Protein AF-A0A7H8II44-F1 (afdb_monomer_lite)

pLDDT: mean 82.5, std 12.06, range [37.75, 96.06]

Sequence (677 aa):
MPLLGGVRPPIAALGVFLLAVAGFTALTVGHSDDRGVSRAVAEAQQDVAADAAGSLRASLEQSSGDLRDATELLRLGDPGTPEEALRKLAGAYHKWRGLSVVDAATGRPLASHGEAVPPERPLVRHAGDRPRSRLVRLPSGESRVLSFAPLDAPDGGGRLLVASRALPVPDERAGRATFVVNTDGRILAASGDRNGDEPLRELARESGRARGATGSHTARGDRGHFAVVGHAAVPAGDGGQDFGLVVASGAQVPEGTAVGSDRWRGAGAAAALLAICLAVTWMLIRWIQRPVLRLHLDARRLAQGDLARPVARYGHGETARLGGSLESLRRQLLGEREETARSRARGSVRLTVLGCVVLVTSWSCALPLMNLAEGGEPVPAHVVRAQRDRTDAASGRVRRVLGEGAADLSSVALLAGHTPDGLGRALKAALPEHSAWRSLYLLGRDGEVLERAGGTPYDADRKAVLSRVKRGTPAVLQLNHRGRVPVSAAVVPVGGRALVAEFRPEVLSGALDRAHIGRAWLVDADDKVIGSNDGFIAFASLPGRPGDGATLTTAAPVRGTGAVNALRWRVVTHKPVSWLPLASYETQRRAEVAGLLAFGAAVLCLGWLELAVLRPLRALDRSAAALAAGDLQTVRYPRHHDEVGSVVRSLELIRQRLAAAEPSATGTPRPVVGQPR

Radius of gyration: 41.63 Å; chains: 1; bounding box: 80×97×141 Å

Secondary structure (DSSP, 8-state):
--TTSSSHHHHHHHHHHHHHHHHHHHHHTT----SSS-HHHHHHHHHHHHHHHHHHHHHHHHHHHHHHHHHHHHHHS---SHHHHHHHHHHH-TT-SEEEEEETTT--EEEEEESPPP--S-S-SSTTPPPPPEEEE-TTS-EEEEEEEE-S-TTS--EEEEEEEE-PPPPP-TTEEEEEEETTS-EEEEESTTTT-HHHHHHHHHHHTTTT--EEEEEE-STTEEEEEEEEE-PPPTTS----EEEEEEEEEETT-SPP--HHHHHHHHHHHHHHHHHHHHHHIIIIIHHHHHHHHHHHHHHHT--SSPPP--SSTHHHHHHHHHHHHHHHHTT-------------HHHHHHHHHHHHHHHHHHHHHHT---TT----HHHHHHHHHHHHHHHHHHHHHHHHHHHHHHHHHHHS-S-HHHHHHHHHHHHHH-TTEEEEEEE-TTS-EEEEEESPPPS--HHHHHHHS-TT--EEEE--SSSSS--EEEEEEETTEEEEEEEPHHHHHHHH--TT--EEEEE-TTSBEEEESS---TTPBP---SSS--EEEEEEE---SGGGTT---EEEEEEEGGGS--HHHHHHHHHHHHHHHHHHHHHHHHHHHIIIIIHHHHHHHHHHHHHHTT--S-------SSHHHHHHHHHHHHHHHHHHHS------PPPP-----

Structure (mmCIF, N/CA/C/O backbone):
data_AF-A0A7H8II44-F1
#
_entry.id   AF-A0A7H8II44-F1
#
loop_
_atom_site.group_PDB
_atom_site.id
_atom_site.type_symbol
_atom_site.label_atom_id
_atom_site.label_alt_id
_atom_site.label_comp_id
_atom_site.label_asym_id
_atom_site.label_entity_id
_atom_site.label_seq_id
_atom_site.pdbx_PDB_ins_code
_atom_site.Cartn_x
_atom_site.Cartn_y
_atom_site.Cartn_z
_atom_site.occupancy
_atom_site.B_iso_or_equiv
_atom_site.auth_seq_id
_atom_site.auth_comp_id
_atom_site.auth_asym_id
_atom_site.auth_atom_id
_atom_site.pdbx_PDB_model_num
ATOM 1 N N . MET A 1 1 ? -0.503 -4.615 53.311 1.00 39.59 1 MET A N 1
ATOM 2 C CA . MET A 1 1 ? -1.897 -4.808 52.847 1.00 39.59 1 MET A CA 1
ATOM 3 C C . MET A 1 1 ? -1.842 -5.496 51.496 1.00 39.59 1 MET A C 1
ATOM 5 O O . MET A 1 1 ? -1.054 -5.031 50.680 1.00 39.59 1 MET A O 1
ATOM 9 N N . PRO A 1 2 ? -2.564 -6.599 51.240 1.00 47.03 2 PRO A N 1
ATOM 10 C CA . PRO A 1 2 ? -2.468 -7.255 49.946 1.00 47.03 2 PRO A CA 1
ATOM 11 C C . PRO A 1 2 ? -3.268 -6.415 48.946 1.00 47.03 2 PRO A C 1
ATOM 13 O O . PRO A 1 2 ? -4.491 -6.455 48.928 1.00 47.03 2 PRO A O 1
ATOM 16 N N . LEU A 1 3 ? -2.570 -5.607 48.148 1.00 50.91 3 LEU A N 1
ATOM 17 C CA . LEU A 1 3 ? -3.153 -4.687 47.160 1.00 50.91 3 LEU A CA 1
ATOM 18 C C . LEU A 1 3 ? -3.857 -5.407 45.989 1.00 50.91 3 LEU A C 1
ATOM 20 O O . LEU A 1 3 ? -4.527 -4.761 45.192 1.00 50.91 3 LEU A O 1
ATOM 24 N N . LEU A 1 4 ? -3.737 -6.736 45.898 1.00 53.69 4 LEU A N 1
ATOM 25 C CA . LEU A 1 4 ? -4.236 -7.554 44.784 1.00 53.69 4 LEU A CA 1
ATOM 26 C C . LEU A 1 4 ? -5.260 -8.630 45.193 1.00 53.69 4 LEU A C 1
ATOM 28 O O . LEU A 1 4 ? -5.784 -9.325 44.326 1.00 53.69 4 LEU A O 1
ATOM 32 N N . GLY A 1 5 ? -5.562 -8.781 46.488 1.00 58.12 5 GLY A N 1
ATOM 33 C CA . GLY A 1 5 ? -6.550 -9.749 46.976 1.00 58.12 5 GLY A CA 1
ATOM 34 C C . GLY A 1 5 ? -7.867 -9.067 47.338 1.00 58.12 5 GLY A C 1
ATOM 35 O O . GLY A 1 5 ? -7.849 -8.102 48.098 1.00 58.12 5 GLY A O 1
ATOM 36 N N . GLY A 1 6 ? -8.996 -9.564 46.822 1.00 74.62 6 GLY A N 1
ATOM 37 C CA . GLY A 1 6 ? -10.325 -9.171 47.300 1.00 74.62 6 GLY A CA 1
ATOM 38 C C . GLY A 1 6 ? -11.307 -8.636 46.264 1.00 74.62 6 GLY A C 1
ATOM 39 O O . GLY A 1 6 ? -11.068 -8.650 45.058 1.00 74.62 6 GLY A O 1
ATOM 40 N N . VAL A 1 7 ? -12.452 -8.151 46.753 1.00 84.56 7 VAL A N 1
ATOM 41 C CA . VAL A 1 7 ? -13.583 -7.714 45.903 1.00 84.56 7 VAL A CA 1
ATOM 42 C C . VAL A 1 7 ? -13.372 -6.324 45.296 1.00 84.56 7 VAL A C 1
ATOM 44 O O . VAL A 1 7 ? -13.931 -6.008 44.249 1.00 84.56 7 VAL A O 1
ATOM 47 N N . ARG A 1 8 ? -12.571 -5.473 45.946 1.00 88.06 8 ARG A N 1
ATOM 48 C CA . ARG A 1 8 ? -12.392 -4.062 45.555 1.00 88.06 8 ARG A CA 1
ATOM 49 C C . ARG A 1 8 ? -11.518 -3.870 44.306 1.00 88.06 8 ARG A C 1
ATOM 51 O O . ARG A 1 8 ? -11.947 -3.106 43.441 1.00 88.06 8 ARG A O 1
ATOM 58 N N . PRO A 1 9 ? -10.351 -4.537 44.167 1.00 89.62 9 PRO A N 1
ATOM 59 C CA . PRO A 1 9 ? -9.480 -4.359 43.004 1.00 89.62 9 PRO A CA 1
ATOM 60 C C . PRO A 1 9 ? -10.154 -4.622 41.645 1.00 89.62 9 PRO A C 1
ATOM 62 O O . PRO A 1 9 ? -10.061 -3.743 40.791 1.00 89.62 9 PRO A O 1
ATOM 65 N N . PRO A 1 10 ? -10.888 -5.736 41.417 1.00 89.50 10 PRO A N 1
ATOM 66 C CA . PRO A 1 10 ? -11.488 -5.993 40.106 1.00 89.50 10 PRO A CA 1
ATOM 67 C C . PRO A 1 10 ? -12.607 -5.000 39.757 1.00 89.50 10 PRO A C 1
ATOM 69 O O . PRO A 1 10 ? -12.754 -4.641 38.591 1.00 89.50 10 PRO A O 1
ATOM 72 N N . ILE A 1 11 ? -13.371 -4.513 40.746 1.00 91.00 11 ILE A N 1
ATOM 73 C CA . ILE A 1 11 ? -14.424 -3.503 40.528 1.00 91.00 11 ILE A CA 1
ATOM 74 C C . ILE A 1 11 ? -13.801 -2.147 40.177 1.00 91.00 11 ILE A C 1
ATOM 76 O O . ILE A 1 11 ? -14.238 -1.500 39.227 1.00 91.00 11 ILE A O 1
ATOM 80 N N . ALA A 1 12 ? -12.772 -1.727 40.919 1.00 92.69 12 ALA A N 1
ATOM 81 C CA . ALA A 1 12 ? -12.069 -0.477 40.647 1.00 92.69 12 ALA A CA 1
ATOM 82 C C . ALA A 1 12 ? -11.374 -0.512 39.277 1.00 92.69 12 ALA A C 1
ATOM 84 O O . ALA A 1 12 ? -11.511 0.433 38.504 1.00 92.69 12 ALA A O 1
ATOM 85 N N . ALA A 1 13 ? -10.699 -1.619 38.950 1.00 93.25 13 ALA A N 1
ATOM 86 C CA . ALA A 1 13 ? -10.059 -1.815 37.652 1.00 93.25 13 ALA A CA 1
ATOM 87 C C . ALA A 1 13 ? -11.072 -1.748 36.501 1.00 93.25 13 ALA A C 1
ATOM 89 O O . ALA A 1 13 ? -10.830 -1.038 35.529 1.00 93.25 13 ALA A O 1
ATOM 90 N N . LEU A 1 14 ? -12.229 -2.412 36.632 1.00 93.81 14 LEU A N 1
ATOM 91 C CA . LEU A 1 14 ? -13.288 -2.346 35.622 1.00 93.81 14 LEU A CA 1
ATOM 92 C C . LEU A 1 14 ? -13.769 -0.908 35.401 1.00 93.81 14 LEU A C 1
ATOM 94 O O . LEU A 1 14 ? -13.861 -0.469 34.259 1.00 93.81 14 LEU A O 1
ATOM 98 N N . GLY A 1 15 ? -14.044 -0.167 36.479 1.00 93.25 15 GLY A N 1
ATOM 99 C CA . GLY A 1 15 ? -14.474 1.229 36.385 1.00 93.25 15 GLY A CA 1
ATOM 100 C C . GLY A 1 15 ? -13.431 2.117 35.701 1.00 93.25 15 GLY A C 1
ATOM 101 O O . GLY A 1 15 ? -13.770 2.885 34.806 1.00 93.25 15 GLY A O 1
ATOM 102 N N . VAL A 1 16 ? -12.152 1.968 36.063 1.00 96.06 16 VAL A N 1
ATOM 103 C CA . VAL A 1 16 ? -11.046 2.714 35.441 1.00 96.06 16 VAL A CA 1
ATOM 104 C C . VAL A 1 16 ? -10.906 2.373 33.957 1.00 96.06 16 VAL A C 1
ATOM 106 O O . VAL A 1 16 ? -10.787 3.286 33.141 1.00 96.06 16 VAL A O 1
ATOM 109 N N . PHE A 1 17 ? -10.965 1.093 33.579 1.00 95.38 17 PHE A N 1
ATOM 110 C CA . PHE A 1 17 ? -10.878 0.699 32.172 1.00 95.38 17 PHE A CA 1
ATOM 111 C C . PHE A 1 17 ? -12.063 1.212 31.357 1.00 95.38 17 PHE A C 1
ATOM 113 O O . PHE A 1 17 ? -11.854 1.766 30.282 1.00 95.38 17 PHE A O 1
ATOM 120 N N . LEU A 1 18 ? -13.294 1.096 31.861 1.00 94.50 18 LEU A N 1
ATOM 121 C CA . LEU A 1 18 ? -14.468 1.611 31.151 1.00 94.50 18 LEU A CA 1
ATOM 122 C C . LEU A 1 18 ? -14.444 3.142 31.032 1.00 94.50 18 LEU A C 1
ATOM 124 O O . LEU A 1 18 ? -14.810 3.667 29.982 1.00 94.50 18 LEU A O 1
ATOM 128 N N . LEU A 1 19 ? -13.957 3.861 32.050 1.00 95.88 19 LEU A N 1
ATOM 129 C CA . LEU A 1 19 ? -13.722 5.309 31.972 1.00 95.88 19 LEU A CA 1
ATOM 130 C C . LEU A 1 19 ? -12.670 5.663 30.915 1.00 95.88 19 LEU A C 1
ATOM 132 O O . LEU A 1 19 ? -12.881 6.586 30.130 1.00 95.88 19 LEU A O 1
ATOM 136 N N . ALA A 1 20 ? -11.563 4.918 30.858 1.00 95.88 20 ALA A N 1
ATOM 137 C CA . ALA A 1 20 ? -10.530 5.114 29.846 1.00 95.88 20 ALA A CA 1
ATOM 138 C C . ALA A 1 20 ? -11.068 4.854 28.429 1.00 95.88 20 ALA A C 1
ATOM 140 O O . ALA A 1 20 ? -10.816 5.650 27.526 1.00 95.88 20 ALA A O 1
ATOM 141 N N . VAL A 1 21 ? -11.867 3.797 28.238 1.00 94.81 21 VAL A N 1
ATOM 142 C CA . VAL A 1 21 ? -12.515 3.502 26.949 1.00 94.81 21 VAL A CA 1
ATOM 143 C C . VAL A 1 21 ? -13.545 4.573 26.587 1.00 94.81 21 VAL A C 1
ATOM 145 O O . VAL A 1 21 ? -13.621 4.964 25.425 1.00 94.81 21 VAL A O 1
ATOM 148 N N . ALA A 1 22 ? -14.295 5.111 27.551 1.00 93.62 22 ALA A N 1
ATOM 149 C CA . ALA A 1 22 ? -15.212 6.223 27.304 1.00 93.62 22 ALA A CA 1
ATOM 150 C C . ALA A 1 22 ? -14.464 7.497 26.881 1.00 93.62 22 ALA A C 1
ATOM 152 O O . ALA A 1 22 ? -14.863 8.141 25.913 1.00 93.62 22 ALA A O 1
ATOM 153 N N . GLY A 1 23 ? -13.347 7.819 27.544 1.00 92.81 23 GLY A N 1
ATOM 154 C CA . GLY A 1 23 ? -12.467 8.922 27.152 1.00 92.81 23 GLY A CA 1
ATOM 155 C C . GLY A 1 23 ? -11.884 8.729 25.751 1.00 92.81 23 GLY A C 1
ATOM 156 O O . GLY A 1 23 ? -11.971 9.627 24.918 1.00 92.81 23 GLY A O 1
ATOM 157 N N . PHE A 1 24 ? -11.376 7.530 25.450 1.00 92.19 24 PHE A N 1
ATOM 158 C CA . PHE A 1 24 ? -10.915 7.168 24.108 1.00 92.19 24 PHE A CA 1
ATOM 159 C C . PHE A 1 24 ? -12.032 7.325 23.067 1.00 92.19 24 PHE A C 1
ATOM 161 O O . PHE A 1 24 ? -11.813 7.929 22.021 1.00 92.19 24 PHE A O 1
ATOM 168 N N . THR A 1 25 ? -13.241 6.847 23.366 1.00 89.94 25 THR A N 1
ATOM 169 C CA . THR A 1 25 ? -14.405 6.949 22.472 1.00 89.94 25 THR A CA 1
ATOM 170 C C . THR A 1 25 ? -14.762 8.412 22.202 1.00 89.94 25 THR A C 1
ATOM 172 O O . THR A 1 25 ? -14.927 8.786 21.046 1.00 89.94 25 THR A O 1
ATOM 175 N N . ALA A 1 26 ? -14.799 9.259 23.236 1.00 89.44 26 ALA A N 1
ATOM 176 C CA . ALA A 1 26 ? -15.109 10.684 23.102 1.00 89.44 26 ALA A CA 1
ATOM 177 C C . ALA A 1 26 ? -14.070 11.455 22.270 1.00 89.44 26 ALA A C 1
ATOM 179 O O . ALA A 1 26 ? -14.422 12.384 21.543 1.00 89.44 26 ALA A O 1
ATOM 180 N N . LEU A 1 27 ? -12.792 11.081 22.386 1.00 87.12 27 LEU A N 1
ATOM 181 C CA . LEU A 1 27 ? -11.691 11.757 21.697 1.00 87.12 27 LEU A CA 1
ATOM 182 C C . LEU A 1 27 ? -11.490 11.269 20.259 1.00 87.12 27 LEU A C 1
ATOM 184 O O . LEU A 1 27 ? -11.026 12.036 19.422 1.00 87.12 27 LEU A O 1
ATOM 188 N N . THR A 1 28 ? -11.808 10.006 19.968 1.00 83.94 28 THR A N 1
ATOM 189 C CA . THR A 1 28 ? -11.420 9.372 18.698 1.00 83.94 28 THR A CA 1
ATOM 190 C C . THR A 1 28 ? -12.597 9.077 17.773 1.00 83.94 28 THR A C 1
ATOM 192 O O . THR A 1 28 ? -12.461 9.244 16.559 1.00 83.94 28 THR A O 1
ATOM 195 N N . VAL A 1 29 ? -13.752 8.661 18.296 1.00 81.38 29 VAL A N 1
ATOM 196 C CA . VAL A 1 29 ? -14.919 8.302 17.476 1.00 81.38 29 VAL A CA 1
ATOM 197 C C . VAL A 1 29 ? -15.640 9.583 17.055 1.00 81.38 29 VAL A C 1
ATOM 199 O O . VAL A 1 29 ? -15.937 10.438 17.884 1.00 81.38 29 VAL A O 1
ATOM 202 N N . GLY A 1 30 ? -15.892 9.755 15.755 1.00 68.94 30 GLY A N 1
ATOM 203 C CA . GLY A 1 30 ? -16.530 10.963 15.210 1.00 68.94 30 GLY A CA 1
ATOM 204 C C . GLY A 1 30 ? -15.615 12.192 15.096 1.00 68.94 30 GLY A C 1
ATOM 205 O O . GLY A 1 30 ? -16.062 13.232 14.614 1.00 68.94 30 GLY A O 1
ATOM 206 N N . HIS A 1 31 ? -14.340 12.089 15.492 1.00 70.81 31 HIS A N 1
ATOM 207 C CA . HIS A 1 31 ? -13.308 13.085 15.186 1.00 70.81 31 HIS A CA 1
ATOM 208 C C . HIS A 1 31 ? -12.601 12.715 13.876 1.00 70.81 31 HIS A C 1
ATOM 210 O O . HIS A 1 31 ? -11.807 11.776 13.850 1.00 70.81 31 HIS A O 1
ATOM 216 N N . SER A 1 32 ? -12.865 13.449 12.795 1.00 63.75 32 SER A N 1
ATOM 217 C CA . SER A 1 32 ? -12.050 13.385 11.580 1.00 63.75 32 SER A CA 1
ATOM 218 C C . SER A 1 32 ? -10.954 14.454 11.637 1.00 63.75 32 SER A C 1
ATOM 220 O O . SER A 1 32 ? -11.215 15.605 11.986 1.00 63.75 32 SER A O 1
ATOM 222 N N . ASP A 1 33 ? -9.722 14.072 11.288 1.00 59.19 33 ASP A N 1
ATOM 223 C CA . ASP A 1 33 ? -8.601 15.008 11.087 1.00 59.19 33 ASP A CA 1
ATOM 224 C C . ASP A 1 33 ? -8.689 15.733 9.730 1.00 59.19 33 ASP A C 1
ATOM 226 O O . ASP A 1 33 ? -7.773 16.463 9.348 1.00 59.19 33 ASP A O 1
ATOM 230 N N . ASP A 1 34 ? -9.793 15.550 8.998 1.00 64.88 34 ASP A N 1
ATOM 231 C CA . ASP A 1 34 ? -10.041 16.134 7.685 1.00 64.88 34 ASP A CA 1
ATOM 232 C C . ASP A 1 34 ? -10.190 17.668 7.792 1.00 64.88 34 ASP A C 1
ATOM 234 O O . ASP A 1 34 ? -11.283 18.232 7.888 1.00 64.88 34 ASP A O 1
ATOM 238 N N . ARG A 1 35 ? -9.056 18.377 7.787 1.00 58.06 35 ARG A N 1
ATOM 239 C CA . ARG A 1 35 ? -8.975 19.845 7.781 1.00 58.06 35 ARG A CA 1
ATOM 240 C C . ARG A 1 35 ? -9.177 20.380 6.362 1.00 58.06 35 ARG A C 1
ATOM 242 O O . ARG A 1 35 ? -8.229 20.766 5.687 1.00 58.06 35 ARG A O 1
ATOM 249 N N . GLY A 1 36 ? -10.424 20.381 5.895 1.00 68.38 36 GLY A N 1
ATOM 250 C CA . GLY A 1 36 ? -10.834 20.959 4.604 1.00 68.38 36 GLY A CA 1
ATOM 251 C C . GLY A 1 36 ? -10.617 20.062 3.378 1.00 68.38 36 GLY A C 1
ATOM 252 O O . GLY A 1 36 ? -11.376 20.170 2.413 1.00 68.38 36 GLY A O 1
ATOM 253 N N . VAL A 1 37 ? -9.660 19.130 3.442 1.00 79.50 37 VAL A N 1
ATOM 254 C CA . VAL A 1 37 ? -9.417 18.076 2.444 1.00 79.50 37 VAL A CA 1
ATOM 255 C C . VAL A 1 37 ? -9.444 16.714 3.132 1.00 79.50 37 VAL A C 1
ATOM 257 O O . VAL A 1 37 ? -8.912 16.573 4.231 1.00 79.50 37 VAL A O 1
ATOM 260 N N . SER A 1 38 ? -10.035 15.709 2.480 1.00 83.62 38 SER A N 1
ATOM 261 C CA . SER A 1 38 ? -10.012 14.332 2.987 1.00 83.62 38 SER A CA 1
ATOM 262 C C . SER A 1 38 ? -8.590 13.771 3.058 1.00 83.62 38 SER A C 1
ATOM 264 O O . SER A 1 38 ? -7.833 13.852 2.082 1.00 83.62 38 SER A O 1
ATOM 266 N N . ARG A 1 39 ? -8.254 13.105 4.166 1.00 84.94 39 ARG A N 1
ATOM 267 C CA . ARG A 1 39 ? -6.994 12.367 4.334 1.00 84.94 39 ARG A CA 1
ATOM 268 C C . ARG A 1 39 ? -6.740 11.363 3.208 1.00 84.94 39 ARG A C 1
ATOM 270 O O . ARG A 1 39 ? -5.603 11.218 2.769 1.00 84.94 39 ARG A O 1
ATOM 277 N N . ALA A 1 40 ? -7.791 10.746 2.662 1.00 86.75 40 ALA A N 1
ATOM 278 C CA . ALA A 1 40 ? -7.677 9.845 1.514 1.00 86.75 40 ALA A CA 1
ATOM 279 C C . ALA A 1 40 ? -7.120 10.536 0.270 1.00 86.75 40 ALA A C 1
ATOM 281 O O . ALA A 1 40 ? -6.386 9.916 -0.496 1.00 86.75 40 ALA A O 1
ATOM 282 N N . VAL A 1 41 ? -7.435 11.816 0.072 1.00 88.50 41 VAL A N 1
ATOM 283 C CA . VAL A 1 41 ? -6.881 12.599 -1.034 1.00 88.50 41 VAL A CA 1
ATOM 284 C C . VAL A 1 41 ? -5.412 12.919 -0.769 1.00 88.50 41 VAL A C 1
ATOM 286 O O . VAL A 1 41 ? -4.600 12.749 -1.674 1.00 88.50 41 VAL A O 1
ATOM 289 N N . ALA A 1 42 ? -5.061 13.326 0.452 1.00 88.94 42 ALA A N 1
ATOM 290 C CA . ALA A 1 42 ? -3.682 13.632 0.835 1.00 88.94 42 ALA A CA 1
ATOM 291 C C . ALA A 1 42 ? -2.756 12.403 0.714 1.00 88.94 42 ALA A C 1
ATOM 293 O O . ALA A 1 42 ? -1.735 12.471 0.026 1.00 88.94 42 ALA A O 1
ATOM 294 N N . GLU A 1 43 ? -3.161 11.254 1.267 1.00 90.44 43 GLU A N 1
ATOM 295 C CA . GLU A 1 43 ? -2.422 9.988 1.145 1.00 90.44 43 GLU A CA 1
ATOM 296 C C . GLU A 1 43 ? -2.353 9.508 -0.311 1.00 90.44 43 GLU A C 1
ATOM 298 O O . GLU A 1 43 ? -1.308 9.049 -0.766 1.00 90.44 43 GLU A O 1
ATOM 303 N N . ALA A 1 44 ? -3.418 9.692 -1.102 1.00 90.19 44 ALA A N 1
ATOM 304 C CA . ALA A 1 44 ? -3.369 9.375 -2.527 1.00 90.19 44 ALA A CA 1
ATOM 305 C C . ALA A 1 44 ? -2.359 10.251 -3.296 1.00 90.19 44 ALA A C 1
ATOM 307 O O . ALA A 1 44 ? -1.729 9.767 -4.237 1.00 90.19 44 ALA A O 1
ATOM 308 N N . GLN A 1 45 ? -2.180 11.526 -2.923 1.00 90.06 45 GLN A N 1
ATOM 309 C CA . GLN A 1 45 ? -1.138 12.375 -3.518 1.00 90.06 45 GLN A CA 1
ATOM 310 C C . GLN A 1 45 ? 0.264 11.933 -3.092 1.00 90.06 45 GLN A C 1
ATOM 312 O O . GLN A 1 45 ? 1.167 11.896 -3.931 1.00 90.06 45 GLN A O 1
ATOM 317 N N . GLN A 1 46 ? 0.438 11.569 -1.820 1.00 92.44 46 GLN A N 1
ATOM 318 C CA . GLN A 1 46 ? 1.688 11.022 -1.290 1.00 92.44 46 GLN A CA 1
ATOM 319 C C . GLN A 1 46 ? 2.095 9.741 -2.032 1.00 92.44 46 GLN A C 1
ATOM 321 O O . GLN A 1 46 ? 3.231 9.624 -2.489 1.00 92.44 46 GLN A O 1
ATOM 326 N N . ASP A 1 47 ? 1.154 8.820 -2.230 1.00 92.00 47 ASP A N 1
ATOM 327 C CA . ASP A 1 47 ? 1.354 7.579 -2.977 1.00 92.00 47 ASP A CA 1
ATOM 328 C C . ASP A 1 47 ? 1.797 7.830 -4.428 1.00 92.00 47 ASP A C 1
ATOM 330 O O . ASP A 1 47 ? 2.709 7.175 -4.937 1.00 92.00 47 ASP A O 1
ATOM 334 N N . VAL A 1 48 ? 1.176 8.802 -5.107 1.00 90.62 48 VAL A N 1
ATOM 335 C CA . VAL A 1 48 ? 1.572 9.171 -6.476 1.00 90.62 48 VAL A CA 1
ATOM 336 C C . VAL A 1 48 ? 2.976 9.780 -6.497 1.00 90.62 48 VAL A C 1
ATOM 338 O O . VAL A 1 48 ? 3.758 9.467 -7.398 1.00 90.62 48 VAL A O 1
ATOM 341 N N . ALA A 1 49 ? 3.324 10.611 -5.511 1.00 91.94 49 ALA A N 1
ATOM 342 C CA . ALA A 1 49 ? 4.669 11.164 -5.384 1.00 91.94 49 ALA A CA 1
ATOM 343 C C . ALA A 1 49 ? 5.718 10.071 -5.115 1.00 91.94 49 ALA A C 1
ATOM 345 O O . ALA A 1 49 ? 6.783 10.095 -5.730 1.00 91.94 49 ALA A O 1
ATOM 346 N N . ALA A 1 50 ? 5.401 9.073 -4.284 1.00 91.75 50 ALA A N 1
ATOM 347 C CA . ALA A 1 50 ? 6.265 7.920 -4.020 1.00 91.75 50 ALA A CA 1
ATOM 348 C C . ALA A 1 50 ? 6.489 7.057 -5.272 1.00 91.75 50 ALA A C 1
ATOM 350 O O . ALA A 1 50 ? 7.626 6.693 -5.591 1.00 91.75 50 ALA A O 1
ATOM 351 N N . ASP A 1 51 ? 5.432 6.790 -6.043 1.00 90.00 51 ASP A N 1
ATOM 352 C CA . ASP A 1 51 ? 5.542 6.081 -7.322 1.00 90.00 51 ASP A CA 1
ATOM 353 C C . ASP A 1 51 ? 6.407 6.867 -8.327 1.00 90.00 51 ASP A C 1
ATOM 355 O O . ASP A 1 51 ? 7.241 6.284 -9.033 1.00 90.00 51 ASP A O 1
ATOM 359 N N . ALA A 1 52 ? 6.245 8.193 -8.368 1.00 89.56 52 ALA A N 1
ATOM 360 C CA . ALA A 1 52 ? 7.015 9.088 -9.225 1.00 89.56 52 ALA A CA 1
ATOM 361 C C . ALA A 1 52 ? 8.496 9.167 -8.804 1.00 89.56 52 ALA A C 1
ATOM 363 O O . ALA A 1 52 ? 9.371 9.080 -9.668 1.00 89.56 52 ALA A O 1
ATOM 364 N N . ALA A 1 53 ? 8.789 9.231 -7.501 1.00 91.00 53 ALA A N 1
ATOM 365 C CA . ALA A 1 53 ? 10.143 9.170 -6.947 1.00 91.00 53 ALA A CA 1
ATOM 366 C C . ALA A 1 53 ? 10.836 7.844 -7.289 1.00 91.00 53 ALA A C 1
ATOM 368 O O . ALA A 1 53 ? 11.975 7.838 -7.759 1.00 91.00 53 ALA A O 1
ATOM 369 N N . GLY A 1 54 ? 10.124 6.720 -7.157 1.00 88.94 54 GLY A N 1
ATOM 370 C CA . GLY A 1 54 ? 10.630 5.413 -7.570 1.00 88.94 54 GLY A CA 1
ATOM 371 C C . GLY A 1 54 ? 10.896 5.319 -9.078 1.00 88.94 54 GLY A C 1
ATOM 372 O O . GLY A 1 54 ? 11.887 4.716 -9.484 1.00 88.94 54 GLY A O 1
ATOM 373 N N . SER A 1 55 ? 10.052 5.931 -9.919 1.00 87.81 55 SER A N 1
ATOM 374 C CA . SER A 1 55 ? 10.304 5.996 -11.368 1.00 87.81 55 SER A CA 1
ATOM 375 C C . SER A 1 55 ? 11.486 6.901 -11.717 1.00 87.81 55 SER A C 1
ATOM 377 O O . SER A 1 55 ? 12.195 6.605 -12.679 1.00 87.81 55 SER A O 1
ATOM 379 N N . LEU A 1 56 ? 11.688 7.997 -10.981 1.00 90.31 56 LEU A N 1
ATOM 380 C CA . LEU A 1 56 ? 12.839 8.878 -11.162 1.00 90.31 56 LEU A CA 1
ATOM 381 C C . LEU A 1 56 ? 14.134 8.145 -10.797 1.00 90.31 56 LEU A C 1
ATOM 383 O O . LEU A 1 56 ? 15.050 8.1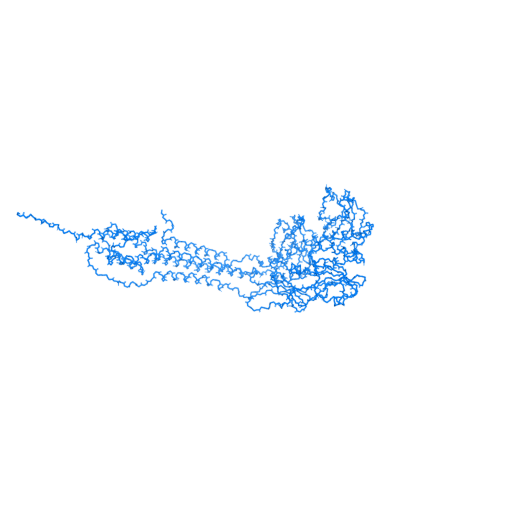31 -11.614 1.00 90.31 56 LEU A O 1
ATOM 387 N N . ARG A 1 57 ? 14.171 7.450 -9.649 1.00 89.12 57 ARG A N 1
ATOM 388 C CA . ARG A 1 57 ? 15.306 6.597 -9.251 1.00 89.12 57 ARG A CA 1
ATOM 389 C C . ARG A 1 57 ? 15.661 5.594 -10.346 1.00 89.12 57 ARG A C 1
ATOM 391 O O . ARG A 1 57 ? 16.787 5.606 -10.833 1.00 89.12 57 ARG A O 1
ATOM 398 N N . ALA A 1 58 ? 14.678 4.806 -10.786 1.00 85.50 58 ALA A N 1
ATOM 399 C CA . ALA A 1 58 ? 14.884 3.806 -11.830 1.00 85.50 58 ALA A CA 1
ATOM 400 C C . ALA A 1 58 ? 15.418 4.439 -13.126 1.00 85.50 58 ALA A C 1
ATOM 402 O O . ALA A 1 58 ? 16.343 3.916 -13.729 1.00 85.50 58 ALA A O 1
ATOM 403 N N . SER A 1 59 ? 14.901 5.606 -13.537 1.00 86.56 59 SER A N 1
ATOM 404 C CA . SER A 1 59 ? 15.395 6.284 -14.743 1.00 86.56 59 SER A CA 1
ATOM 405 C C . SER A 1 59 ? 16.832 6.808 -14.612 1.00 86.56 59 SER A C 1
ATOM 407 O O . SER A 1 59 ? 17.519 6.904 -15.632 1.00 86.56 59 SER A O 1
ATOM 409 N N . LEU A 1 60 ? 17.266 7.203 -13.410 1.00 86.06 60 LEU A N 1
ATOM 410 C CA . LEU A 1 60 ? 18.630 7.676 -13.149 1.00 86.06 60 LEU A CA 1
ATOM 411 C C . LEU A 1 60 ? 19.627 6.512 -13.144 1.00 86.06 60 LEU A C 1
ATOM 413 O O . LEU A 1 60 ? 20.692 6.618 -13.753 1.00 86.06 60 LEU A O 1
ATOM 417 N N . GLU A 1 61 ? 19.263 5.400 -12.506 1.00 84.69 61 GLU A N 1
ATOM 418 C CA . GLU A 1 61 ? 20.057 4.168 -12.501 1.00 84.69 61 GLU A CA 1
ATOM 419 C C . GLU A 1 61 ? 20.183 3.582 -13.903 1.00 84.69 61 GLU A C 1
ATOM 421 O O . GLU A 1 61 ? 21.300 3.327 -14.352 1.00 84.69 61 GLU A O 1
ATOM 426 N N . GLN A 1 62 ? 19.059 3.471 -14.618 1.00 81.69 62 GLN A N 1
ATOM 427 C CA . GLN A 1 62 ? 19.008 2.925 -15.971 1.00 81.69 62 GLN A CA 1
ATOM 428 C C . GLN A 1 62 ? 19.971 3.666 -16.899 1.00 81.69 62 GLN A C 1
ATOM 430 O O . GLN A 1 62 ? 20.809 3.048 -17.541 1.00 81.69 62 GLN A O 1
ATOM 435 N N . SER A 1 63 ? 19.958 5.006 -16.889 1.00 83.12 63 SER A N 1
ATOM 436 C CA . SER A 1 63 ? 20.868 5.802 -17.725 1.00 83.12 63 SER A CA 1
ATOM 437 C C . SER A 1 63 ? 22.349 5.498 -17.466 1.00 83.12 63 SER A C 1
ATOM 439 O O . SER A 1 63 ? 23.152 5.574 -18.397 1.00 83.12 63 SER A O 1
ATOM 441 N N . SER A 1 64 ? 22.720 5.183 -16.220 1.00 82.62 64 SER A N 1
ATOM 442 C CA . SER A 1 64 ? 24.095 4.820 -15.873 1.00 82.62 64 SER A CA 1
ATOM 443 C C . SER A 1 64 ? 24.418 3.360 -16.186 1.00 82.62 64 SER A C 1
ATOM 445 O O . SER A 1 64 ? 25.569 3.092 -16.525 1.00 82.62 64 SER A O 1
ATOM 447 N N . GLY A 1 65 ? 23.458 2.443 -16.031 1.00 82.38 65 GLY A N 1
ATOM 448 C CA . GLY A 1 65 ? 23.599 1.032 -16.403 1.00 82.38 65 GLY A CA 1
ATOM 449 C C . GLY A 1 65 ? 23.784 0.889 -17.908 1.00 82.38 65 GLY A C 1
ATOM 450 O O . GLY A 1 65 ? 24.831 0.439 -18.356 1.00 82.38 65 GLY A O 1
ATOM 451 N N . ASP A 1 66 ? 22.863 1.466 -18.679 1.00 82.25 66 ASP A N 1
ATOM 452 C CA . ASP A 1 66 ? 22.888 1.418 -20.140 1.00 82.25 66 ASP A CA 1
ATOM 453 C C . ASP A 1 66 ? 24.195 1.951 -20.742 1.00 82.25 66 ASP A C 1
ATOM 455 O O . ASP A 1 66 ? 24.649 1.480 -21.780 1.00 82.25 66 ASP A O 1
ATOM 459 N N . LEU A 1 67 ? 24.791 2.979 -20.125 1.00 85.44 67 LEU A N 1
ATOM 460 C CA . LEU A 1 67 ? 26.060 3.534 -20.592 1.00 85.44 67 LEU A CA 1
ATOM 461 C C . LEU A 1 67 ? 27.212 2.536 -20.404 1.00 85.44 67 LEU A C 1
ATOM 463 O O . LEU A 1 67 ? 28.093 2.449 -21.259 1.00 85.44 67 LEU A O 1
ATOM 467 N N . ARG A 1 68 ? 27.214 1.790 -19.294 1.00 84.69 68 ARG A N 1
ATOM 468 C CA . ARG A 1 68 ? 28.221 0.757 -19.016 1.00 84.69 68 ARG A CA 1
ATOM 469 C C . ARG A 1 68 ? 28.046 -0.423 -19.960 1.00 84.69 68 ARG A C 1
ATOM 471 O O . ARG A 1 68 ? 29.018 -0.801 -20.607 1.00 84.69 68 ARG A O 1
ATOM 478 N N . ASP A 1 69 ? 26.817 -0.901 -20.121 1.00 81.00 69 ASP A N 1
ATOM 479 C CA . ASP A 1 69 ? 26.495 -2.033 -20.996 1.00 81.00 69 ASP A CA 1
ATOM 480 C C . ASP A 1 69 ? 26.878 -1.728 -22.445 1.00 81.00 69 ASP A C 1
ATOM 482 O O . ASP A 1 69 ? 27.544 -2.519 -23.114 1.00 81.00 69 ASP A O 1
ATOM 486 N N . ALA A 1 70 ? 26.541 -0.526 -22.919 1.00 82.75 70 ALA A N 1
ATOM 487 C CA . ALA A 1 70 ? 26.907 -0.091 -24.259 1.00 82.75 70 ALA A CA 1
ATOM 488 C C . ALA A 1 70 ? 28.431 -0.014 -24.456 1.00 82.75 70 ALA A C 1
ATOM 490 O O . ALA A 1 70 ? 28.929 -0.303 -25.545 1.00 82.75 70 ALA A O 1
ATOM 491 N N . THR A 1 71 ? 29.177 0.346 -23.408 1.00 83.88 71 THR A N 1
ATOM 492 C CA . THR A 1 71 ? 30.642 0.408 -23.453 1.00 83.88 71 THR A CA 1
ATOM 493 C C . THR A 1 71 ? 31.266 -0.990 -23.480 1.00 83.88 71 THR A C 1
ATOM 495 O O . THR A 1 71 ? 32.178 -1.231 -24.269 1.00 83.88 71 THR A O 1
ATOM 498 N N . GLU A 1 72 ? 30.745 -1.940 -22.701 1.00 83.62 72 GLU A N 1
ATOM 499 C CA . GLU A 1 72 ? 31.185 -3.343 -22.744 1.00 83.62 72 GLU A CA 1
ATOM 500 C C . GLU A 1 72 ? 30.871 -4.002 -24.097 1.00 83.62 72 GLU A C 1
ATOM 502 O O . GLU A 1 72 ? 31.733 -4.654 -24.692 1.00 83.62 72 GLU A O 1
ATOM 507 N N . LEU A 1 73 ? 29.677 -3.770 -24.654 1.00 80.00 73 LEU A N 1
ATOM 508 C CA . LEU A 1 73 ? 29.312 -4.277 -25.982 1.00 80.00 73 LEU A CA 1
ATOM 509 C C . LEU A 1 73 ? 30.205 -3.705 -27.092 1.00 80.00 73 LEU A C 1
ATOM 511 O O . LEU A 1 73 ? 30.603 -4.443 -27.994 1.00 80.00 73 LEU A O 1
ATOM 515 N N . LEU A 1 74 ? 30.563 -2.419 -27.017 1.00 81.12 74 LEU A N 1
ATOM 516 C CA . LEU A 1 74 ? 31.531 -1.815 -27.937 1.00 81.12 74 LEU A CA 1
ATOM 517 C C . LEU A 1 74 ? 32.915 -2.469 -27.847 1.00 81.12 74 LEU A C 1
ATOM 519 O O . LEU A 1 74 ? 33.556 -2.646 -28.881 1.00 81.12 74 LEU A O 1
ATOM 523 N N . ARG A 1 75 ? 33.373 -2.828 -26.638 1.00 78.88 75 ARG A N 1
ATOM 524 C CA . ARG A 1 75 ? 34.669 -3.496 -26.417 1.00 78.88 75 ARG A CA 1
ATOM 525 C C . ARG A 1 75 ? 34.704 -4.924 -26.954 1.00 78.88 75 ARG A C 1
ATOM 527 O O . ARG A 1 75 ? 35.764 -5.383 -27.367 1.00 78.88 75 ARG A O 1
ATOM 534 N N . LEU A 1 76 ? 33.575 -5.632 -26.911 1.00 77.44 76 LEU A N 1
ATOM 535 C CA . LEU A 1 76 ? 33.439 -6.978 -27.482 1.00 77.44 76 LEU A CA 1
ATOM 536 C C . LEU A 1 76 ? 33.402 -6.965 -29.016 1.00 77.44 76 LEU A C 1
ATOM 538 O O . LEU A 1 76 ? 33.752 -7.967 -29.645 1.00 77.44 76 LEU A O 1
ATOM 542 N N . GLY A 1 77 ? 32.952 -5.855 -29.601 1.00 71.81 77 GLY A N 1
ATOM 543 C CA . GLY A 1 77 ? 33.060 -5.573 -31.027 1.00 71.81 77 GLY A CA 1
ATOM 544 C C . GLY A 1 77 ? 34.402 -4.934 -31.398 1.00 71.81 77 GLY A C 1
ATOM 545 O O . GLY A 1 77 ? 35.408 -5.096 -30.714 1.00 71.81 77 GLY A O 1
ATOM 546 N N . ASP A 1 78 ? 34.402 -4.189 -32.504 1.00 70.00 78 ASP A N 1
ATOM 547 C CA . ASP A 1 78 ? 35.501 -3.291 -32.865 1.00 70.00 78 ASP A CA 1
ATOM 548 C C . ASP A 1 78 ? 35.081 -1.838 -32.559 1.00 70.00 78 ASP A C 1
ATOM 550 O O . ASP A 1 78 ? 34.217 -1.287 -33.268 1.00 70.00 78 ASP A O 1
ATOM 554 N N . PRO A 1 79 ? 35.622 -1.214 -31.493 1.00 65.44 79 PRO A N 1
ATOM 555 C CA . PRO A 1 79 ? 35.240 0.137 -31.098 1.00 65.44 79 PRO A CA 1
ATOM 556 C C . PRO A 1 79 ? 35.660 1.191 -32.136 1.00 65.44 79 PRO A C 1
ATOM 558 O O . PRO A 1 79 ? 34.998 2.227 -32.224 1.00 65.44 79 PRO A O 1
ATOM 561 N N . GLY A 1 80 ? 36.676 0.919 -32.966 1.00 74.75 80 GLY A N 1
ATOM 562 C CA . GLY A 1 80 ? 37.215 1.883 -33.928 1.00 74.75 80 GLY A CA 1
ATOM 563 C C . GLY A 1 80 ? 37.780 3.146 -33.264 1.00 74.75 80 GLY A C 1
ATOM 564 O O . GLY A 1 80 ? 38.272 3.122 -32.132 1.00 74.75 80 GLY A O 1
ATOM 565 N N . THR A 1 81 ? 37.721 4.275 -33.971 1.00 80.94 81 THR A N 1
ATOM 566 C CA . THR A 1 81 ? 38.126 5.583 -33.420 1.00 80.94 81 THR A CA 1
ATOM 567 C C . THR A 1 81 ? 37.114 6.108 -32.383 1.00 80.94 81 THR A C 1
ATOM 569 O O . THR A 1 81 ? 35.931 5.765 -32.451 1.00 80.94 81 THR A O 1
ATOM 572 N N . PRO A 1 82 ? 37.509 6.994 -31.440 1.00 79.06 82 PRO A N 1
ATOM 573 C CA . PRO A 1 82 ? 36.579 7.572 -30.460 1.00 79.06 82 PRO A CA 1
ATOM 574 C C . PRO A 1 82 ? 35.335 8.222 -31.088 1.00 79.06 82 PRO A C 1
ATOM 576 O O . PRO A 1 82 ? 34.241 8.133 -30.538 1.00 79.06 82 PRO A O 1
ATOM 579 N N . GLU A 1 83 ? 35.469 8.833 -32.266 1.00 83.25 83 GLU A N 1
ATOM 580 C CA . GLU A 1 83 ? 34.348 9.433 -33.000 1.00 83.25 83 GLU A CA 1
ATOM 581 C C . GLU A 1 83 ? 33.401 8.393 -33.613 1.00 83.25 83 GLU A C 1
ATOM 583 O O . GLU A 1 83 ? 32.188 8.613 -33.672 1.00 83.25 83 GLU A O 1
ATOM 588 N N . GLU A 1 84 ? 33.927 7.257 -34.072 1.00 82.62 84 GLU A N 1
ATOM 589 C CA . GLU A 1 84 ? 33.121 6.141 -34.577 1.00 82.62 84 GLU A CA 1
ATOM 590 C C . GLU A 1 84 ? 32.378 5.437 -33.447 1.00 82.62 84 GLU A C 1
ATOM 592 O O . GLU A 1 84 ? 31.192 5.140 -33.601 1.00 82.62 84 GLU A O 1
ATOM 597 N N . ALA A 1 85 ? 33.029 5.244 -32.297 1.00 80.00 85 ALA A N 1
ATOM 598 C CA . ALA A 1 85 ? 32.393 4.719 -31.095 1.00 80.00 85 ALA A CA 1
ATOM 599 C C . ALA A 1 85 ? 31.218 5.610 -30.656 1.00 80.00 85 ALA A C 1
ATOM 601 O O . ALA A 1 85 ? 30.110 5.113 -30.445 1.00 80.00 85 ALA A O 1
ATOM 602 N N . LEU A 1 86 ? 31.416 6.935 -30.609 1.00 85.81 86 LEU A N 1
ATOM 603 C CA . LEU A 1 86 ? 30.349 7.890 -30.288 1.00 85.81 86 LEU A CA 1
ATOM 604 C C . LEU A 1 86 ? 29.203 7.865 -31.310 1.00 85.81 86 LEU A C 1
ATOM 606 O O . LEU A 1 86 ? 28.039 7.896 -30.910 1.00 85.81 86 LEU A O 1
ATOM 610 N N . ARG A 1 87 ? 29.502 7.759 -32.613 1.00 84.62 87 ARG A N 1
ATOM 611 C CA . ARG A 1 87 ? 28.473 7.622 -33.663 1.00 84.62 87 ARG A CA 1
ATOM 612 C C . ARG A 1 87 ? 27.667 6.331 -33.522 1.00 84.62 87 ARG A C 1
ATOM 614 O O . ARG A 1 87 ? 26.442 6.377 -33.626 1.00 84.62 87 ARG A O 1
ATOM 621 N N . LYS A 1 88 ? 28.326 5.197 -33.261 1.00 82.19 88 LYS A N 1
ATOM 622 C CA . LYS A 1 88 ? 27.657 3.905 -33.022 1.00 82.19 88 LYS A CA 1
ATOM 623 C C . LYS A 1 88 ? 26.745 3.977 -31.791 1.00 82.19 88 LYS A C 1
ATOM 625 O O . LYS A 1 88 ? 25.601 3.534 -31.860 1.00 82.19 88 LYS A O 1
ATOM 630 N N . LEU A 1 89 ? 27.206 4.600 -30.704 1.00 83.44 89 LEU A N 1
ATOM 631 C CA . LEU A 1 89 ? 26.423 4.787 -29.474 1.00 83.44 89 LEU A CA 1
ATOM 632 C C . LEU A 1 89 ? 25.215 5.697 -29.664 1.00 83.44 89 LEU A C 1
ATOM 634 O O . LEU A 1 89 ? 24.122 5.350 -29.222 1.00 83.44 89 LEU A O 1
ATOM 638 N N . ALA A 1 90 ? 25.395 6.836 -30.331 1.00 82.94 90 ALA A N 1
ATOM 639 C CA . ALA A 1 90 ? 24.304 7.761 -30.621 1.00 82.94 90 ALA A CA 1
ATOM 640 C C . ALA A 1 90 ? 23.243 7.127 -31.538 1.00 82.94 90 ALA A C 1
ATOM 642 O O . ALA A 1 90 ? 22.052 7.385 -31.375 1.00 82.94 90 ALA A O 1
ATOM 643 N N . GLY A 1 91 ? 23.667 6.261 -32.468 1.00 78.94 91 GLY A N 1
ATOM 644 C CA . GLY A 1 91 ? 22.765 5.481 -33.316 1.00 78.94 91 GLY A CA 1
ATOM 645 C C . GLY A 1 91 ? 22.007 4.380 -32.564 1.00 78.94 91 GLY A C 1
ATOM 646 O O . GLY A 1 91 ? 20.833 4.152 -32.848 1.00 78.94 91 GLY A O 1
ATOM 647 N N . ALA A 1 92 ? 22.648 3.718 -31.595 1.00 76.00 92 ALA A N 1
ATOM 648 C CA . ALA A 1 92 ? 22.025 2.665 -30.787 1.00 76.00 92 ALA A CA 1
ATOM 649 C C . ALA A 1 92 ? 21.084 3.225 -29.701 1.00 76.00 92 ALA A C 1
ATOM 651 O O . ALA A 1 92 ? 20.023 2.656 -29.439 1.00 76.00 92 ALA A O 1
ATOM 652 N N . TYR A 1 93 ? 21.431 4.366 -29.096 1.00 74.75 93 TYR A N 1
ATOM 653 C CA . TYR A 1 93 ? 20.697 4.959 -27.978 1.00 74.75 93 TYR A CA 1
ATOM 654 C C . TYR A 1 93 ? 20.381 6.444 -28.206 1.00 74.75 93 TYR A C 1
ATOM 656 O O . TYR A 1 93 ? 21.225 7.320 -28.061 1.00 74.75 93 TYR A O 1
ATOM 664 N N . HIS A 1 94 ? 19.101 6.749 -28.421 1.00 77.12 94 HIS A N 1
ATOM 665 C CA . HIS A 1 94 ? 18.588 8.106 -28.667 1.00 77.12 94 HIS A CA 1
ATOM 666 C C . HIS A 1 94 ? 18.250 8.903 -27.387 1.00 77.12 94 HIS A C 1
ATOM 668 O O . HIS A 1 94 ? 17.665 9.983 -27.451 1.00 77.12 94 HIS A O 1
ATOM 674 N N . LYS A 1 95 ? 18.565 8.369 -26.199 1.00 78.94 95 LYS A N 1
ATOM 675 C CA . LYS A 1 95 ? 18.182 8.959 -24.899 1.00 78.94 95 LYS A CA 1
ATOM 676 C C . LYS A 1 95 ? 19.178 9.983 -24.350 1.00 78.94 95 LYS A C 1
ATOM 678 O O . LYS A 1 95 ? 18.834 10.734 -23.435 1.00 78.94 95 LYS A O 1
ATOM 683 N N . TRP A 1 96 ? 20.407 9.989 -24.859 1.00 86.50 96 TRP A N 1
ATOM 684 C CA . TRP A 1 96 ? 21.455 10.916 -24.443 1.00 86.50 96 TRP A CA 1
ATOM 685 C C . TRP A 1 96 ? 21.463 12.127 -25.370 1.00 86.50 96 TRP A C 1
ATOM 687 O O . TRP A 1 96 ? 21.367 11.982 -26.585 1.00 86.50 96 TRP A O 1
ATOM 697 N N . ARG A 1 97 ? 21.555 13.329 -24.793 1.00 85.62 97 ARG A N 1
ATOM 698 C CA . ARG A 1 97 ? 21.602 14.577 -25.573 1.00 85.62 97 ARG A CA 1
ATOM 699 C C . ARG A 1 97 ? 23.017 14.925 -26.009 1.00 85.62 97 ARG A C 1
ATOM 701 O O . ARG A 1 97 ? 23.196 15.509 -27.071 1.00 85.62 97 ARG A O 1
ATOM 708 N N . GLY A 1 98 ? 23.999 14.563 -25.188 1.00 87.81 98 GLY A N 1
ATOM 709 C CA . GLY A 1 98 ? 25.416 14.764 -25.455 1.00 87.81 98 GLY A CA 1
ATOM 710 C C . GLY A 1 98 ? 26.232 13.574 -24.975 1.00 87.81 98 GLY A C 1
ATOM 711 O O . GLY A 1 98 ? 25.955 13.019 -23.910 1.00 87.81 98 GLY A O 1
ATOM 712 N N . LEU A 1 99 ? 27.231 13.192 -25.758 1.00 89.50 99 LEU A N 1
ATOM 713 C CA . LEU A 1 99 ? 28.212 12.166 -25.434 1.00 89.50 99 LEU A CA 1
ATOM 714 C C . LEU A 1 99 ? 29.611 12.749 -25.619 1.00 89.50 99 LEU A C 1
ATOM 716 O O . LEU A 1 99 ? 29.867 13.465 -26.586 1.00 89.50 99 LEU A O 1
ATOM 720 N N . SER A 1 100 ? 30.526 12.438 -24.711 1.00 88.62 100 SER A N 1
ATOM 721 C CA . SER A 1 100 ? 31.916 12.874 -24.808 1.00 88.62 100 SER A CA 1
ATOM 722 C C . SER A 1 100 ? 32.852 11.789 -24.301 1.00 88.62 100 SER A C 1
ATOM 724 O O . SER A 1 100 ? 32.600 11.191 -23.258 1.00 88.62 100 SER A O 1
ATOM 726 N N . VAL A 1 101 ? 33.930 11.534 -25.035 1.00 87.50 101 VAL A N 1
ATOM 727 C CA . VAL A 1 101 ? 35.052 10.732 -24.543 1.00 87.50 101 VAL A CA 1
ATOM 728 C C . VAL A 1 101 ? 36.045 11.705 -23.938 1.00 87.50 101 VAL A C 1
ATOM 730 O O . VAL A 1 101 ? 36.527 12.594 -24.637 1.00 87.50 101 VAL A O 1
ATOM 733 N N . VAL A 1 102 ? 36.348 11.553 -22.656 1.00 84.94 102 VAL A N 1
ATOM 734 C CA . VAL A 1 102 ? 37.261 12.427 -21.918 1.00 84.94 102 VAL A CA 1
ATOM 735 C C . VAL A 1 102 ? 38.437 11.630 -21.376 1.00 84.94 102 VAL A C 1
ATOM 737 O O . VAL A 1 102 ? 38.302 10.467 -21.004 1.00 84.94 102 VAL A O 1
ATOM 740 N N . ASP A 1 103 ? 39.596 12.265 -21.298 1.00 78.88 103 ASP A N 1
ATOM 741 C CA . ASP A 1 103 ? 40.725 11.732 -20.541 1.00 78.88 103 ASP A CA 1
ATOM 742 C C . ASP A 1 103 ? 40.426 11.832 -19.029 1.00 78.88 103 ASP A C 1
ATOM 744 O O . ASP A 1 103 ? 40.061 12.897 -18.531 1.00 78.88 103 ASP A O 1
ATOM 748 N N . ALA A 1 104 ? 40.535 10.729 -18.288 1.00 75.00 104 ALA A N 1
ATOM 749 C CA . ALA A 1 104 ? 40.131 10.633 -16.883 1.00 75.00 104 ALA A CA 1
ATOM 750 C C . ALA A 1 104 ? 41.007 11.472 -15.948 1.00 75.00 104 ALA A C 1
ATOM 752 O O . ALA A 1 104 ? 40.512 11.972 -14.936 1.00 75.00 104 ALA A O 1
ATOM 753 N N . ALA A 1 105 ? 42.292 11.629 -16.282 1.00 70.38 105 ALA A N 1
ATOM 754 C CA . ALA A 1 105 ? 43.254 12.362 -15.466 1.00 70.38 105 ALA A CA 1
ATOM 755 C C . ALA A 1 105 ? 43.104 13.880 -15.644 1.00 70.38 105 ALA A C 1
ATOM 757 O O . ALA A 1 105 ? 43.146 14.641 -14.678 1.00 70.38 105 ALA A O 1
ATOM 758 N N . THR A 1 106 ? 42.902 14.331 -16.882 1.00 70.19 106 THR A N 1
ATOM 759 C CA . THR A 1 106 ? 42.869 15.757 -17.242 1.00 70.19 106 THR A CA 1
ATOM 760 C C . THR A 1 106 ? 41.454 16.312 -17.419 1.00 70.19 106 THR A C 1
ATOM 762 O O . THR A 1 106 ? 41.267 17.533 -17.454 1.00 70.19 106 THR A O 1
ATOM 765 N N . GLY A 1 107 ? 40.445 15.449 -17.563 1.00 71.44 107 GLY A N 1
ATOM 766 C CA . GLY A 1 107 ? 39.069 15.823 -17.896 1.00 71.44 107 GLY A CA 1
ATOM 767 C C . GLY A 1 107 ? 38.947 16.547 -19.240 1.00 71.44 107 GLY A C 1
ATOM 768 O O . GLY A 1 107 ? 38.002 17.310 -19.436 1.00 71.44 107 GLY A O 1
ATOM 769 N N . ARG A 1 108 ? 39.936 16.416 -20.137 1.00 80.00 108 ARG A N 1
ATOM 770 C CA . ARG A 1 108 ? 39.895 17.039 -21.467 1.00 80.00 108 ARG A CA 1
ATOM 771 C C . ARG A 1 108 ? 39.068 16.169 -22.421 1.00 80.00 108 ARG A C 1
ATOM 773 O O . ARG A 1 108 ? 39.319 14.965 -22.474 1.00 80.00 108 ARG A O 1
ATOM 780 N N . PRO A 1 109 ? 38.118 16.748 -23.176 1.00 83.00 109 PRO A N 1
ATOM 781 C CA . PRO A 1 109 ? 37.378 16.003 -24.186 1.00 83.00 109 PRO A CA 1
ATOM 782 C C . PRO A 1 109 ? 38.307 15.634 -25.348 1.00 83.00 109 PRO A C 1
ATOM 784 O O . PRO A 1 109 ? 38.967 16.497 -25.922 1.00 83.00 109 PRO A O 1
ATOM 787 N N . LEU A 1 110 ? 38.359 14.344 -25.667 1.00 84.38 110 LEU A N 1
ATOM 788 C CA . LEU A 1 110 ? 39.065 13.760 -26.808 1.00 84.38 110 LEU A CA 1
ATOM 789 C C . LEU A 1 110 ? 38.163 13.705 -28.047 1.00 84.38 110 LEU A C 1
ATOM 791 O O . LEU A 1 110 ? 38.630 13.921 -29.157 1.00 84.38 110 LEU A O 1
ATOM 795 N N . ALA A 1 111 ? 36.871 13.433 -27.851 1.00 87.00 111 ALA A N 1
ATOM 796 C CA . ALA A 1 111 ? 35.842 13.457 -28.889 1.00 87.00 111 ALA A CA 1
ATOM 797 C C . ALA A 1 111 ? 34.489 13.810 -28.261 1.00 87.00 111 ALA A C 1
ATOM 799 O O . ALA A 1 111 ? 34.266 13.535 -27.082 1.00 87.00 111 ALA A O 1
ATOM 800 N N . SER A 1 112 ? 33.580 14.427 -29.017 1.00 89.06 112 SER A N 1
ATOM 801 C CA . SER A 1 112 ? 32.229 14.765 -28.542 1.00 89.06 112 SER A CA 1
ATOM 802 C C . SER A 1 112 ? 31.189 14.608 -29.648 1.00 89.06 112 SER A C 1
ATOM 804 O O . SER A 1 112 ? 31.492 14.790 -30.824 1.00 89.06 112 SER A O 1
ATOM 806 N N . HIS A 1 113 ? 29.958 14.276 -29.269 1.00 88.38 113 HIS A N 1
ATOM 807 C CA . HIS A 1 113 ? 28.821 14.114 -30.169 1.00 88.38 113 HIS A CA 1
ATOM 808 C C . HIS A 1 113 ? 27.540 14.632 -29.498 1.00 88.38 113 HIS A C 1
ATOM 810 O O . HIS A 1 113 ? 27.247 14.261 -28.363 1.00 88.38 113 HIS A O 1
ATOM 816 N N . GLY A 1 114 ? 26.761 15.464 -30.195 1.00 86.69 114 GLY A N 1
ATOM 817 C CA . GLY A 1 114 ? 25.538 16.077 -29.657 1.00 86.69 114 GLY A CA 1
ATOM 818 C C . GLY A 1 114 ? 25.785 17.362 -28.852 1.00 86.69 114 GLY A C 1
ATOM 819 O O . GLY A 1 114 ? 26.690 18.134 -29.164 1.00 86.69 114 GLY A O 1
ATOM 820 N N . GLU A 1 115 ? 24.947 17.614 -27.840 1.00 85.06 115 GLU A N 1
ATOM 821 C CA . GLU A 1 115 ? 25.049 18.768 -26.930 1.00 85.06 115 GLU A CA 1
ATOM 822 C C . GLU A 1 115 ? 26.391 18.751 -26.177 1.00 85.06 115 GLU A C 1
ATOM 824 O O . GLU A 1 115 ? 26.855 17.699 -25.732 1.00 85.06 115 GLU A O 1
ATOM 829 N N . ALA A 1 116 ? 27.013 19.923 -26.008 1.00 80.88 116 ALA A N 1
ATOM 830 C CA . ALA A 1 116 ? 28.278 20.038 -25.293 1.00 80.88 116 ALA A CA 1
ATOM 831 C C . ALA A 1 116 ? 28.126 19.558 -23.840 1.00 80.88 116 ALA A C 1
ATOM 833 O O . ALA A 1 116 ? 27.320 20.085 -23.070 1.00 80.88 116 ALA A O 1
ATOM 834 N N . VAL A 1 117 ? 28.916 18.553 -23.460 1.00 78.50 117 VAL A N 1
ATOM 835 C CA . VAL A 1 117 ? 28.947 18.048 -22.085 1.00 78.50 117 VAL A CA 1
ATOM 836 C C . VAL A 1 117 ? 29.689 19.069 -21.209 1.00 78.50 117 VAL A C 1
ATOM 838 O O . VAL A 1 117 ? 30.811 19.444 -21.557 1.00 78.50 117 VAL A O 1
ATOM 841 N N . PRO A 1 118 ? 29.102 19.539 -20.091 1.00 70.69 118 PRO A N 1
ATOM 842 C CA . PRO A 1 118 ? 29.750 20.509 -19.212 1.00 70.69 118 PRO A CA 1
ATOM 843 C C . PRO A 1 118 ? 31.126 20.014 -18.737 1.00 70.69 118 PRO A C 1
ATOM 845 O O . PRO A 1 118 ? 31.218 18.882 -18.254 1.00 70.69 118 PRO A O 1
ATOM 848 N N . PRO A 1 119 ? 32.194 20.827 -18.845 1.00 63.62 119 PRO A N 1
ATOM 849 C CA . PRO A 1 119 ? 33.512 20.434 -18.368 1.00 63.62 119 PRO A CA 1
ATOM 850 C C . PRO A 1 119 ? 33.539 20.464 -16.835 1.00 63.62 119 PRO A C 1
ATOM 852 O O . PRO A 1 119 ? 33.489 21.534 -16.233 1.00 63.62 119 PRO A O 1
ATOM 855 N N . GLU A 1 120 ? 33.658 19.302 -16.192 1.00 60.56 120 GLU A N 1
ATOM 856 C CA . GLU A 1 120 ? 33.880 19.210 -14.744 1.00 60.56 120 GLU A CA 1
ATOM 857 C C . GLU A 1 120 ? 35.273 18.659 -14.429 1.00 60.56 120 GLU A C 1
ATOM 859 O O . GLU A 1 120 ? 35.747 17.719 -15.067 1.00 60.56 120 GLU A O 1
ATOM 864 N N . ARG A 1 121 ? 35.945 19.237 -13.425 1.00 59.41 121 ARG A N 1
ATOM 865 C CA . ARG A 1 121 ? 37.253 18.777 -12.932 1.00 59.41 121 ARG A CA 1
ATOM 866 C C . ARG A 1 121 ? 37.312 18.816 -11.400 1.00 59.41 121 ARG A C 1
ATOM 868 O O . ARG A 1 121 ? 36.830 19.792 -10.827 1.00 59.41 121 ARG A O 1
ATOM 875 N N . PRO A 1 122 ? 37.970 17.844 -10.738 1.00 55.28 122 PRO A N 1
ATOM 876 C CA . PRO A 1 122 ? 38.443 16.551 -11.252 1.00 55.28 122 PRO A CA 1
ATOM 877 C C . PRO A 1 122 ? 37.313 15.500 -11.334 1.00 55.28 122 PRO A C 1
ATOM 879 O O . PRO A 1 122 ? 36.429 15.442 -10.472 1.00 55.28 122 PRO A O 1
ATOM 882 N N . LEU A 1 123 ? 37.349 14.657 -12.373 1.00 61.69 123 LEU A N 1
ATOM 883 C CA . LEU A 1 123 ? 36.347 13.603 -12.614 1.00 61.69 123 LEU A CA 1
ATOM 884 C C . LEU A 1 123 ? 36.609 12.341 -11.779 1.00 61.69 123 LEU A C 1
ATOM 886 O O . LEU A 1 123 ? 35.664 11.724 -11.291 1.00 61.69 123 LEU A O 1
ATOM 890 N N . VAL A 1 124 ? 37.883 12.015 -11.550 1.00 59.38 124 VAL A N 1
ATOM 891 C CA . VAL A 1 124 ? 38.354 10.885 -10.737 1.00 59.38 124 VAL A CA 1
ATOM 892 C C . VAL A 1 124 ? 39.335 11.427 -9.695 1.00 59.38 124 VAL A C 1
ATOM 894 O O . VAL A 1 124 ? 40.250 12.170 -10.046 1.00 59.38 124 VAL A O 1
ATOM 897 N N . ARG A 1 125 ? 39.125 11.117 -8.406 1.00 54.91 125 ARG A N 1
ATOM 898 C CA . ARG A 1 125 ? 40.005 11.591 -7.314 1.00 54.91 125 ARG A CA 1
ATOM 899 C C . ARG A 1 125 ? 41.194 10.658 -7.059 1.00 54.91 125 ARG A C 1
ATOM 901 O O . ARG A 1 125 ? 42.253 11.144 -6.675 1.00 54.91 125 ARG A O 1
ATOM 908 N N . HIS A 1 126 ? 41.036 9.354 -7.300 1.00 51.72 126 HIS A N 1
ATOM 909 C CA . HIS A 1 126 ? 42.073 8.333 -7.108 1.00 51.72 126 HIS A CA 1
ATOM 910 C C . HIS A 1 126 ? 42.083 7.319 -8.258 1.00 51.72 126 HIS A C 1
ATOM 912 O O . HIS A 1 126 ? 41.029 6.988 -8.797 1.00 51.72 126 HIS A O 1
ATOM 918 N N . ALA A 1 127 ? 43.263 6.802 -8.621 1.00 42.69 127 ALA A N 1
ATOM 919 C CA . ALA A 1 127 ? 43.382 5.717 -9.595 1.00 42.69 127 ALA A CA 1
ATOM 920 C C . ALA A 1 127 ? 42.569 4.497 -9.119 1.00 42.69 127 ALA A C 1
ATOM 922 O O . ALA A 1 127 ? 42.752 4.034 -7.996 1.00 42.69 127 ALA A O 1
ATOM 923 N N . GLY A 1 128 ? 41.637 4.023 -9.951 1.00 51.06 128 GLY A N 1
ATOM 924 C CA . GLY A 1 128 ? 40.711 2.931 -9.622 1.00 51.06 128 GLY A CA 1
ATOM 925 C C . GLY A 1 128 ? 39.348 3.358 -9.055 1.00 51.06 128 GLY A C 1
ATOM 926 O O . GLY A 1 128 ? 38.463 2.511 -8.930 1.00 51.06 128 GLY A O 1
ATOM 927 N N . ASP A 1 129 ? 39.132 4.646 -8.757 1.00 59.91 129 ASP A N 1
ATOM 928 C CA . ASP A 1 129 ? 37.829 5.140 -8.296 1.00 59.91 129 ASP A CA 1
ATOM 929 C C . ASP A 1 129 ? 36.838 5.235 -9.469 1.00 59.91 129 ASP A C 1
ATOM 931 O O . ASP A 1 129 ? 37.132 5.826 -10.513 1.00 59.91 129 ASP A O 1
ATOM 935 N N . ARG A 1 130 ? 35.651 4.636 -9.317 1.00 64.06 130 ARG A N 1
ATOM 936 C CA . ARG A 1 130 ? 34.621 4.647 -10.366 1.00 64.06 130 ARG A CA 1
ATOM 937 C C . ARG A 1 130 ? 33.830 5.956 -10.276 1.00 64.06 130 ARG A C 1
ATOM 939 O O . ARG A 1 130 ? 33.142 6.167 -9.273 1.00 64.06 130 ARG A O 1
ATOM 946 N N . PRO A 1 131 ? 33.866 6.827 -11.302 1.00 69.56 131 PRO A N 1
ATOM 947 C CA . PRO A 1 131 ? 33.130 8.084 -11.269 1.00 69.56 131 PRO A CA 1
ATOM 948 C C . PRO A 1 131 ? 31.625 7.820 -11.128 1.00 69.56 131 PRO A C 1
ATOM 950 O O . PRO A 1 131 ? 31.019 7.082 -11.905 1.00 69.56 131 PRO A O 1
ATOM 953 N N . ARG A 1 132 ? 31.021 8.411 -10.093 1.00 75.19 132 ARG A N 1
ATOM 954 C CA . ARG A 1 132 ? 29.578 8.324 -9.825 1.00 75.19 132 ARG A CA 1
ATOM 955 C C . ARG A 1 132 ? 28.823 9.341 -10.673 1.00 75.19 132 ARG A C 1
ATOM 957 O O . ARG A 1 132 ? 29.366 10.406 -10.964 1.00 75.19 132 ARG A O 1
ATOM 964 N N . SER A 1 133 ? 27.568 9.045 -11.017 1.00 81.88 133 SER A N 1
ATOM 965 C CA . SER A 1 133 ? 26.724 9.980 -11.771 1.00 81.88 133 SER A CA 1
ATOM 966 C C . SER A 1 133 ? 26.551 11.296 -11.002 1.00 81.88 133 SER A C 1
ATOM 968 O O . SER A 1 133 ? 26.630 11.310 -9.779 1.00 81.88 133 SER A O 1
ATOM 970 N N . ARG A 1 134 ? 26.349 12.437 -11.657 1.00 83.06 134 ARG A N 1
ATOM 971 C CA . ARG A 1 134 ? 26.228 13.731 -10.955 1.00 83.06 134 ARG A CA 1
ATOM 972 C C . ARG A 1 134 ? 25.113 14.578 -11.528 1.00 83.06 134 ARG A C 1
ATOM 974 O O . ARG A 1 134 ? 24.825 14.504 -12.718 1.00 83.06 134 ARG A O 1
ATOM 981 N N . LEU A 1 135 ? 24.506 15.392 -10.671 1.00 84.62 135 LEU A N 1
ATOM 982 C CA . LEU A 1 135 ? 23.583 16.431 -11.096 1.00 84.62 135 LEU A CA 1
ATOM 983 C C . LEU A 1 135 ? 24.371 17.725 -11.316 1.00 84.62 135 LEU A C 1
ATOM 985 O O . LEU A 1 135 ? 25.003 18.223 -10.387 1.00 84.62 135 LEU A O 1
ATOM 989 N N . VAL A 1 136 ? 24.302 18.274 -12.523 1.00 85.62 136 VAL A N 1
ATOM 990 C CA . VAL A 1 136 ? 24.962 19.531 -12.891 1.00 85.62 136 VAL A CA 1
ATOM 991 C C . VAL A 1 136 ? 23.909 20.527 -13.332 1.00 85.62 136 VAL A C 1
ATOM 993 O O . VAL A 1 136 ? 22.927 20.165 -13.982 1.00 85.62 136 VAL A O 1
ATOM 996 N N . ARG A 1 137 ? 24.094 21.796 -12.977 1.00 83.75 137 ARG A N 1
ATOM 997 C CA . ARG A 1 137 ? 23.219 22.872 -13.431 1.00 83.75 137 ARG A CA 1
ATOM 998 C C . ARG A 1 137 ? 23.910 23.672 -14.522 1.00 83.75 137 ARG A C 1
ATOM 1000 O O . ARG A 1 137 ? 25.023 24.150 -14.329 1.00 83.75 137 ARG A O 1
ATOM 1007 N N . LEU A 1 138 ? 23.238 23.811 -15.657 1.00 82.69 138 LEU A N 1
ATOM 1008 C CA . LEU A 1 138 ? 23.709 24.640 -16.758 1.00 82.69 138 LEU A CA 1
ATOM 1009 C C . LEU A 1 138 ? 23.509 26.131 -16.435 1.00 82.69 138 LEU A C 1
ATOM 1011 O O . LEU A 1 138 ? 22.605 26.470 -15.665 1.00 82.69 138 LEU A O 1
ATOM 1015 N N . PRO A 1 139 ? 24.270 27.041 -17.074 1.00 78.12 139 PRO A N 1
ATOM 1016 C CA . PRO A 1 139 ? 24.035 28.485 -16.982 1.00 78.12 139 PRO A CA 1
ATOM 1017 C C . PRO A 1 139 ? 22.616 28.902 -17.398 1.00 78.12 139 PRO A C 1
ATOM 1019 O O . PRO A 1 139 ? 22.096 29.892 -16.896 1.00 78.12 139 PRO A O 1
ATOM 1022 N N . SER A 1 140 ? 21.962 28.113 -18.261 1.00 78.88 140 SER A N 1
ATOM 1023 C CA . SER A 1 140 ? 20.555 28.286 -18.653 1.00 78.88 140 SER A CA 1
ATOM 1024 C C . SER A 1 140 ? 19.555 28.028 -17.518 1.00 78.88 140 SER A C 1
ATOM 1026 O O . SER A 1 140 ? 18.366 28.284 -17.673 1.00 78.88 140 SER A O 1
ATOM 1028 N N . GLY A 1 141 ? 20.010 27.500 -16.379 1.00 78.75 141 GLY A N 1
ATOM 1029 C CA . GLY A 1 141 ? 19.174 27.160 -15.233 1.00 78.75 141 GLY A CA 1
ATOM 1030 C C . GLY A 1 141 ? 18.641 25.727 -15.244 1.00 78.75 141 GLY A C 1
ATOM 1031 O O . GLY A 1 141 ? 18.131 25.296 -14.206 1.00 78.75 141 GLY A O 1
ATOM 1032 N N . GLU A 1 142 ? 18.806 24.983 -16.343 1.00 84.31 142 GLU A N 1
ATOM 1033 C CA . GLU A 1 142 ? 18.388 23.583 -16.474 1.00 84.31 142 GLU A CA 1
ATOM 1034 C C . GLU A 1 142 ? 19.318 22.616 -15.726 1.00 84.31 142 GLU A C 1
ATOM 1036 O O . GLU A 1 142 ? 20.537 22.797 -15.683 1.00 84.31 142 GLU A O 1
ATOM 1041 N N . SER A 1 143 ? 18.748 21.540 -15.180 1.00 89.12 143 SER A N 1
ATOM 1042 C CA . SER A 1 143 ? 19.509 20.451 -14.562 1.00 89.12 143 SER A CA 1
ATOM 1043 C C . SER A 1 143 ? 19.794 19.318 -15.554 1.00 89.12 143 SER A C 1
ATOM 1045 O O . SER A 1 143 ? 18.917 18.857 -16.294 1.00 89.12 143 SER A O 1
ATOM 1047 N N . ARG A 1 144 ? 21.042 18.852 -15.553 1.00 87.31 144 ARG A N 1
ATOM 1048 C CA . ARG A 1 144 ? 21.545 17.707 -16.314 1.00 87.31 144 ARG A CA 1
ATOM 1049 C C . ARG A 1 144 ? 22.020 16.622 -15.360 1.00 87.31 144 ARG A C 1
ATOM 1051 O O . ARG A 1 144 ? 22.525 16.909 -14.278 1.00 87.31 144 ARG A O 1
ATOM 1058 N N . VAL A 1 145 ? 21.872 15.380 -15.790 1.00 88.06 145 VAL A N 1
ATOM 1059 C CA . VAL A 1 145 ? 22.461 14.208 -15.151 1.00 88.06 145 VAL A CA 1
ATOM 1060 C C . VAL A 1 145 ? 23.628 13.774 -16.026 1.00 88.06 145 VAL A C 1
ATOM 1062 O O . VAL A 1 145 ? 23.440 13.503 -17.214 1.00 88.06 145 VAL A O 1
ATOM 1065 N N . LEU A 1 146 ? 24.821 13.753 -15.440 1.00 87.50 146 LEU A N 1
ATOM 1066 C CA . LEU A 1 146 ? 26.025 13.221 -16.060 1.00 87.50 146 LEU A CA 1
ATOM 1067 C C . LEU A 1 146 ? 26.228 11.788 -15.586 1.00 87.50 146 LEU A C 1
ATOM 1069 O O . LEU A 1 146 ? 26.290 11.547 -14.380 1.00 87.50 146 LEU A O 1
ATOM 1073 N N . SER A 1 147 ? 26.331 10.855 -16.525 1.00 86.62 147 SER A N 1
ATOM 1074 C CA . SER A 1 147 ? 26.661 9.450 -16.273 1.00 86.62 147 SER A CA 1
ATOM 1075 C C . SER A 1 147 ? 28.038 9.133 -16.842 1.00 86.62 147 SER A C 1
ATOM 1077 O O . SER A 1 147 ? 28.426 9.693 -17.867 1.00 86.62 147 SER A O 1
ATOM 1079 N N . PHE A 1 148 ? 28.765 8.232 -16.181 1.00 85.00 148 PHE A N 1
ATOM 1080 C CA . PHE A 1 148 ? 30.153 7.916 -16.510 1.00 85.00 148 PHE A CA 1
ATOM 1081 C C . PHE A 1 148 ? 30.353 6.405 -16.675 1.00 85.00 148 PHE A C 1
ATOM 1083 O O . PHE A 1 148 ? 29.838 5.620 -15.871 1.00 85.00 148 PHE A O 1
ATOM 1090 N N . ALA A 1 149 ? 31.133 6.007 -17.682 1.00 85.75 149 ALA A N 1
ATOM 1091 C CA . ALA A 1 149 ? 31.565 4.626 -17.896 1.00 85.75 149 ALA A CA 1
ATOM 1092 C C . ALA A 1 149 ? 33.027 4.571 -18.389 1.00 85.75 149 ALA A C 1
ATOM 1094 O O . ALA A 1 149 ? 33.434 5.433 -19.169 1.00 85.75 149 ALA A O 1
ATOM 1095 N N . PRO A 1 150 ? 33.840 3.598 -17.940 1.00 81.25 150 PRO A N 1
ATOM 1096 C CA . PRO A 1 150 ? 35.207 3.424 -18.428 1.00 81.25 150 PRO A CA 1
ATOM 1097 C C . PRO A 1 150 ? 35.218 2.843 -19.842 1.00 81.25 150 PRO A C 1
ATOM 1099 O O . PRO A 1 150 ? 34.598 1.810 -20.075 1.00 81.25 150 PRO A O 1
ATOM 1102 N N . LEU A 1 151 ? 35.936 3.489 -20.766 1.00 77.50 151 LEU A N 1
ATOM 1103 C CA . LEU A 1 151 ? 36.065 3.015 -22.150 1.00 77.50 151 LEU A CA 1
ATOM 1104 C C . LEU A 1 151 ? 37.208 1.996 -22.313 1.00 77.50 151 LEU A C 1
ATOM 1106 O O . LEU A 1 151 ? 37.090 1.073 -23.115 1.00 77.50 151 LEU A O 1
ATOM 1110 N N . ASP A 1 152 ? 38.279 2.130 -21.525 1.00 72.00 152 ASP A N 1
ATOM 1111 C CA . ASP A 1 152 ? 39.456 1.253 -21.568 1.00 72.00 152 ASP A CA 1
ATOM 1112 C C . ASP A 1 152 ? 39.522 0.244 -20.409 1.00 72.00 152 ASP A C 1
ATOM 1114 O O . ASP A 1 152 ? 38.775 0.315 -19.428 1.00 72.00 152 ASP A O 1
ATOM 1118 N N . ALA A 1 153 ? 40.429 -0.734 -20.523 1.00 57.56 153 ALA A N 1
ATOM 1119 C CA . ALA A 1 153 ? 40.754 -1.655 -19.436 1.00 57.56 153 ALA A CA 1
ATOM 1120 C C . ALA A 1 153 ? 41.341 -0.901 -18.219 1.00 57.56 153 ALA A C 1
ATOM 1122 O O . ALA A 1 153 ? 41.967 0.142 -18.408 1.00 57.56 153 ALA A O 1
ATOM 1123 N N . PRO A 1 154 ? 41.197 -1.433 -16.986 1.00 50.12 154 PRO A N 1
ATOM 1124 C CA . PRO A 1 154 ? 41.659 -0.774 -15.756 1.00 50.12 154 PRO A CA 1
ATOM 1125 C C . PRO A 1 154 ? 43.123 -0.301 -15.784 1.00 50.12 154 PRO A C 1
ATOM 1127 O O . PRO A 1 154 ? 43.450 0.683 -15.127 1.00 50.12 154 PRO A O 1
ATOM 1130 N N . ASP A 1 155 ? 43.967 -0.960 -16.588 1.00 46.94 155 ASP A N 1
ATOM 1131 C CA . ASP A 1 155 ? 45.417 -0.749 -16.642 1.00 46.94 155 ASP A CA 1
ATOM 1132 C C . ASP A 1 155 ? 45.901 0.024 -17.890 1.00 46.94 155 ASP A C 1
ATOM 1134 O O . ASP A 1 155 ? 47.099 0.255 -18.051 1.00 46.94 155 ASP A O 1
ATOM 1138 N N . GLY A 1 156 ? 45.001 0.441 -18.791 1.00 44.47 156 GLY A N 1
ATOM 1139 C CA . GLY A 1 156 ? 45.359 1.090 -20.058 1.00 44.47 156 GLY A CA 1
ATOM 1140 C C . GLY A 1 156 ? 44.717 2.463 -20.216 1.00 44.47 156 GLY A C 1
ATOM 1141 O O . GLY A 1 156 ? 43.547 2.540 -20.546 1.00 44.47 156 GLY A O 1
ATOM 1142 N N . GLY A 1 157 ? 45.489 3.535 -20.001 1.00 56.78 157 GLY A N 1
ATOM 1143 C CA . GLY A 1 157 ? 45.188 4.916 -20.417 1.00 56.78 157 GLY A CA 1
ATOM 1144 C C . GLY A 1 157 ? 43.754 5.386 -20.164 1.00 56.78 157 GLY A C 1
ATOM 1145 O O . GLY A 1 157 ? 42.960 5.411 -21.090 1.00 56.78 157 GLY A O 1
ATOM 1146 N N . GLY A 1 158 ? 43.429 5.778 -18.928 1.00 70.38 158 GLY A N 1
ATOM 1147 C CA . GLY A 1 158 ? 42.058 6.036 -18.478 1.00 70.38 158 GLY A CA 1
ATOM 1148 C C . GLY A 1 158 ? 41.250 7.016 -19.334 1.00 70.38 158 GLY A C 1
ATOM 1149 O O . GLY A 1 158 ? 41.204 8.199 -19.018 1.00 70.38 158 GLY A O 1
ATOM 1150 N N . ARG A 1 159 ? 40.542 6.538 -20.363 1.00 80.00 159 ARG A N 1
ATOM 1151 C CA . ARG A 1 159 ? 39.480 7.289 -21.046 1.00 80.00 159 ARG A CA 1
ATOM 1152 C C . ARG A 1 159 ? 38.125 6.938 -20.439 1.00 80.00 159 ARG A C 1
ATOM 1154 O O . ARG A 1 159 ? 37.811 5.775 -20.173 1.00 80.00 159 ARG A O 1
ATOM 1161 N N . LEU A 1 160 ? 37.305 7.958 -20.227 1.00 83.00 160 LEU A N 1
ATOM 1162 C CA . LEU A 1 160 ? 35.946 7.846 -19.711 1.00 83.00 160 LEU A CA 1
ATOM 1163 C C . LEU A 1 160 ? 34.958 8.304 -20.773 1.00 83.00 160 LEU A C 1
ATOM 1165 O O . LEU A 1 160 ? 35.129 9.351 -21.394 1.00 83.00 160 LEU A O 1
ATOM 1169 N N . LEU A 1 161 ? 33.887 7.544 -20.935 1.00 86.38 161 LEU A N 1
ATOM 1170 C CA . LEU A 1 161 ? 32.706 7.979 -21.650 1.00 86.38 161 LEU A CA 1
ATOM 1171 C C . LEU A 1 161 ? 31.793 8.736 -20.681 1.00 86.38 161 LEU A C 1
ATOM 1173 O O . LEU A 1 161 ? 31.436 8.225 -19.617 1.00 86.38 161 LEU A O 1
ATOM 1177 N N . VAL A 1 162 ? 31.413 9.953 -21.061 1.00 87.62 162 VAL A N 1
ATOM 1178 C CA . VAL A 1 162 ? 30.487 10.813 -20.324 1.00 87.62 162 VAL A CA 1
ATOM 1179 C C . VAL A 1 162 ? 29.235 11.012 -21.158 1.00 87.62 162 VAL A C 1
ATOM 1181 O O . VAL A 1 162 ? 29.308 11.500 -22.287 1.00 87.62 162 VAL A O 1
ATOM 1184 N N . ALA A 1 163 ? 28.082 10.674 -20.591 1.00 88.62 163 ALA A N 1
ATOM 1185 C CA . ALA A 1 163 ? 26.788 10.953 -21.195 1.00 88.62 163 ALA A CA 1
ATOM 1186 C C . ALA A 1 163 ? 26.056 12.042 -20.413 1.00 88.62 163 ALA A C 1
ATOM 1188 O O . ALA A 1 163 ? 25.935 11.966 -19.190 1.00 88.62 163 ALA A O 1
ATOM 1189 N N . SER A 1 164 ? 25.542 13.037 -21.131 1.00 89.12 164 SER A N 1
ATOM 1190 C CA . SER A 1 164 ? 24.690 14.097 -20.601 1.00 89.12 164 SER A CA 1
ATOM 1191 C C . SER A 1 164 ? 23.240 13.863 -21.010 1.00 89.12 164 SER A C 1
ATOM 1193 O O . SER A 1 164 ? 22.917 13.649 -22.187 1.00 89.12 164 SER A O 1
ATOM 1195 N N . ARG A 1 165 ? 22.344 13.929 -20.025 1.00 89.31 165 ARG A N 1
ATOM 1196 C CA . ARG A 1 165 ? 20.897 13.823 -20.221 1.00 89.31 165 ARG A CA 1
ATOM 1197 C C . ARG A 1 165 ? 20.169 14.872 -19.384 1.00 89.31 165 ARG A C 1
ATOM 1199 O O . ARG A 1 165 ? 20.600 15.217 -18.288 1.00 89.31 165 ARG A O 1
ATOM 1206 N N . ALA A 1 166 ? 19.046 15.381 -19.885 1.00 87.69 166 ALA A N 1
ATOM 1207 C CA . ALA A 1 166 ? 18.146 16.215 -19.088 1.00 87.69 166 ALA A CA 1
ATOM 1208 C C . ALA A 1 166 ? 17.590 15.429 -17.890 1.00 87.69 166 ALA A C 1
ATOM 1210 O O . ALA A 1 166 ? 17.270 14.246 -18.032 1.00 87.69 166 ALA A O 1
ATOM 1211 N N . LEU A 1 167 ? 17.461 16.081 -16.729 1.00 87.06 167 LEU A N 1
ATOM 1212 C CA . LEU A 1 167 ? 16.819 15.481 -15.558 1.00 87.06 167 LEU A CA 1
ATOM 1213 C C . LEU A 1 167 ? 15.386 15.061 -15.936 1.00 87.06 167 LEU A C 1
ATOM 1215 O O . LEU A 1 167 ? 14.579 15.933 -16.270 1.00 87.06 167 LEU A O 1
ATOM 1219 N N . PRO A 1 168 ? 15.058 13.755 -15.941 1.00 84.25 168 PRO A N 1
ATOM 1220 C CA . PRO A 1 168 ? 13.726 13.325 -16.331 1.00 84.25 168 PRO A CA 1
ATOM 1221 C C . PRO A 1 168 ? 12.712 13.784 -15.283 1.00 84.25 168 PRO A C 1
ATOM 1223 O O . PRO A 1 168 ? 12.920 13.598 -14.085 1.00 84.25 168 PRO A O 1
ATOM 1226 N N . VAL A 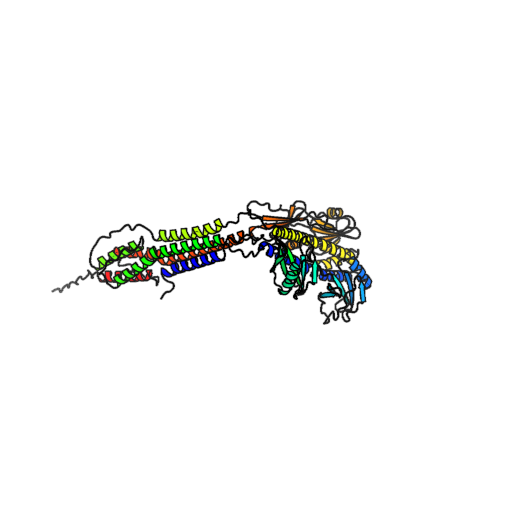1 169 ? 11.596 14.354 -15.734 1.00 83.94 169 VAL A N 1
ATOM 1227 C CA . VAL A 1 169 ? 10.432 14.601 -14.879 1.00 83.94 169 VAL A CA 1
ATOM 1228 C C . VAL A 1 169 ? 9.414 13.498 -15.158 1.00 83.94 169 VAL A C 1
ATOM 1230 O O . VAL A 1 169 ? 9.146 13.225 -16.329 1.00 83.94 169 VAL A O 1
ATOM 1233 N N . PRO A 1 170 ? 8.891 12.806 -14.130 1.00 76.94 170 PRO A N 1
ATOM 1234 C CA . PRO A 1 170 ? 7.859 11.791 -14.317 1.00 76.94 170 PRO A CA 1
ATOM 1235 C C . PRO A 1 170 ? 6.645 12.333 -15.089 1.00 76.94 170 PRO A C 1
ATOM 1237 O O . PRO A 1 170 ? 6.248 13.475 -14.873 1.00 76.94 170 PRO A O 1
ATOM 1240 N N . ASP A 1 171 ? 6.089 11.485 -15.963 1.00 65.56 171 ASP A N 1
ATOM 1241 C CA . ASP A 1 171 ? 5.128 11.829 -17.025 1.00 65.56 171 ASP A CA 1
ATOM 1242 C C . ASP A 1 171 ? 3.962 12.738 -16.594 1.00 65.56 171 ASP A C 1
ATOM 1244 O O . ASP A 1 171 ? 3.385 12.603 -15.508 1.00 65.56 171 ASP A O 1
ATOM 1248 N N . GLU A 1 172 ? 3.582 13.612 -17.526 1.00 63.03 172 GLU A N 1
ATOM 1249 C CA . GLU A 1 172 ? 2.508 14.596 -17.409 1.00 63.03 172 GLU A CA 1
ATOM 1250 C C . GLU A 1 172 ? 1.129 13.941 -17.343 1.00 63.03 172 GLU A C 1
ATOM 1252 O O . GLU A 1 172 ? 0.780 13.074 -18.145 1.00 63.03 172 GLU A O 1
ATOM 1257 N N . ARG A 1 173 ? 0.297 14.399 -16.401 1.00 67.12 173 ARG A N 1
ATOM 1258 C CA . ARG A 1 173 ? -1.127 14.053 -16.350 1.00 67.12 173 ARG A CA 1
ATOM 1259 C C . ARG A 1 173 ? -1.947 15.316 -16.161 1.00 67.12 173 ARG A C 1
ATOM 1261 O O . ARG A 1 173 ? -1.603 16.150 -15.331 1.00 67.12 173 ARG A O 1
ATOM 1268 N N . ALA A 1 174 ? -3.036 15.432 -16.919 1.00 69.44 174 ALA A N 1
ATOM 1269 C CA . ALA A 1 174 ? -3.910 16.600 -16.891 1.00 69.44 174 ALA A CA 1
ATOM 1270 C C . ALA A 1 174 ? -4.361 16.945 -15.459 1.00 69.44 174 ALA A C 1
ATOM 1272 O O . ALA A 1 174 ? -4.688 16.043 -14.678 1.00 69.44 174 ALA A O 1
ATOM 1273 N N . GLY A 1 175 ? -4.446 18.235 -15.141 1.00 75.38 175 GLY A N 1
ATOM 1274 C CA . GLY A 1 175 ? -4.897 18.768 -13.857 1.00 75.38 175 GLY A CA 1
ATOM 1275 C C . GLY A 1 175 ? -3.917 18.593 -12.695 1.00 75.38 175 GLY A C 1
ATOM 1276 O O . GLY A 1 175 ? -4.366 18.600 -11.545 1.00 75.38 175 GLY A O 1
ATOM 1277 N N . ARG A 1 176 ? -2.621 18.387 -12.959 1.00 83.12 176 ARG A N 1
ATOM 1278 C CA . ARG A 1 176 ? -1.595 18.133 -11.933 1.00 83.12 176 ARG A CA 1
ATOM 1279 C C . ARG A 1 176 ? -0.285 18.831 -12.273 1.00 83.12 176 ARG A C 1
ATOM 1281 O O . ARG A 1 176 ? 0.009 19.120 -13.429 1.00 83.12 176 ARG A O 1
ATOM 1288 N N . ALA A 1 177 ? 0.527 19.032 -11.245 1.00 89.88 177 ALA A N 1
ATOM 1289 C CA . ALA A 1 177 ? 1.909 19.458 -11.387 1.00 89.88 177 ALA A CA 1
ATOM 1290 C C . ALA A 1 177 ? 2.841 18.455 -10.705 1.00 89.88 177 ALA A C 1
ATOM 1292 O O . ALA A 1 177 ? 2.562 17.992 -9.599 1.00 89.88 177 ALA A O 1
ATOM 1293 N N . THR A 1 178 ? 3.953 18.130 -11.352 1.00 92.19 178 THR A N 1
ATOM 1294 C CA . THR A 1 178 ? 5.033 17.335 -10.761 1.00 92.19 178 THR A CA 1
ATOM 1295 C C . THR A 1 178 ? 6.278 18.201 -10.694 1.00 92.19 178 THR A C 1
ATOM 1297 O O . THR A 1 178 ? 6.674 18.810 -11.687 1.00 92.19 178 THR A O 1
ATOM 1300 N N . PHE A 1 179 ? 6.906 18.239 -9.526 1.00 92.94 179 PHE A N 1
ATOM 1301 C CA . PHE A 1 179 ? 8.115 19.002 -9.258 1.00 92.94 179 PHE A CA 1
ATOM 1302 C C . PHE A 1 179 ? 9.208 18.059 -8.770 1.00 92.94 179 PHE A C 1
ATOM 1304 O O . PHE A 1 179 ? 8.972 17.206 -7.914 1.00 92.94 179 PHE A O 1
ATOM 1311 N N . VAL A 1 180 ? 10.416 18.237 -9.293 1.00 93.94 180 VAL A N 1
ATOM 1312 C CA . VAL A 1 180 ? 11.630 17.641 -8.739 1.00 93.94 180 VAL A CA 1
ATOM 1313 C C . VAL A 1 180 ? 12.362 18.744 -7.995 1.00 93.94 180 VAL A C 1
ATOM 1315 O O . VAL A 1 180 ? 12.721 19.765 -8.585 1.00 93.94 180 VAL A O 1
ATOM 1318 N N . VAL A 1 181 ? 12.543 18.556 -6.696 1.00 94.00 181 VAL A N 1
ATOM 1319 C CA . VAL A 1 181 ? 13.057 19.561 -5.765 1.00 94.00 181 VAL A CA 1
ATOM 1320 C C . VAL A 1 181 ? 14.287 18.991 -5.069 1.00 94.00 181 VAL A C 1
ATOM 1322 O O . VAL A 1 181 ? 14.338 17.796 -4.792 1.00 94.00 181 VAL A O 1
ATOM 1325 N N . ASN A 1 182 ? 15.296 19.816 -4.809 1.00 91.69 182 ASN A N 1
ATOM 1326 C CA . ASN A 1 182 ? 16.435 19.399 -3.992 1.00 91.69 182 ASN A CA 1
ATOM 1327 C C . ASN A 1 182 ? 16.135 19.545 -2.484 1.00 91.69 182 ASN A C 1
ATOM 1329 O O . ASN A 1 182 ? 15.149 20.175 -2.093 1.00 91.69 182 ASN A O 1
ATOM 1333 N N . THR A 1 183 ? 17.017 19.029 -1.627 1.00 89.38 183 THR A N 1
ATOM 1334 C CA . THR A 1 183 ? 16.879 19.134 -0.160 1.00 89.38 183 THR A CA 1
ATOM 1335 C C . THR A 1 183 ? 16.889 20.567 0.395 1.00 89.38 183 THR A C 1
ATOM 1337 O O . THR A 1 183 ? 16.494 20.788 1.538 1.00 89.38 183 THR A O 1
ATOM 1340 N N . ASP A 1 184 ? 17.306 21.556 -0.400 1.00 88.94 184 ASP A N 1
ATOM 1341 C CA . ASP A 1 184 ? 17.283 22.978 -0.023 1.00 88.94 184 ASP A CA 1
ATOM 1342 C C . ASP A 1 184 ? 15.927 23.648 -0.318 1.00 88.94 184 ASP A C 1
ATOM 1344 O O . ASP A 1 184 ? 15.726 24.832 -0.023 1.00 88.94 184 ASP A O 1
ATOM 1348 N N . GLY A 1 185 ? 14.993 22.917 -0.934 1.00 89.81 185 GLY A N 1
ATOM 1349 C CA . GLY A 1 185 ? 13.702 23.444 -1.375 1.00 89.81 185 GLY A CA 1
ATOM 1350 C C . GLY A 1 185 ? 13.758 24.185 -2.713 1.00 89.81 185 GLY A C 1
ATOM 1351 O O . GLY A 1 185 ? 12.869 24.979 -3.013 1.00 89.81 185 GLY A O 1
ATOM 1352 N N . ARG A 1 186 ? 14.793 23.975 -3.536 1.00 91.94 186 ARG A N 1
ATOM 1353 C CA . ARG A 1 186 ? 14.884 24.540 -4.894 1.00 91.94 186 ARG A CA 1
ATOM 1354 C C . ARG A 1 186 ? 14.286 23.580 -5.916 1.00 91.94 186 ARG A C 1
ATOM 1356 O O . ARG A 1 186 ? 14.696 22.427 -6.003 1.00 91.94 186 ARG A O 1
ATOM 1363 N N . ILE A 1 187 ? 13.365 24.082 -6.735 1.00 92.56 187 ILE A N 1
ATOM 1364 C CA . ILE A 1 187 ? 12.777 23.333 -7.852 1.00 92.56 187 ILE A CA 1
ATOM 1365 C C . ILE A 1 187 ? 13.820 23.227 -8.973 1.00 92.56 187 ILE A C 1
ATOM 1367 O O . ILE A 1 187 ? 14.267 24.241 -9.512 1.00 92.56 187 ILE A O 1
ATOM 1371 N N . LEU A 1 188 ? 14.214 21.999 -9.301 1.00 91.88 188 LEU A N 1
ATOM 1372 C CA . LEU A 1 188 ? 15.183 21.663 -10.347 1.00 91.88 188 LEU A CA 1
ATOM 1373 C C . LEU A 1 188 ? 14.504 21.408 -11.692 1.00 91.88 188 LEU A C 1
ATOM 1375 O O . LEU A 1 188 ? 15.052 21.737 -12.741 1.00 91.88 188 LEU A O 1
ATOM 1379 N N . ALA A 1 189 ? 13.307 20.828 -11.654 1.00 90.81 189 ALA A N 1
ATOM 1380 C CA . ALA A 1 189 ? 12.480 20.607 -12.826 1.00 90.81 189 ALA A CA 1
ATOM 1381 C C . ALA A 1 189 ? 10.999 20.585 -12.432 1.00 90.81 189 ALA A C 1
ATOM 1383 O O . ALA A 1 189 ? 10.651 20.224 -11.306 1.00 90.81 189 ALA A O 1
ATOM 1384 N N . ALA A 1 190 ? 10.132 20.990 -13.353 1.00 90.50 190 ALA A N 1
ATOM 1385 C CA . ALA A 1 190 ? 8.690 21.032 -13.154 1.00 90.50 190 ALA A CA 1
ATOM 1386 C C . ALA A 1 190 ? 7.979 20.646 -14.452 1.00 90.50 190 ALA A C 1
ATOM 1388 O O . ALA A 1 190 ? 8.486 20.918 -15.538 1.00 90.50 190 ALA A O 1
ATOM 1389 N N . SER A 1 191 ? 6.817 20.019 -14.336 1.00 89.56 191 SER A N 1
ATOM 1390 C CA . SER A 1 191 ? 6.046 19.509 -15.469 1.00 89.56 191 SER A CA 1
ATOM 1391 C C . SER A 1 191 ? 4.559 19.441 -15.107 1.00 89.56 191 SER A C 1
ATOM 1393 O O . SER A 1 191 ? 4.213 19.433 -13.920 1.00 89.56 191 SER A O 1
ATOM 1395 N N . GLY A 1 192 ? 3.687 19.435 -16.116 1.00 85.31 192 GLY A N 1
ATOM 1396 C CA . GLY A 1 192 ? 2.232 19.462 -15.949 1.00 85.31 192 GLY A CA 1
ATOM 1397 C C . GLY A 1 192 ? 1.597 20.838 -16.169 1.00 85.31 192 GLY A C 1
ATOM 1398 O O . GLY A 1 192 ? 2.245 21.878 -16.054 1.00 85.31 192 GLY A O 1
ATOM 1399 N N . ASP A 1 193 ? 0.300 20.833 -16.474 1.00 83.19 193 ASP A N 1
ATOM 1400 C CA . ASP A 1 193 ? -0.502 22.008 -16.852 1.00 83.19 193 ASP A CA 1
ATOM 1401 C C . ASP A 1 193 ? -0.658 23.040 -15.725 1.00 83.19 193 ASP A C 1
ATOM 1403 O O . ASP A 1 193 ? -0.928 24.212 -15.977 1.00 83.19 193 ASP A O 1
ATOM 1407 N N . ARG A 1 194 ? -0.459 22.604 -14.480 1.00 83.31 194 ARG A N 1
ATOM 1408 C CA . ARG A 1 194 ? -0.570 23.416 -13.259 1.00 83.31 194 ARG A CA 1
ATOM 1409 C C . ARG A 1 194 ? 0.790 23.799 -12.668 1.00 83.31 194 ARG A C 1
ATOM 1411 O O . ARG A 1 194 ? 0.863 24.248 -11.528 1.00 83.31 194 ARG A O 1
ATOM 1418 N N . ASN A 1 195 ? 1.894 23.594 -13.394 1.00 82.62 195 ASN A N 1
ATOM 1419 C CA . ASN A 1 195 ? 3.244 23.839 -12.866 1.00 82.62 195 ASN A CA 1
ATOM 1420 C C . ASN A 1 195 ? 3.538 25.325 -12.557 1.00 82.62 195 ASN A C 1
ATOM 1422 O O . ASN A 1 195 ? 4.494 25.623 -11.834 1.00 82.62 195 ASN A O 1
ATOM 1426 N N . GLY A 1 196 ? 2.732 26.244 -13.097 1.00 84.62 196 GLY A N 1
ATOM 1427 C CA . GLY A 1 196 ? 2.802 27.684 -12.855 1.00 84.62 196 GLY A CA 1
ATOM 1428 C C . GLY A 1 196 ? 2.043 28.151 -11.612 1.00 84.62 196 GLY A C 1
ATOM 1429 O O . GLY A 1 196 ? 2.218 29.296 -11.211 1.00 84.62 196 GLY A O 1
ATOM 1430 N N . ASP A 1 197 ? 1.234 27.289 -10.988 1.00 88.38 197 ASP A N 1
ATOM 1431 C CA . ASP A 1 197 ? 0.424 27.654 -9.824 1.00 88.38 197 ASP A CA 1
ATOM 1432 C C . ASP A 1 197 ? 1.327 27.895 -8.601 1.00 88.38 197 ASP A C 1
ATOM 1434 O O . ASP A 1 197 ? 1.895 26.955 -8.036 1.00 88.38 197 ASP A O 1
ATOM 1438 N N . GLU A 1 198 ? 1.436 29.148 -8.151 1.00 91.19 198 GLU A N 1
ATOM 1439 C CA . GLU A 1 198 ? 2.332 29.514 -7.045 1.00 91.19 198 GLU A CA 1
ATOM 1440 C C . GLU A 1 198 ? 2.034 28.775 -5.725 1.00 91.19 198 GLU A C 1
ATOM 1442 O O . GLU A 1 198 ? 2.991 28.314 -5.100 1.00 91.19 198 GLU A O 1
ATOM 1447 N N . PRO A 1 199 ? 0.765 28.533 -5.319 1.00 91.12 199 PRO A N 1
ATOM 1448 C CA . PRO A 1 199 ? 0.480 27.736 -4.124 1.00 91.12 199 PRO A CA 1
ATOM 1449 C C . PRO A 1 199 ? 1.054 26.312 -4.188 1.00 91.12 199 PRO A C 1
ATOM 1451 O O . PRO A 1 199 ? 1.536 25.794 -3.185 1.00 91.12 199 PRO A O 1
ATOM 1454 N N . LEU A 1 200 ? 1.046 25.671 -5.365 1.00 91.38 200 LEU A N 1
ATOM 1455 C CA . LEU A 1 200 ? 1.634 24.337 -5.539 1.00 91.38 200 LEU A CA 1
ATOM 1456 C C . LEU A 1 200 ? 3.165 24.394 -5.531 1.00 91.38 200 LEU A C 1
ATOM 1458 O O . LEU A 1 200 ? 3.806 23.494 -4.986 1.00 91.38 200 LEU A O 1
ATOM 1462 N N . ARG A 1 201 ? 3.754 25.449 -6.109 1.00 93.62 201 ARG A N 1
ATOM 1463 C CA . ARG A 1 201 ? 5.209 25.648 -6.113 1.00 93.62 201 ARG A CA 1
ATOM 1464 C C . ARG A 1 201 ? 5.743 25.890 -4.707 1.00 93.62 201 ARG A C 1
ATOM 1466 O O . ARG A 1 201 ? 6.762 25.296 -4.370 1.00 93.62 201 ARG A O 1
ATOM 1473 N N . GLU A 1 202 ? 5.069 26.691 -3.885 1.00 93.81 202 GLU A N 1
ATOM 1474 C CA . GLU A 1 202 ? 5.515 26.942 -2.509 1.00 93.81 202 GLU A CA 1
ATOM 1475 C C . GLU A 1 202 ? 5.490 25.663 -1.667 1.00 93.81 202 GLU A C 1
ATOM 1477 O O . GLU A 1 202 ? 6.512 25.283 -1.095 1.00 93.81 202 GLU A O 1
ATOM 1482 N N . LEU A 1 203 ? 4.388 24.909 -1.718 1.00 93.50 203 LEU A N 1
ATOM 1483 C CA . LEU A 1 203 ? 4.296 23.603 -1.060 1.00 93.50 203 LEU A CA 1
ATOM 1484 C C . LEU A 1 203 ? 5.355 22.603 -1.566 1.00 93.50 203 LEU A C 1
ATOM 1486 O O . LEU A 1 203 ? 5.889 21.800 -0.795 1.00 93.50 203 LEU A O 1
ATOM 1490 N N . ALA A 1 204 ? 5.711 22.650 -2.854 1.00 93.44 204 ALA A N 1
ATOM 1491 C CA . ALA A 1 204 ? 6.802 21.840 -3.394 1.00 93.44 204 ALA A CA 1
ATOM 1492 C C . ALA A 1 204 ? 8.177 22.270 -2.843 1.00 93.44 204 ALA A C 1
ATOM 1494 O O . ALA A 1 204 ? 9.005 21.410 -2.534 1.00 93.44 204 ALA A O 1
ATOM 1495 N N . ARG A 1 205 ? 8.433 23.576 -2.664 1.00 94.50 205 ARG A N 1
ATOM 1496 C CA . ARG A 1 205 ? 9.668 24.076 -2.024 1.00 94.50 205 ARG A CA 1
ATOM 1497 C C . ARG A 1 205 ? 9.754 23.631 -0.562 1.00 94.50 205 ARG A C 1
ATOM 1499 O O . ARG A 1 205 ? 10.824 23.211 -0.121 1.00 94.50 205 ARG A O 1
ATOM 1506 N N . GLU A 1 206 ? 8.645 23.680 0.176 1.00 93.50 206 GLU A N 1
ATOM 1507 C CA . GLU A 1 206 ? 8.553 23.158 1.549 1.00 93.50 206 GLU A CA 1
ATOM 1508 C C . GLU A 1 206 ? 8.867 21.660 1.613 1.00 93.50 206 GLU A C 1
ATOM 1510 O O . GLU A 1 206 ? 9.670 21.237 2.447 1.00 93.50 206 GLU A O 1
ATOM 1515 N N . SER A 1 207 ? 8.333 20.885 0.665 1.00 92.69 207 SER A N 1
ATOM 1516 C CA . SER A 1 207 ? 8.555 19.437 0.566 1.00 92.69 207 SER A CA 1
ATOM 1517 C C . SER A 1 207 ? 10.042 19.070 0.468 1.00 92.69 207 SER A C 1
ATOM 1519 O O . SER A 1 207 ? 10.487 18.096 1.075 1.00 92.69 207 SER A O 1
ATOM 1521 N N . GLY A 1 208 ? 10.844 19.864 -0.254 1.00 88.38 208 GLY A N 1
ATOM 1522 C CA . GLY A 1 208 ? 12.295 19.657 -0.343 1.00 88.38 208 GLY A CA 1
ATOM 1523 C C . GLY A 1 208 ? 12.999 19.756 1.016 1.00 88.38 208 GLY A C 1
ATOM 1524 O O . GLY A 1 208 ? 13.940 19.015 1.291 1.00 88.38 208 GLY A O 1
ATOM 1525 N N . ARG A 1 209 ? 12.490 20.599 1.922 1.00 88.56 209 ARG A N 1
ATOM 1526 C CA . ARG A 1 209 ? 13.066 20.822 3.260 1.00 88.56 209 ARG A CA 1
ATOM 1527 C C . ARG A 1 209 ? 12.685 19.740 4.272 1.00 88.56 209 ARG A C 1
ATOM 1529 O O . ARG A 1 209 ? 13.221 19.736 5.379 1.00 88.56 209 ARG A O 1
ATOM 1536 N N . ALA A 1 210 ? 11.828 18.789 3.895 1.00 83.62 210 ALA A N 1
ATOM 1537 C CA . ALA A 1 210 ? 11.385 17.684 4.747 1.00 83.62 210 ALA A CA 1
ATOM 1538 C C . ALA A 1 210 ? 12.447 16.574 4.956 1.00 83.62 210 ALA A C 1
ATOM 1540 O O . ALA A 1 210 ? 12.136 15.530 5.524 1.00 83.62 210 ALA A O 1
ATOM 1541 N N . ARG A 1 211 ? 13.702 16.786 4.515 1.00 77.00 211 ARG A N 1
ATOM 1542 C CA . ARG A 1 211 ? 14.893 15.945 4.789 1.00 77.00 211 ARG A CA 1
ATOM 1543 C C . ARG A 1 211 ? 14.674 14.432 4.632 1.00 77.00 211 ARG A C 1
ATOM 1545 O O . ARG A 1 211 ? 15.065 13.648 5.490 1.00 77.00 211 ARG A O 1
ATOM 1552 N N . GLY A 1 212 ? 14.056 14.016 3.531 1.00 71.69 212 GLY A N 1
ATOM 1553 C CA . GLY A 1 212 ? 13.870 12.596 3.222 1.00 71.69 212 GLY A CA 1
ATOM 1554 C C . GLY A 1 212 ? 12.538 11.999 3.692 1.00 71.69 212 GLY A C 1
ATOM 1555 O O . GLY A 1 212 ? 12.238 10.853 3.361 1.00 71.69 212 GLY A O 1
ATOM 1556 N N . ALA A 1 213 ? 11.715 12.753 4.427 1.00 82.69 213 ALA A N 1
ATOM 1557 C CA . ALA A 1 213 ? 10.392 12.291 4.827 1.00 82.69 213 ALA A CA 1
ATOM 1558 C C . ALA A 1 213 ? 9.442 12.191 3.622 1.00 82.69 213 ALA A C 1
ATOM 1560 O O . ALA A 1 213 ? 9.466 13.014 2.704 1.00 82.69 213 ALA A O 1
ATOM 1561 N N . THR A 1 214 ? 8.580 11.177 3.652 1.00 89.44 214 THR A N 1
ATOM 1562 C CA . THR A 1 214 ? 7.444 11.039 2.735 1.00 89.44 214 THR A CA 1
ATOM 1563 C C . THR A 1 214 ? 6.195 11.540 3.452 1.00 89.44 214 THR A C 1
ATOM 1565 O O . THR A 1 214 ? 5.992 11.205 4.620 1.00 89.44 214 THR A O 1
ATOM 1568 N N . GLY A 1 215 ? 5.382 12.352 2.784 1.00 91.19 215 GLY A N 1
ATOM 1569 C CA . GLY A 1 215 ? 4.238 12.999 3.417 1.00 91.19 215 GLY A CA 1
ATOM 1570 C C . GLY A 1 215 ? 3.400 13.815 2.445 1.00 91.19 215 GLY A C 1
ATOM 1571 O O . GLY A 1 215 ? 3.488 13.661 1.225 1.00 91.19 215 GLY A O 1
ATOM 1572 N N . SER A 1 216 ? 2.573 14.696 2.997 1.00 91.50 216 SER A N 1
ATOM 1573 C CA . SER A 1 216 ? 1.725 15.594 2.223 1.00 91.50 216 SER A CA 1
ATOM 1574 C C . SER A 1 216 ? 1.574 16.943 2.911 1.00 91.50 216 SER A C 1
ATOM 1576 O O . SER A 1 216 ? 1.375 16.997 4.125 1.00 91.50 216 SER A O 1
ATOM 1578 N N . HIS A 1 217 ? 1.569 18.010 2.122 1.00 91.00 217 HIS A N 1
ATOM 1579 C CA . HIS A 1 217 ? 1.236 19.359 2.550 1.00 91.00 217 HIS A CA 1
ATOM 1580 C C . HIS A 1 217 ? -0.079 19.811 1.919 1.00 91.00 217 HIS A C 1
ATOM 1582 O O . HIS A 1 217 ? -0.396 19.477 0.774 1.00 91.00 217 HIS A O 1
ATOM 1588 N N . THR A 1 218 ? -0.840 20.601 2.669 1.00 89.62 218 THR A N 1
ATOM 1589 C CA . THR A 1 218 ? -2.102 21.186 2.217 1.00 89.62 218 THR A CA 1
ATOM 1590 C C . THR A 1 218 ? -2.115 22.668 2.543 1.00 89.62 218 THR A C 1
ATOM 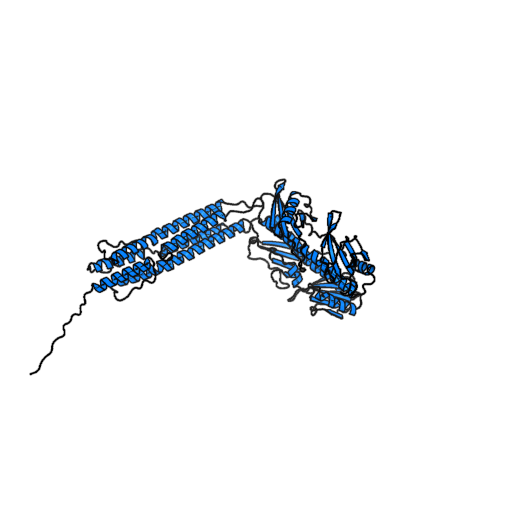1592 O O . THR A 1 218 ? -1.889 23.038 3.695 1.00 89.62 218 THR A O 1
ATOM 1595 N N . ALA A 1 219 ? -2.443 23.505 1.566 1.00 87.50 219 ALA A N 1
ATOM 1596 C CA . ALA A 1 219 ? -2.665 24.932 1.760 1.00 87.50 219 ALA A CA 1
ATOM 1597 C C . ALA A 1 219 ? -4.008 25.334 1.155 1.00 87.50 219 ALA A C 1
ATOM 1599 O O . ALA A 1 219 ? -4.449 24.769 0.151 1.00 87.50 219 ALA A O 1
ATOM 1600 N N . ARG A 1 220 ? -4.673 26.317 1.764 1.00 82.81 220 ARG A N 1
ATOM 1601 C CA . ARG A 1 220 ? -5.871 26.919 1.172 1.00 82.81 220 ARG A CA 1
ATOM 1602 C C . ARG A 1 220 ? -5.442 27.654 -0.100 1.00 82.81 220 ARG A C 1
ATOM 1604 O O . ARG A 1 220 ? -4.533 28.476 -0.049 1.00 82.81 220 ARG A O 1
ATOM 1611 N N . GLY A 1 221 ? -6.036 27.287 -1.227 1.00 73.75 221 GLY A N 1
ATOM 1612 C CA . GLY A 1 221 ? -5.819 27.932 -2.517 1.00 73.75 221 GLY A CA 1
ATOM 1613 C C . GLY A 1 221 ? -6.871 29.007 -2.791 1.00 73.75 221 GLY A C 1
ATOM 1614 O O . GLY A 1 221 ? -7.636 29.400 -1.908 1.00 73.75 221 GLY A O 1
ATOM 1615 N N . ASP A 1 222 ? -6.926 29.459 -4.041 1.00 70.00 222 ASP A N 1
ATOM 1616 C CA . ASP A 1 222 ? -7.880 30.473 -4.487 1.00 70.00 222 ASP A CA 1
ATOM 1617 C C . ASP A 1 222 ? -9.258 29.875 -4.819 1.00 70.00 222 ASP A C 1
ATOM 1619 O O . ASP A 1 222 ? -9.377 28.739 -5.279 1.00 70.00 222 ASP A O 1
ATOM 1623 N N . ARG A 1 223 ? -10.319 30.681 -4.651 1.00 69.94 223 ARG A N 1
ATOM 1624 C CA . ARG A 1 223 ? -11.696 30.402 -5.123 1.00 69.94 223 ARG A CA 1
ATOM 1625 C C . ARG A 1 223 ? -12.316 29.074 -4.647 1.00 69.94 223 ARG A C 1
ATOM 1627 O O . ARG A 1 223 ? -13.005 28.412 -5.417 1.00 69.94 223 ARG A O 1
ATOM 1634 N N . GLY A 1 224 ? -12.131 28.696 -3.383 1.00 75.38 224 GLY A N 1
ATOM 1635 C CA . GLY A 1 224 ? -12.798 27.506 -2.838 1.00 75.38 224 GLY A CA 1
ATOM 1636 C C . GLY A 1 224 ? -12.101 26.186 -3.186 1.00 75.38 224 GLY A C 1
ATOM 1637 O O . GLY A 1 224 ? -12.747 25.138 -3.224 1.00 75.38 224 GLY A O 1
ATOM 1638 N N . HIS A 1 225 ? -10.796 26.230 -3.463 1.00 84.62 225 HIS A N 1
ATOM 1639 C CA . HIS A 1 225 ? -9.951 25.057 -3.667 1.00 84.62 225 HIS A CA 1
ATOM 1640 C C . HIS A 1 225 ? -8.823 25.004 -2.634 1.00 84.62 225 HIS A C 1
ATOM 1642 O O . HIS A 1 225 ? -8.321 26.025 -2.175 1.00 84.62 225 HIS A O 1
ATOM 1648 N N . PHE A 1 226 ? -8.374 23.798 -2.308 1.00 87.81 226 PHE A N 1
ATOM 1649 C CA . PHE A 1 226 ? -7.144 23.529 -1.577 1.00 87.81 226 PHE A CA 1
ATOM 1650 C C . PHE A 1 226 ? -6.053 23.053 -2.538 1.00 87.81 226 PHE A C 1
ATOM 1652 O O . PHE A 1 226 ? -6.281 22.189 -3.387 1.00 87.81 226 PHE A O 1
ATOM 1659 N N . ALA A 1 227 ? -4.853 23.596 -2.372 1.00 90.38 227 ALA A N 1
ATOM 1660 C CA . ALA A 1 227 ? -3.637 23.066 -2.962 1.00 90.38 227 ALA A CA 1
ATOM 1661 C C . ALA A 1 227 ? -3.152 21.893 -2.101 1.00 90.38 227 ALA A C 1
ATOM 1663 O O . ALA A 1 227 ? -2.911 22.055 -0.904 1.00 90.38 227 ALA A O 1
ATOM 1664 N N . VAL A 1 228 ? -3.028 20.710 -2.699 1.00 91.56 228 VAL A N 1
ATOM 1665 C CA . VAL A 1 228 ? -2.565 19.493 -2.021 1.00 91.56 228 VAL A CA 1
ATOM 1666 C C . VAL A 1 228 ? -1.332 18.988 -2.745 1.00 91.56 228 VAL A C 1
ATOM 1668 O O . VAL A 1 228 ? -1.399 18.713 -3.943 1.00 91.56 228 VAL A O 1
ATOM 1671 N N . VAL A 1 229 ? -0.223 18.848 -2.025 1.00 93.38 229 VAL A N 1
ATOM 1672 C CA . VAL A 1 229 ? 1.042 18.333 -2.554 1.00 93.38 229 VAL A CA 1
ATOM 1673 C C . VAL A 1 229 ? 1.470 17.128 -1.734 1.00 93.38 229 VAL A C 1
ATOM 1675 O O . VAL A 1 229 ? 1.763 17.255 -0.551 1.00 93.38 229 VAL A O 1
ATOM 1678 N N . GLY A 1 230 ? 1.519 15.956 -2.361 1.00 93.81 230 GLY A N 1
ATOM 1679 C CA . GLY A 1 230 ? 2.211 14.795 -1.806 1.00 93.81 230 GLY A CA 1
ATOM 1680 C C . GLY A 1 230 ? 3.690 14.853 -2.163 1.00 93.81 230 GLY A C 1
ATOM 1681 O O . GLY A 1 230 ? 4.027 15.275 -3.269 1.00 93.81 230 GLY A O 1
ATOM 1682 N N . HIS A 1 231 ? 4.573 14.422 -1.270 1.00 94.69 231 HIS A N 1
ATOM 1683 C CA . HIS A 1 231 ? 6.008 14.387 -1.528 1.00 94.69 231 HIS A CA 1
ATOM 1684 C C . HIS A 1 231 ? 6.648 13.085 -1.063 1.00 94.69 231 HIS A C 1
ATOM 1686 O O . HIS A 1 231 ? 6.252 12.498 -0.055 1.00 94.69 231 HIS A O 1
ATOM 1692 N N . ALA A 1 232 ? 7.669 12.656 -1.797 1.00 94.62 232 ALA A N 1
ATOM 1693 C CA . ALA A 1 232 ? 8.476 11.495 -1.464 1.00 94.62 232 ALA A CA 1
ATOM 1694 C C . ALA A 1 232 ? 9.934 11.732 -1.853 1.00 94.62 232 ALA A C 1
ATOM 1696 O O . ALA A 1 232 ? 10.233 12.271 -2.924 1.00 94.62 232 ALA A O 1
ATOM 1697 N N . ALA A 1 233 ? 10.845 11.310 -0.984 1.00 93.69 233 ALA A N 1
ATOM 1698 C CA . ALA A 1 233 ? 12.266 11.320 -1.287 1.00 93.69 233 ALA A CA 1
ATOM 1699 C C . ALA A 1 233 ? 12.587 10.286 -2.370 1.00 93.69 233 ALA A C 1
ATOM 1701 O O . ALA A 1 233 ? 12.040 9.182 -2.371 1.00 93.69 233 ALA A O 1
ATOM 1702 N N . VAL A 1 234 ? 13.479 10.641 -3.290 1.00 90.88 234 VAL A N 1
ATOM 1703 C CA . VAL A 1 234 ? 14.057 9.694 -4.243 1.00 90.88 234 VAL A CA 1
ATOM 1704 C C . VAL A 1 234 ? 15.055 8.839 -3.465 1.00 90.88 234 VAL A C 1
ATOM 1706 O O . VAL A 1 234 ? 16.031 9.392 -2.962 1.00 90.88 234 VAL A O 1
ATOM 1709 N N . PRO A 1 235 ? 14.831 7.521 -3.325 1.00 85.62 235 PRO A N 1
ATOM 1710 C CA . PRO A 1 235 ? 15.744 6.681 -2.564 1.00 85.62 235 PRO A CA 1
ATOM 1711 C C . PRO A 1 235 ? 17.131 6.667 -3.208 1.00 85.62 235 PRO A C 1
ATOM 1713 O O . PRO A 1 235 ? 17.245 6.756 -4.435 1.00 85.62 235 PRO A O 1
ATOM 1716 N N . ALA A 1 236 ? 18.168 6.502 -2.384 1.00 83.31 236 ALA A N 1
ATOM 1717 C CA . ALA A 1 236 ? 19.514 6.257 -2.880 1.00 83.31 236 ALA A CA 1
ATOM 1718 C C . ALA A 1 236 ? 19.520 5.012 -3.779 1.00 83.31 236 ALA A C 1
ATOM 1720 O O . ALA A 1 236 ? 18.825 4.033 -3.493 1.00 83.31 236 ALA A O 1
ATOM 1721 N N . GLY A 1 237 ? 20.281 5.066 -4.870 1.00 72.12 237 GLY A N 1
ATOM 1722 C CA . GLY A 1 237 ? 20.381 3.930 -5.778 1.00 72.12 237 GLY A CA 1
ATOM 1723 C C . GLY A 1 237 ? 21.293 2.820 -5.263 1.00 72.12 237 GLY A C 1
ATOM 1724 O O . GLY A 1 237 ? 22.028 3.024 -4.295 1.00 72.12 237 GLY A O 1
ATOM 1725 N N . ASP A 1 238 ? 21.312 1.676 -5.951 1.00 66.06 238 ASP A N 1
ATOM 1726 C CA . ASP A 1 238 ? 22.047 0.458 -5.538 1.00 66.06 238 ASP A CA 1
ATOM 1727 C C . ASP A 1 238 ? 23.558 0.683 -5.304 1.00 66.06 238 ASP A C 1
ATOM 1729 O O . ASP A 1 238 ? 24.200 -0.025 -4.532 1.00 66.06 238 ASP A O 1
ATOM 1733 N N . GLY A 1 239 ? 24.135 1.727 -5.911 1.00 64.12 239 GLY A N 1
ATOM 1734 C CA . GLY A 1 239 ? 25.512 2.180 -5.667 1.00 64.12 239 GLY A CA 1
ATOM 1735 C C . GLY A 1 239 ? 25.705 3.080 -4.434 1.00 64.12 239 GLY A C 1
ATOM 1736 O O . GLY A 1 239 ? 26.741 3.741 -4.328 1.00 64.12 239 GLY A O 1
ATOM 1737 N N . GLY A 1 240 ? 24.704 3.190 -3.552 1.00 66.38 240 GLY A N 1
ATOM 1738 C CA . GLY A 1 240 ? 24.686 4.109 -2.404 1.00 66.38 240 GLY A CA 1
ATOM 1739 C C . GLY A 1 240 ? 24.661 5.588 -2.805 1.00 66.38 240 GLY A C 1
ATOM 1740 O O . GLY A 1 240 ? 25.080 6.457 -2.041 1.00 66.38 240 GLY A O 1
ATOM 1741 N N . GLN A 1 241 ? 24.252 5.878 -4.040 1.00 74.50 241 GLN A N 1
ATOM 1742 C CA . GLN A 1 241 ? 24.229 7.224 -4.591 1.00 74.50 241 GLN A CA 1
ATOM 1743 C C . GLN A 1 241 ? 22.901 7.903 -4.265 1.00 74.50 241 GLN A C 1
ATOM 1745 O O . GLN A 1 241 ? 21.864 7.529 -4.806 1.00 74.50 241 GLN A O 1
ATOM 1750 N N . ASP A 1 242 ? 22.965 8.934 -3.427 1.00 83.19 242 ASP A N 1
ATOM 1751 C CA . ASP A 1 242 ? 21.852 9.832 -3.142 1.00 83.19 242 ASP A CA 1
ATOM 1752 C C . ASP A 1 242 ? 22.055 11.165 -3.878 1.00 83.19 242 ASP A C 1
ATOM 1754 O O . ASP A 1 242 ? 23.109 11.797 -3.771 1.00 83.19 242 ASP A O 1
ATOM 1758 N N . PHE A 1 243 ? 21.054 11.576 -4.655 1.00 84.06 243 PHE A N 1
ATOM 1759 C CA . PHE A 1 243 ? 21.047 12.867 -5.348 1.00 84.06 243 PHE A CA 1
ATOM 1760 C C . PHE A 1 243 ? 20.393 13.980 -4.512 1.00 84.06 243 PHE A C 1
ATOM 1762 O O . PHE A 1 243 ? 20.334 15.121 -4.973 1.00 84.06 243 PHE A O 1
ATOM 1769 N N . GLY A 1 244 ? 19.877 13.669 -3.317 1.00 88.50 244 GLY A N 1
ATOM 1770 C CA . GLY A 1 244 ? 19.169 14.621 -2.464 1.00 88.50 244 GLY A CA 1
ATOM 1771 C C . GLY A 1 244 ? 17.906 15.164 -3.134 1.00 88.50 244 GLY A C 1
ATOM 1772 O O . GLY A 1 244 ? 17.612 16.357 -3.041 1.00 88.50 244 GLY A O 1
ATOM 1773 N N . LEU A 1 245 ? 17.200 14.309 -3.880 1.00 92.00 245 LEU A N 1
ATOM 1774 C CA . LEU A 1 245 ? 16.027 14.693 -4.660 1.00 92.00 245 LEU A CA 1
ATOM 1775 C C . LEU A 1 245 ? 14.742 14.305 -3.932 1.00 92.00 245 LEU A C 1
ATOM 1777 O O . LEU A 1 245 ? 14.618 13.218 -3.375 1.00 92.00 245 LEU A O 1
ATOM 1781 N N . VAL A 1 246 ? 13.752 15.183 -4.009 1.00 94.19 246 VAL A N 1
ATOM 1782 C CA . VAL A 1 246 ? 12.381 14.962 -3.559 1.00 94.19 246 VAL A CA 1
ATOM 1783 C C . VAL A 1 246 ? 11.466 15.174 -4.756 1.00 94.19 246 VAL A C 1
ATOM 1785 O O . VAL A 1 246 ? 11.573 16.181 -5.460 1.00 94.19 246 VAL A O 1
ATOM 1788 N N . VAL A 1 247 ? 10.566 14.226 -5.001 1.00 94.12 247 VAL A N 1
ATOM 1789 C CA . VAL A 1 247 ? 9.488 14.405 -5.974 1.00 94.12 247 VAL A CA 1
ATOM 1790 C C . VAL A 1 247 ? 8.247 14.861 -5.230 1.00 94.12 247 VAL A C 1
ATOM 1792 O O . VAL A 1 247 ? 7.800 14.196 -4.298 1.00 94.12 247 VAL A O 1
ATOM 1795 N N . ALA A 1 248 ? 7.694 15.990 -5.656 1.00 94.06 248 ALA A N 1
ATOM 1796 C CA . ALA A 1 248 ? 6.449 16.544 -5.154 1.00 94.06 248 ALA A CA 1
ATOM 1797 C C . ALA A 1 248 ? 5.394 16.500 -6.265 1.00 94.06 248 ALA A C 1
ATOM 1799 O O . ALA A 1 248 ? 5.649 16.938 -7.388 1.00 94.06 248 ALA A O 1
ATOM 1800 N N . SER A 1 249 ? 4.212 15.963 -5.974 1.00 92.06 249 SER A N 1
ATOM 1801 C CA . SER A 1 249 ? 3.092 15.913 -6.912 1.00 92.06 249 SER A CA 1
ATOM 1802 C C . SER A 1 249 ? 1.894 16.655 -6.337 1.00 92.06 249 SER A C 1
ATOM 1804 O O . SER A 1 249 ? 1.388 16.309 -5.270 1.00 92.06 249 SER A O 1
ATOM 1806 N N . GLY A 1 250 ? 1.475 17.694 -7.052 1.00 90.56 250 GLY A N 1
ATOM 1807 C CA . GLY A 1 250 ? 0.462 18.649 -6.642 1.00 90.56 250 GLY A CA 1
ATOM 1808 C C . GLY A 1 250 ? -0.822 18.565 -7.458 1.00 90.56 250 GLY A C 1
ATOM 1809 O O . GLY A 1 250 ? -0.787 18.361 -8.675 1.00 90.56 250 GLY A O 1
ATOM 1810 N N . ALA A 1 251 ? -1.954 18.773 -6.791 1.00 88.75 251 ALA A N 1
ATOM 1811 C CA . ALA A 1 251 ? -3.267 18.927 -7.407 1.00 88.75 251 ALA A CA 1
ATOM 1812 C C . ALA A 1 251 ? -4.100 19.976 -6.654 1.00 88.75 251 ALA A C 1
ATOM 1814 O O . ALA A 1 251 ? -3.944 20.156 -5.445 1.00 88.75 251 ALA A O 1
ATOM 1815 N N . GLN A 1 252 ? -5.019 20.638 -7.362 1.00 87.12 252 GLN A N 1
ATOM 1816 C CA . GLN A 1 252 ? -6.053 21.458 -6.731 1.00 87.12 252 GLN A CA 1
ATOM 1817 C C . GLN A 1 252 ? -7.307 20.621 -6.473 1.00 87.12 252 GLN A C 1
ATOM 1819 O O . GLN A 1 252 ? -7.783 19.911 -7.363 1.00 87.12 252 GLN A O 1
ATOM 1824 N N . VAL A 1 253 ? -7.835 20.708 -5.256 1.00 85.38 253 VAL A N 1
ATOM 1825 C CA . VAL A 1 253 ? -8.961 19.904 -4.769 1.00 85.38 253 VAL A CA 1
ATOM 1826 C C . VAL A 1 253 ? -10.067 20.845 -4.293 1.00 85.38 253 VAL A C 1
ATOM 1828 O O . VAL A 1 253 ? -9.767 21.765 -3.540 1.00 85.38 253 VAL A O 1
ATOM 1831 N N . PRO A 1 254 ? -11.333 20.681 -4.712 1.00 80.62 254 PRO A N 1
ATOM 1832 C CA . PRO A 1 254 ? -12.440 21.491 -4.202 1.00 80.62 254 PRO A CA 1
ATOM 1833 C C . PRO A 1 254 ? -12.590 21.407 -2.678 1.00 80.62 254 PRO A C 1
ATOM 1835 O O . PRO A 1 254 ? -12.387 20.345 -2.077 1.00 80.62 254 PRO A O 1
ATOM 1838 N N . GLU A 1 255 ? -12.986 22.520 -2.062 1.00 70.06 255 GLU A N 1
ATOM 1839 C CA . GLU A 1 255 ? -13.444 22.554 -0.671 1.00 70.06 255 GLU A CA 1
ATOM 1840 C C . GLU A 1 255 ? -14.655 21.621 -0.480 1.00 70.06 255 GLU A C 1
ATOM 1842 O O . GLU A 1 255 ? -15.515 21.515 -1.352 1.00 70.06 255 GLU A O 1
ATOM 1847 N N . GLY A 1 256 ? -14.717 20.915 0.656 1.00 63.09 256 GLY A N 1
ATOM 1848 C CA . GLY A 1 256 ? -15.844 20.028 0.988 1.00 63.09 256 GLY A CA 1
ATOM 1849 C C . GLY A 1 256 ? -15.672 18.556 0.595 1.00 63.09 256 GLY A C 1
ATOM 1850 O O . GLY A 1 256 ? -16.623 17.788 0.678 1.00 63.09 256 GLY A O 1
ATOM 1851 N N . THR A 1 257 ? -14.466 18.129 0.203 1.00 60.34 257 THR A N 1
ATOM 1852 C CA . THR A 1 257 ? -14.151 16.691 0.042 1.00 60.34 257 THR A CA 1
ATOM 1853 C C . THR A 1 257 ? -13.979 15.951 1.373 1.00 60.34 257 THR A C 1
ATOM 1855 O O . THR A 1 257 ? -13.962 14.724 1.388 1.00 60.34 257 THR A O 1
ATOM 1858 N N . ALA A 1 258 ? -13.844 16.688 2.477 1.00 60.59 258 ALA A N 1
ATOM 1859 C CA . ALA A 1 258 ? -13.851 16.186 3.845 1.00 60.59 258 ALA A CA 1
ATOM 1860 C C . ALA A 1 258 ? -15.276 15.806 4.276 1.00 60.59 258 ALA A C 1
ATOM 1862 O O . ALA A 1 258 ? -16.190 16.628 4.176 1.00 60.59 258 ALA A O 1
ATOM 1863 N N . VAL A 1 259 ? -15.469 14.596 4.805 1.00 60.41 259 VAL A N 1
ATOM 1864 C CA . VAL A 1 259 ? -16.749 14.228 5.429 1.00 60.41 259 VAL A CA 1
ATOM 1865 C C . VAL A 1 259 ? -16.781 14.845 6.827 1.00 60.41 259 VAL A C 1
ATOM 1867 O O . VAL A 1 259 ? -15.841 14.693 7.613 1.00 60.41 259 VAL A O 1
ATOM 1870 N N . GLY A 1 260 ? -17.846 15.596 7.117 1.00 54.59 260 GLY A N 1
ATOM 1871 C CA . GLY A 1 260 ? -17.985 16.341 8.364 1.00 54.59 260 GLY A CA 1
ATOM 1872 C C . GLY A 1 260 ? -17.849 15.439 9.591 1.00 54.59 260 GLY A C 1
ATOM 1873 O O . GLY A 1 260 ? -18.484 14.391 9.678 1.00 54.59 260 GLY A O 1
ATOM 1874 N N . SER A 1 261 ? -17.024 15.861 10.550 1.00 58.69 261 SER A N 1
ATOM 1875 C CA . SER A 1 261 ? -16.900 15.210 11.853 1.00 58.69 261 SER A CA 1
ATOM 1876 C C . SER A 1 261 ? -18.251 15.231 12.577 1.00 58.69 261 SER A C 1
ATOM 1878 O O . SER A 1 261 ? -18.693 16.300 13.008 1.00 58.69 261 SER A O 1
ATOM 1880 N N . ASP A 1 262 ? -18.906 14.083 12.752 1.00 67.44 262 ASP A N 1
ATOM 1881 C CA . ASP A 1 262 ? -20.123 13.994 13.566 1.00 67.44 262 ASP A CA 1
ATOM 1882 C C . ASP A 1 262 ? -19.751 13.764 15.039 1.00 67.44 262 ASP A C 1
ATOM 1884 O O . ASP A 1 262 ? -19.937 12.690 15.621 1.00 67.44 262 ASP A O 1
ATOM 1888 N N . ARG A 1 263 ? -19.150 14.801 15.642 1.00 71.44 263 ARG A N 1
ATOM 1889 C CA . ARG A 1 263 ? -18.647 14.792 17.029 1.00 71.44 263 ARG A CA 1
ATOM 1890 C C . ARG A 1 263 ? -19.719 14.372 18.037 1.00 71.44 263 ARG A C 1
ATOM 1892 O O . ARG A 1 263 ? -19.401 13.789 19.073 1.00 71.44 263 ARG A O 1
ATOM 1899 N N . TRP A 1 264 ? -20.986 14.638 17.725 1.00 78.75 264 TRP A N 1
ATOM 1900 C CA . TRP A 1 264 ? -22.120 14.290 18.572 1.00 78.75 264 TRP A CA 1
ATOM 1901 C C . TRP A 1 264 ? -22.338 12.781 18.677 1.00 78.75 264 TRP A C 1
ATOM 1903 O O . TRP A 1 264 ? -22.709 12.308 19.751 1.00 78.75 264 TRP A O 1
ATOM 1913 N N . ARG A 1 265 ? -22.029 12.003 17.629 1.00 78.69 265 ARG A N 1
ATOM 1914 C CA . ARG A 1 265 ? -22.098 10.531 17.691 1.00 78.69 265 ARG A CA 1
ATOM 1915 C C . ARG A 1 265 ? -21.070 9.956 18.659 1.00 78.69 265 ARG A C 1
ATOM 1917 O O . ARG A 1 265 ? -21.419 9.125 19.495 1.00 78.69 265 ARG A O 1
ATOM 1924 N N . GLY A 1 266 ? -19.826 10.434 18.589 1.00 82.50 266 GLY A N 1
ATOM 1925 C CA . GLY A 1 266 ? -18.760 10.033 19.514 1.00 82.50 266 GLY A CA 1
ATOM 1926 C C . GLY A 1 266 ? -19.069 10.407 20.962 1.00 82.50 266 GLY A C 1
ATOM 1927 O O . GLY A 1 266 ? -18.974 9.568 21.860 1.00 82.50 266 GLY A O 1
ATOM 1928 N N . ALA A 1 267 ? -19.520 11.645 21.183 1.00 86.81 267 ALA A N 1
ATOM 1929 C CA . ALA A 1 267 ? -19.920 12.125 22.503 1.00 86.81 267 ALA A CA 1
ATOM 1930 C C . ALA A 1 267 ? -21.113 11.337 23.074 1.00 86.81 267 ALA A C 1
ATOM 1932 O O . ALA A 1 267 ? -21.087 10.949 24.242 1.00 86.81 267 ALA A O 1
ATOM 1933 N N . GLY A 1 268 ? -22.127 11.044 22.254 1.00 89.00 268 GLY A N 1
ATOM 1934 C CA . GLY A 1 268 ? -23.287 10.243 22.651 1.00 89.00 268 GLY A CA 1
ATOM 1935 C C . GLY A 1 268 ? -22.911 8.806 23.020 1.00 89.00 268 GLY A C 1
ATOM 1936 O O . GLY A 1 268 ? -23.329 8.306 24.066 1.00 89.00 268 GLY A O 1
ATOM 1937 N N . ALA A 1 269 ? -22.058 8.161 22.219 1.00 88.75 269 ALA A N 1
ATOM 1938 C CA . ALA A 1 269 ? -21.543 6.823 22.504 1.00 88.75 269 ALA A CA 1
ATOM 1939 C C . ALA A 1 269 ? -20.735 6.769 23.810 1.00 88.75 269 ALA A C 1
ATOM 1941 O O . ALA A 1 269 ? -20.924 5.856 24.621 1.00 88.75 269 ALA A O 1
ATOM 1942 N N . ALA A 1 270 ? -19.868 7.760 24.035 1.00 91.88 270 ALA A N 1
ATOM 1943 C CA . ALA A 1 270 ? -19.092 7.881 25.262 1.00 91.88 270 ALA A CA 1
ATOM 1944 C C . ALA A 1 270 ? -19.987 8.133 26.485 1.00 91.88 270 ALA A C 1
ATOM 1946 O O . ALA A 1 270 ? -19.805 7.489 27.517 1.00 91.88 270 ALA A O 1
ATOM 1947 N N . ALA A 1 271 ? -20.992 9.007 26.367 1.00 92.69 271 ALA A N 1
ATOM 1948 C CA . ALA A 1 271 ? -21.964 9.261 27.429 1.00 92.69 271 ALA A CA 1
ATOM 1949 C C . ALA A 1 271 ? -22.762 7.996 27.789 1.00 92.69 271 ALA A C 1
ATOM 1951 O O . ALA A 1 271 ? -22.945 7.697 28.972 1.00 92.69 271 ALA A O 1
ATOM 1952 N N . ALA A 1 272 ? -23.169 7.208 26.788 1.00 94.06 272 ALA A N 1
ATOM 1953 C CA . ALA A 1 272 ? -23.811 5.916 27.009 1.00 94.06 272 ALA A CA 1
ATOM 1954 C C . ALA A 1 272 ? -22.883 4.945 27.762 1.00 94.06 272 ALA A C 1
ATOM 1956 O O . ALA A 1 272 ? -23.312 4.328 28.738 1.00 94.06 272 ALA A O 1
ATOM 1957 N N . LEU A 1 273 ? -21.601 4.854 27.384 1.00 94.38 273 LEU A N 1
ATOM 1958 C CA . LEU A 1 273 ? -20.637 4.010 28.098 1.00 94.38 273 LEU A CA 1
ATOM 1959 C C . LEU A 1 273 ? -20.390 4.486 29.533 1.00 94.38 273 LEU A C 1
ATOM 1961 O O . LEU A 1 273 ? -20.265 3.662 30.437 1.00 94.38 273 LEU A O 1
ATOM 1965 N N . LEU A 1 274 ? -20.346 5.798 29.769 1.00 95.12 274 LEU A N 1
ATOM 1966 C CA . LEU A 1 274 ? -20.223 6.359 31.116 1.00 95.12 274 LEU A CA 1
ATOM 1967 C C . LEU A 1 274 ? -21.420 5.978 31.989 1.00 95.12 274 LEU A C 1
ATOM 1969 O O . LEU A 1 274 ? -21.231 5.532 33.122 1.00 95.12 274 LEU A O 1
ATOM 1973 N N . ALA A 1 275 ? -22.641 6.082 31.458 1.00 95.94 275 ALA A N 1
ATOM 1974 C CA . ALA A 1 275 ? -23.845 5.652 32.165 1.00 95.94 275 ALA A CA 1
ATOM 1975 C C . ALA A 1 275 ? -23.798 4.149 32.497 1.00 95.94 275 ALA A C 1
ATOM 1977 O O . ALA A 1 275 ? -24.077 3.753 33.632 1.00 95.94 275 ALA A O 1
ATOM 1978 N N . ILE A 1 276 ? -23.361 3.323 31.542 1.00 94.69 276 ILE A N 1
ATOM 1979 C CA . ILE A 1 276 ? -23.134 1.883 31.725 1.00 94.69 276 ILE A CA 1
ATOM 1980 C C . ILE A 1 276 ? -22.083 1.615 32.810 1.00 94.69 276 ILE A C 1
ATOM 1982 O O . ILE A 1 276 ? -22.315 0.805 33.707 1.00 94.69 276 ILE A O 1
ATOM 1986 N N . CYS A 1 277 ? -20.951 2.316 32.773 1.00 95.06 277 CYS A N 1
ATOM 1987 C CA . CYS A 1 277 ? -19.872 2.193 33.747 1.00 95.06 277 CYS A CA 1
ATOM 1988 C C . CYS A 1 277 ? -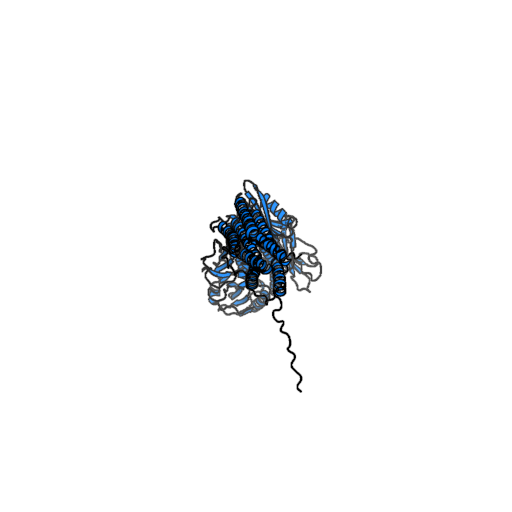20.363 2.505 35.166 1.00 95.06 277 CYS A C 1
ATOM 1990 O O . CYS A 1 277 ? -20.107 1.734 36.099 1.00 95.06 277 CYS A O 1
ATOM 1992 N N . LEU A 1 278 ? -21.109 3.601 35.332 1.00 95.81 278 LEU A N 1
ATOM 1993 C CA . LEU A 1 278 ? -21.706 3.982 36.612 1.00 95.81 278 LEU A CA 1
ATOM 1994 C C . LEU A 1 278 ? -22.716 2.932 37.090 1.00 95.81 278 LEU A C 1
ATOM 1996 O O . LEU A 1 278 ? -22.651 2.516 38.248 1.00 95.81 278 LEU A O 1
ATOM 2000 N N . ALA A 1 279 ? -23.596 2.453 36.206 1.00 94.44 279 ALA A N 1
ATOM 2001 C CA . ALA A 1 279 ? -24.600 1.442 36.532 1.00 94.44 279 ALA A CA 1
ATOM 2002 C C . ALA A 1 279 ? -23.969 0.105 36.957 1.00 94.44 279 ALA A C 1
ATOM 2004 O O . ALA A 1 279 ? -24.331 -0.443 38.001 1.00 94.44 279 ALA A O 1
ATOM 2005 N N . VAL A 1 280 ? -22.984 -0.391 36.200 1.00 93.62 280 VAL A N 1
ATOM 2006 C CA . VAL A 1 280 ? -22.256 -1.635 36.499 1.00 93.62 280 VAL A CA 1
ATOM 2007 C C . VAL A 1 280 ? -21.491 -1.507 37.811 1.00 93.62 280 VAL A C 1
ATOM 2009 O O . VAL A 1 280 ? -21.623 -2.363 38.685 1.00 93.62 280 VAL A O 1
ATOM 2012 N N . THR A 1 281 ? -20.741 -0.419 37.997 1.00 93.38 281 THR A N 1
ATOM 2013 C CA . THR A 1 281 ? -19.980 -0.181 39.233 1.00 93.38 281 THR A CA 1
ATOM 2014 C C . THR A 1 281 ? -20.915 -0.108 40.439 1.00 93.38 281 THR A C 1
ATOM 2016 O O . THR A 1 281 ? -20.677 -0.761 41.458 1.00 93.38 281 THR A O 1
ATOM 2019 N N . TRP A 1 282 ? -22.029 0.618 40.316 1.00 94.25 282 TRP A N 1
ATOM 2020 C CA . TRP A 1 282 ? -23.043 0.703 41.362 1.00 94.25 282 TRP A CA 1
ATOM 2021 C C . TRP A 1 282 ? -23.671 -0.662 41.671 1.00 94.25 282 TRP A C 1
ATOM 2023 O O . TRP A 1 282 ? -23.766 -1.027 42.847 1.00 94.25 282 TRP A O 1
ATOM 2033 N N . MET A 1 283 ? -24.028 -1.458 40.653 1.00 91.31 283 MET A N 1
ATOM 2034 C CA . MET A 1 283 ? -24.541 -2.822 40.837 1.00 91.31 283 MET A CA 1
ATOM 2035 C C . MET A 1 283 ? -23.530 -3.711 41.574 1.00 91.31 283 MET A C 1
ATOM 2037 O O . MET A 1 283 ? -23.875 -4.349 42.570 1.00 91.31 283 MET A O 1
ATOM 2041 N N . LEU A 1 284 ? -22.264 -3.721 41.160 1.00 91.81 284 LEU A N 1
ATOM 2042 C CA . LEU A 1 284 ? -21.237 -4.547 41.803 1.00 91.81 284 LEU A CA 1
ATOM 2043 C C . LEU A 1 284 ? -20.987 -4.112 43.258 1.00 91.81 284 LEU A C 1
ATOM 2045 O O . LEU A 1 284 ? -20.910 -4.957 44.156 1.00 91.81 284 LEU A O 1
ATOM 2049 N N . ILE A 1 285 ? -20.953 -2.805 43.536 1.00 90.38 285 ILE A N 1
ATOM 2050 C CA . ILE A 1 285 ? -20.787 -2.290 44.903 1.00 90.38 285 ILE A CA 1
ATOM 2051 C C . ILE A 1 285 ? -21.989 -2.660 45.782 1.00 90.38 285 ILE A C 1
ATOM 2053 O O . ILE A 1 285 ? -21.825 -3.136 46.914 1.00 90.38 285 ILE A O 1
ATOM 2057 N N . ARG A 1 286 ? -23.206 -2.428 45.281 1.00 90.50 286 ARG A N 1
ATOM 2058 C CA . ARG A 1 286 ? -24.456 -2.574 46.039 1.00 90.50 286 ARG A CA 1
ATOM 2059 C C . ARG A 1 286 ? -24.819 -4.032 46.313 1.00 90.50 286 ARG A C 1
ATOM 2061 O O . ARG A 1 286 ? -25.390 -4.299 47.377 1.00 90.50 286 ARG A O 1
ATOM 2068 N N . TRP A 1 287 ? -24.502 -4.937 45.387 1.00 88.00 287 TRP A N 1
ATOM 2069 C CA . TRP A 1 287 ? -24.961 -6.330 45.408 1.00 88.00 287 TRP A CA 1
ATOM 2070 C C . TRP A 1 287 ? -23.853 -7.354 45.684 1.00 88.00 287 TRP A C 1
ATOM 2072 O O . TRP A 1 287 ? -24.179 -8.469 46.080 1.00 88.00 287 TRP A O 1
ATOM 2082 N N . ILE A 1 288 ? -22.569 -6.990 45.551 1.00 87.38 288 ILE A N 1
ATOM 2083 C CA . ILE A 1 288 ? -21.434 -7.903 45.795 1.00 87.38 288 ILE A CA 1
ATOM 2084 C C . ILE A 1 288 ? -20.512 -7.358 46.886 1.00 87.38 288 ILE A C 1
ATOM 2086 O O . ILE A 1 288 ? -20.376 -7.971 47.944 1.00 87.38 288 ILE A O 1
ATOM 2090 N N . GLN A 1 289 ? -19.925 -6.175 46.685 1.00 89.62 289 GLN A N 1
ATOM 2091 C CA . GLN A 1 289 ? -18.897 -5.647 47.589 1.00 89.62 289 GLN A CA 1
ATOM 2092 C C . GLN A 1 289 ? -19.424 -5.376 49.003 1.00 89.62 289 GLN A C 1
ATOM 2094 O O . GLN A 1 289 ? -18.840 -5.843 49.981 1.00 89.62 289 GLN A O 1
ATOM 2099 N N . ARG A 1 290 ? -20.526 -4.622 49.142 1.00 88.00 290 ARG A N 1
ATOM 2100 C CA . ARG A 1 290 ? -21.085 -4.284 50.464 1.00 88.00 290 ARG A CA 1
ATOM 2101 C C . ARG A 1 290 ? -21.537 -5.527 51.249 1.00 88.00 290 ARG A C 1
ATOM 2103 O O . ARG A 1 290 ? -21.191 -5.600 52.428 1.00 88.00 290 ARG A O 1
ATOM 2110 N N . PRO A 1 291 ? -22.262 -6.497 50.655 1.00 86.44 291 PRO A N 1
ATOM 2111 C CA . PRO A 1 291 ? -22.620 -7.736 51.347 1.00 86.44 291 PRO A CA 1
ATOM 2112 C C . PRO A 1 291 ? -21.410 -8.553 51.804 1.00 86.44 291 PRO A C 1
ATOM 2114 O O . PRO A 1 291 ? -21.383 -8.973 52.957 1.00 86.44 291 PRO A O 1
ATOM 2117 N N . VAL A 1 292 ? -20.394 -8.730 50.951 1.00 85.81 292 VAL A N 1
ATOM 2118 C CA . VAL A 1 292 ? -19.191 -9.508 51.301 1.00 85.81 292 VAL A CA 1
ATOM 2119 C C . VAL A 1 292 ? -18.402 -8.836 52.425 1.00 85.81 292 VAL A C 1
ATOM 2121 O O . VAL A 1 292 ? -17.988 -9.507 53.367 1.00 85.81 292 VAL A O 1
ATOM 2124 N N . LEU A 1 293 ? -18.256 -7.508 52.387 1.00 85.75 293 LEU A N 1
ATOM 2125 C CA . LEU A 1 293 ? -17.584 -6.760 53.454 1.00 85.75 293 LEU A CA 1
ATOM 2126 C C . LEU A 1 293 ? -18.325 -6.862 54.792 1.00 85.75 293 LEU A C 1
ATOM 2128 O O . LEU A 1 293 ? -17.689 -7.055 55.825 1.00 85.75 293 LEU A O 1
ATOM 2132 N N . ARG A 1 294 ? -19.660 -6.757 54.792 1.00 86.19 294 ARG A N 1
ATOM 2133 C CA . ARG A 1 294 ? -20.460 -6.910 56.020 1.00 86.19 294 ARG A CA 1
ATOM 2134 C C . ARG A 1 294 ? -20.387 -8.329 56.574 1.00 86.19 294 ARG A C 1
ATOM 2136 O O . ARG A 1 294 ? -20.193 -8.492 57.772 1.00 86.19 294 ARG A O 1
ATOM 2143 N N . LEU A 1 295 ? -20.471 -9.337 55.703 1.00 85.81 295 LEU A N 1
ATOM 2144 C CA . LEU A 1 295 ? -20.318 -10.742 56.083 1.00 85.81 295 LEU A CA 1
ATOM 2145 C C . LEU A 1 295 ? -18.942 -11.006 56.713 1.00 85.81 295 LEU A C 1
ATOM 2147 O O . LEU A 1 295 ? -18.851 -11.690 57.726 1.00 85.81 295 LEU A O 1
ATOM 2151 N N . HIS A 1 296 ? -17.882 -10.429 56.143 1.00 86.12 296 HIS A N 1
ATOM 2152 C CA . HIS A 1 296 ? -16.530 -10.514 56.690 1.00 86.12 296 HIS A CA 1
ATOM 2153 C C . HIS A 1 296 ? -16.428 -9.926 58.106 1.00 86.12 296 HIS A C 1
ATOM 2155 O O . HIS A 1 296 ? -15.840 -10.551 58.990 1.00 86.12 296 HIS A O 1
ATOM 2161 N N . LEU A 1 297 ? -17.029 -8.756 58.338 1.00 86.75 297 LEU A N 1
ATOM 2162 C CA . LEU A 1 297 ? -17.040 -8.122 59.659 1.00 86.75 297 LEU A CA 1
ATOM 2163 C C . LEU A 1 297 ? -17.825 -8.951 60.689 1.00 86.75 297 LEU A C 1
ATOM 2165 O O . LEU A 1 297 ? -17.332 -9.154 61.798 1.00 86.75 297 LEU A O 1
ATOM 2169 N N . ASP A 1 298 ? -18.993 -9.480 60.315 1.00 85.94 298 ASP A N 1
ATOM 2170 C CA . ASP A 1 298 ? -19.812 -10.308 61.209 1.00 85.94 298 ASP A CA 1
ATOM 2171 C C . ASP A 1 298 ? -19.144 -11.660 61.521 1.00 85.94 298 ASP A C 1
ATOM 2173 O O . ASP A 1 298 ? -19.133 -12.085 62.676 1.00 85.94 298 ASP A O 1
ATOM 2177 N N . ALA A 1 299 ? -18.502 -12.303 60.539 1.00 84.25 299 ALA A N 1
ATOM 2178 C CA . ALA A 1 299 ? -17.737 -13.532 60.762 1.00 84.25 299 ALA A CA 1
ATOM 2179 C C . ALA A 1 299 ? -16.540 -13.305 61.701 1.00 84.25 299 ALA A C 1
ATOM 2181 O O . ALA A 1 299 ? -16.260 -14.131 62.573 1.00 84.25 299 ALA A O 1
ATOM 2182 N N . ARG A 1 300 ? -15.843 -12.168 61.560 1.00 87.25 300 ARG A N 1
ATOM 2183 C CA . ARG A 1 300 ? -14.728 -11.796 62.441 1.00 87.25 300 ARG A CA 1
ATOM 2184 C C . ARG A 1 300 ? -15.197 -11.545 63.873 1.00 87.25 300 ARG A C 1
ATOM 2186 O O . ARG A 1 300 ? -14.549 -12.032 64.796 1.00 87.25 300 ARG A O 1
ATOM 2193 N N . ARG A 1 301 ? -16.320 -10.841 64.049 1.00 88.25 301 ARG A N 1
ATOM 2194 C CA . ARG A 1 301 ? -16.951 -10.602 65.358 1.00 88.25 301 ARG A CA 1
ATOM 2195 C C . ARG A 1 301 ? -17.298 -11.920 66.055 1.00 88.25 301 ARG A C 1
ATOM 2197 O O . ARG A 1 301 ? -16.910 -12.135 67.202 1.00 88.25 301 ARG A O 1
ATOM 2204 N N . LEU A 1 302 ? -17.950 -12.829 65.328 1.00 85.56 302 LEU A N 1
ATOM 2205 C CA . LEU A 1 302 ? -18.344 -14.139 65.847 1.00 85.56 302 LEU A CA 1
ATOM 2206 C C . LEU A 1 302 ? -17.122 -14.974 66.268 1.00 85.56 302 LEU A C 1
ATOM 2208 O O . LEU A 1 302 ? -17.087 -15.526 67.365 1.00 85.56 302 LEU A O 1
ATOM 2212 N N . ALA A 1 303 ? -16.075 -14.995 65.438 1.00 84.50 303 ALA A N 1
ATOM 2213 C CA . ALA A 1 303 ? -14.823 -15.686 65.749 1.00 84.50 303 ALA A CA 1
ATOM 2214 C C . ALA A 1 303 ? -14.066 -15.084 66.947 1.00 84.50 303 ALA A C 1
ATOM 2216 O O . ALA A 1 303 ? -13.286 -15.785 67.586 1.00 84.50 303 ALA A O 1
ATOM 2217 N N . GLN A 1 304 ? -14.286 -13.807 67.272 1.00 87.12 304 GLN A N 1
ATOM 2218 C CA . GLN A 1 304 ? -13.720 -13.169 68.465 1.00 87.12 304 GLN A CA 1
ATOM 2219 C C . GLN A 1 304 ? -14.497 -13.522 69.740 1.00 87.12 304 GLN A C 1
ATOM 2221 O O . GLN A 1 304 ? -13.907 -13.511 70.815 1.00 87.12 304 GLN A O 1
ATOM 2226 N N . GLY A 1 305 ? -15.744 -13.995 69.629 1.00 80.69 305 GLY A N 1
ATOM 2227 C CA . GLY A 1 305 ? -16.573 -14.443 70.759 1.00 80.69 305 GLY A CA 1
ATOM 2228 C C . GLY A 1 305 ? -17.692 -13.481 71.143 1.00 80.69 305 GLY A C 1
ATOM 2229 O O . GLY A 1 305 ? -18.356 -13.701 72.148 1.00 80.69 305 GLY A O 1
ATOM 2230 N N . ASP A 1 306 ? -17.929 -12.437 70.350 1.00 86.25 306 ASP A N 1
ATOM 2231 C CA . ASP A 1 306 ? -19.082 -11.562 70.549 1.00 86.25 306 ASP A CA 1
ATOM 2232 C C . ASP A 1 306 ? -20.342 -12.212 69.946 1.00 86.25 306 ASP A C 1
ATOM 2234 O O . ASP A 1 306 ? -20.588 -12.168 68.734 1.00 86.25 306 ASP A O 1
ATOM 2238 N N . LEU A 1 307 ? -21.117 -12.855 70.827 1.00 84.25 307 LEU A N 1
ATOM 2239 C CA . LEU A 1 307 ? -22.373 -13.551 70.524 1.00 84.25 307 LEU A CA 1
ATOM 2240 C C . LEU A 1 307 ? -23.617 -12.680 70.775 1.00 84.25 307 LEU A C 1
ATOM 2242 O O . LEU A 1 307 ? -24.735 -13.137 70.518 1.00 84.25 307 LEU A O 1
ATOM 2246 N N . ALA A 1 308 ? -23.444 -11.440 71.250 1.00 80.19 308 ALA A N 1
ATOM 2247 C CA . ALA A 1 308 ? -24.528 -10.602 71.769 1.00 80.19 308 ALA A CA 1
ATOM 2248 C C . ALA A 1 308 ? -25.489 -10.089 70.683 1.00 80.19 308 ALA A C 1
ATOM 2250 O O . ALA A 1 308 ? -26.609 -9.680 70.985 1.00 80.19 308 ALA A O 1
ATOM 2251 N N . ARG A 1 309 ? -25.065 -10.090 69.412 1.00 82.81 309 ARG A N 1
ATOM 2252 C CA . ARG A 1 309 ? -25.859 -9.586 68.281 1.00 82.81 309 ARG A CA 1
ATOM 2253 C C . ARG A 1 309 ? -26.098 -10.672 67.228 1.00 82.81 309 ARG A C 1
ATOM 2255 O O . ARG A 1 309 ? -25.131 -11.338 66.840 1.00 82.81 309 ARG A O 1
ATOM 2262 N N . PRO A 1 310 ? -27.329 -10.797 66.694 1.00 82.81 310 PRO A N 1
ATOM 2263 C CA . PRO A 1 310 ? -27.613 -11.720 65.600 1.00 82.81 310 PRO A CA 1
ATOM 2264 C C . PRO A 1 310 ? -26.809 -11.360 64.342 1.00 82.81 310 PRO A C 1
ATOM 2266 O O . PRO A 1 310 ? -26.517 -10.186 64.078 1.00 82.81 310 PRO A O 1
ATOM 2269 N N . VAL A 1 311 ? -26.437 -12.372 63.559 1.00 80.19 311 VAL A N 1
ATOM 2270 C CA . VAL A 1 311 ? -25.798 -12.195 62.250 1.00 80.19 311 VAL A CA 1
ATOM 2271 C C . VAL A 1 311 ? -26.887 -11.890 61.227 1.00 80.19 311 VAL A C 1
ATOM 2273 O O . VAL A 1 311 ? -27.787 -12.697 60.986 1.00 80.19 311 VAL A O 1
ATOM 2276 N N . ALA A 1 312 ? -26.833 -10.705 60.617 1.00 76.38 312 ALA A N 1
ATOM 2277 C CA . ALA A 1 312 ? -27.858 -10.326 59.655 1.00 76.38 312 ALA A CA 1
ATOM 2278 C C . ALA A 1 312 ? -27.660 -11.071 58.324 1.00 76.38 312 ALA A C 1
ATOM 2280 O O . ALA A 1 312 ? -26.545 -11.264 57.833 1.00 76.38 312 ALA A O 1
ATOM 2281 N N . ARG A 1 313 ? -28.767 -11.458 57.684 1.00 74.75 313 ARG A N 1
ATOM 2282 C CA . ARG A 1 313 ? -28.745 -12.009 56.324 1.00 74.75 313 ARG A CA 1
ATOM 2283 C C . ARG A 1 313 ? -28.593 -10.855 55.335 1.00 74.75 313 ARG A C 1
ATOM 2285 O O . ARG A 1 313 ? -29.558 -10.147 55.056 1.00 74.75 313 ARG A O 1
ATOM 2292 N N . TYR A 1 314 ? -27.386 -10.640 54.812 1.00 69.75 314 TYR A N 1
ATOM 2293 C CA . TYR A 1 314 ? -27.136 -9.567 53.844 1.00 69.75 314 TYR A CA 1
ATOM 2294 C C . TYR A 1 314 ? -27.182 -10.061 52.395 1.00 69.75 314 TYR A C 1
ATOM 2296 O O . TYR A 1 314 ? -26.480 -10.998 52.007 1.00 69.75 314 TYR A O 1
ATOM 2304 N N . GLY A 1 315 ? -27.927 -9.333 51.561 1.00 67.19 315 GLY A N 1
ATOM 2305 C CA . GLY A 1 315 ? -27.935 -9.524 50.111 1.00 67.19 315 GLY A CA 1
ATOM 2306 C C . GLY A 1 315 ? -28.802 -10.697 49.651 1.00 67.19 315 GLY A C 1
ATOM 2307 O O . GLY A 1 315 ? -29.789 -11.037 50.295 1.00 67.19 315 GLY A O 1
ATOM 2308 N N . HIS A 1 316 ? -28.437 -11.283 48.510 1.00 69.69 316 HIS A N 1
ATOM 2309 C CA . HIS A 1 316 ? -29.191 -12.344 47.836 1.00 69.69 316 HIS A CA 1
ATOM 2310 C C . HIS A 1 316 ? -28.256 -13.514 47.503 1.00 69.69 316 HIS A C 1
ATOM 2312 O O . HIS A 1 316 ? -27.063 -13.319 47.269 1.00 69.69 316 HIS A O 1
ATOM 2318 N N . GLY A 1 317 ? -28.787 -14.736 47.463 1.00 77.19 317 GLY A N 1
ATOM 2319 C CA . GLY A 1 317 ? -28.023 -15.922 47.071 1.00 77.19 317 GLY A CA 1
ATOM 2320 C C . GLY A 1 317 ? -26.969 -16.349 48.093 1.00 77.19 317 GLY A C 1
ATOM 2321 O O . GLY A 1 317 ? -27.296 -16.637 49.240 1.00 77.19 317 GLY A O 1
ATOM 2322 N N . GLU A 1 318 ? -25.712 -16.436 47.655 1.00 80.19 318 GLU A N 1
ATOM 2323 C CA . GLU A 1 318 ? -24.591 -17.046 48.392 1.00 80.19 318 GLU A CA 1
ATOM 2324 C C . GLU A 1 318 ? -24.276 -16.316 49.706 1.00 80.19 318 GLU A C 1
ATOM 2326 O O . GLU A 1 318 ? -24.114 -16.961 50.736 1.00 80.19 318 GLU A O 1
ATOM 2331 N N . THR A 1 319 ? -24.273 -14.977 49.725 1.00 80.81 319 THR A N 1
ATOM 2332 C CA . THR A 1 319 ? -23.982 -14.203 50.949 1.00 80.81 319 THR A CA 1
ATOM 2333 C C . THR A 1 319 ? -25.096 -14.300 51.991 1.00 80.81 319 THR A C 1
ATOM 2335 O O . THR A 1 319 ? -24.823 -14.323 53.188 1.00 80.81 319 THR A O 1
ATOM 2338 N N . ALA A 1 320 ? -26.354 -14.390 51.548 1.00 81.00 320 ALA A N 1
ATOM 2339 C CA . ALA A 1 320 ? -27.502 -14.548 52.436 1.00 81.00 320 ALA A CA 1
ATOM 2340 C C . ALA A 1 320 ? -27.549 -15.956 53.051 1.00 81.00 320 ALA A C 1
ATOM 2342 O O . ALA A 1 320 ? -27.860 -16.091 54.236 1.00 81.00 320 ALA A O 1
ATOM 2343 N N . ARG A 1 321 ? -27.201 -16.989 52.267 1.00 81.62 321 ARG A N 1
ATOM 2344 C CA . ARG A 1 321 ? -27.055 -18.369 52.758 1.00 81.62 321 ARG A CA 1
ATOM 2345 C C . ARG A 1 321 ? -25.920 -18.482 53.771 1.00 81.62 321 ARG A C 1
ATOM 2347 O O . ARG A 1 321 ? -26.153 -18.975 54.870 1.00 81.62 321 ARG A O 1
ATOM 2354 N N . LEU A 1 322 ? -24.761 -17.903 53.461 1.00 82.75 322 LEU A N 1
ATOM 2355 C CA . LEU A 1 322 ? -23.629 -17.810 54.382 1.00 82.75 322 LEU A CA 1
ATOM 2356 C C . LEU A 1 322 ? -23.986 -17.110 55.698 1.00 82.75 322 LEU A C 1
ATOM 2358 O O . LEU A 1 322 ? -23.649 -17.618 56.764 1.00 82.75 322 LEU A O 1
ATOM 2362 N N . GLY A 1 323 ? -24.700 -15.980 55.645 1.00 83.44 323 GLY A N 1
ATOM 2363 C CA . GLY A 1 323 ? -25.176 -15.290 56.849 1.00 83.44 323 GLY A CA 1
ATOM 2364 C C . GLY A 1 323 ? -26.130 -16.148 57.687 1.00 83.44 323 GLY A C 1
ATOM 2365 O O . GLY A 1 323 ? -26.039 -16.150 58.910 1.00 83.44 323 GLY A O 1
ATOM 2366 N N . GLY A 1 324 ? -26.999 -16.933 57.040 1.00 83.38 324 GLY A N 1
ATOM 2367 C CA . GLY A 1 324 ? -27.859 -17.906 57.720 1.00 83.38 324 GLY A CA 1
ATOM 2368 C C . GLY A 1 324 ? -27.074 -19.020 58.419 1.00 83.38 324 GLY A C 1
ATOM 2369 O O . GLY A 1 324 ? -27.365 -19.328 59.572 1.00 83.38 324 GLY A O 1
ATOM 2370 N N . SER A 1 325 ? -26.055 -19.577 57.758 1.00 84.56 325 SER A N 1
ATOM 2371 C CA . SER A 1 325 ? -25.177 -20.594 58.353 1.00 84.56 325 SER A CA 1
ATOM 2372 C C . SER A 1 325 ? -24.372 -20.040 59.534 1.00 84.56 325 SER A C 1
ATOM 2374 O O . SER A 1 325 ? -24.248 -20.709 60.554 1.00 84.56 325 SER A O 1
ATOM 2376 N N . LEU A 1 326 ? -23.868 -18.804 59.442 1.00 85.19 326 LEU A N 1
ATOM 2377 C CA . LEU A 1 326 ? -23.170 -18.138 60.552 1.00 85.19 326 LEU A CA 1
ATOM 2378 C C . LEU A 1 326 ? -24.088 -17.877 61.754 1.00 85.19 326 LEU A C 1
ATOM 2380 O O . LEU A 1 326 ? -23.657 -18.045 62.891 1.00 85.19 326 LEU A O 1
ATOM 2384 N N . GLU A 1 327 ? -25.347 -17.502 61.523 1.00 87.69 327 GLU A N 1
ATOM 2385 C CA . GLU A 1 327 ? -26.328 -17.343 62.603 1.00 87.69 327 GLU A CA 1
ATOM 2386 C C . GLU A 1 327 ? -26.657 -18.683 63.279 1.00 87.69 327 GLU A C 1
ATOM 2388 O O . GLU A 1 327 ? -26.749 -18.742 64.503 1.00 87.69 327 GLU A O 1
ATOM 2393 N N . SER A 1 328 ? -26.755 -19.773 62.509 1.00 84.69 328 SER A N 1
ATOM 2394 C CA . SER A 1 328 ? -26.905 -21.128 63.063 1.00 84.69 328 SER A CA 1
ATOM 2395 C C . SER A 1 328 ? -25.723 -21.505 63.961 1.00 84.69 328 SER A C 1
ATOM 2397 O O . SER A 1 328 ? -25.920 -22.047 65.045 1.00 84.69 328 SER A O 1
ATOM 2399 N N . LEU A 1 329 ? -24.496 -21.175 63.541 1.00 83.56 329 LEU A N 1
ATOM 2400 C CA . LEU A 1 329 ? -23.287 -21.407 64.337 1.00 83.56 329 LEU A CA 1
ATOM 2401 C C . LEU A 1 329 ? -23.256 -20.550 65.612 1.00 83.56 329 LEU A C 1
ATOM 2403 O O . LEU A 1 329 ? -22.808 -21.024 66.653 1.00 83.56 329 LEU A O 1
ATOM 2407 N N . ARG A 1 330 ? -23.760 -19.307 65.565 1.00 87.50 330 ARG A N 1
ATOM 2408 C CA . ARG A 1 330 ? -23.892 -18.444 66.753 1.00 87.50 330 ARG A CA 1
ATOM 2409 C C . ARG A 1 330 ? -24.814 -19.066 67.803 1.00 87.50 330 ARG A C 1
ATOM 2411 O O . ARG A 1 330 ? -24.456 -19.067 68.976 1.00 87.50 330 ARG A O 1
ATOM 2418 N N . ARG A 1 331 ? -25.973 -19.592 67.391 1.00 84.75 331 ARG A N 1
ATOM 2419 C CA . ARG A 1 331 ? -26.931 -20.254 68.299 1.00 84.75 331 ARG A CA 1
ATOM 2420 C C . ARG A 1 331 ? -26.359 -21.532 68.908 1.00 84.75 331 ARG A C 1
ATOM 2422 O O . ARG A 1 331 ? -26.465 -21.727 70.113 1.00 84.75 331 ARG A O 1
ATOM 2429 N N . GLN A 1 332 ? -25.651 -22.334 68.112 1.00 83.62 332 GLN A N 1
ATOM 2430 C CA . GLN A 1 332 ? -24.946 -23.520 68.616 1.00 83.62 332 GLN A CA 1
ATOM 2431 C C . GLN A 1 332 ? -23.895 -23.162 69.677 1.00 83.62 332 GLN A C 1
ATOM 2433 O O . GLN A 1 332 ? -23.810 -23.834 70.699 1.00 83.62 332 GLN A O 1
ATOM 2438 N N . LEU A 1 333 ? -23.144 -22.070 69.487 1.00 82.69 333 LEU A N 1
ATOM 2439 C CA . LEU A 1 333 ? -22.199 -21.566 70.495 1.00 82.69 333 LEU A CA 1
ATOM 2440 C C . LEU A 1 333 ? -22.879 -21.051 71.778 1.00 82.69 333 LEU A C 1
ATOM 2442 O O . LEU A 1 333 ? -22.228 -21.006 72.817 1.00 82.69 333 LEU A O 1
ATOM 2446 N N . LEU A 1 334 ? -24.160 -20.673 71.723 1.00 84.88 334 LEU A N 1
ATOM 2447 C CA . LEU A 1 334 ? -24.972 -20.321 72.896 1.00 84.88 334 LEU A CA 1
ATOM 2448 C C . LEU A 1 334 ? -25.593 -21.550 73.588 1.00 84.88 334 LEU A C 1
ATOM 2450 O O . LEU A 1 334 ? -26.269 -21.396 74.601 1.00 84.88 334 LEU A O 1
ATOM 2454 N N . GLY A 1 335 ? -25.365 -22.760 73.065 1.00 77.38 335 GLY A N 1
ATOM 2455 C CA . GLY A 1 335 ? -25.947 -23.999 73.589 1.00 77.38 335 GLY A CA 1
ATOM 2456 C C . GLY A 1 335 ? -27.396 -24.243 73.156 1.00 77.38 335 GLY A C 1
ATOM 2457 O O . GLY A 1 335 ? -28.024 -25.192 73.624 1.00 77.38 335 GLY A O 1
ATOM 2458 N N . GLU A 1 336 ? -27.936 -23.428 72.248 1.00 79.50 336 GLU A N 1
ATOM 2459 C CA . GLU A 1 336 ? -29.279 -23.611 71.698 1.00 79.50 336 GLU A CA 1
ATOM 2460 C C . GLU A 1 336 ? -29.246 -24.722 70.632 1.00 79.50 336 GLU A C 1
ATOM 2462 O O . GLU A 1 336 ? -28.623 -24.585 69.574 1.00 79.50 336 GLU A O 1
ATOM 2467 N N . ARG A 1 337 ? -29.905 -25.855 70.910 1.00 54.56 337 ARG A N 1
ATOM 2468 C CA . ARG A 1 337 ? -30.083 -26.956 69.949 1.00 54.56 337 ARG A CA 1
ATOM 2469 C C . ARG A 1 337 ? -31.312 -26.669 69.091 1.00 54.56 337 ARG A C 1
ATOM 2471 O O . ARG A 1 337 ? -32.431 -26.805 69.571 1.00 54.56 337 ARG A O 1
ATOM 2478 N N . GLU A 1 338 ? -31.114 -26.312 67.824 1.00 57.25 338 GLU A N 1
ATOM 2479 C CA . GLU A 1 338 ? -32.223 -26.149 66.879 1.00 57.25 338 GLU A CA 1
ATOM 2480 C C . GLU A 1 338 ? -31.920 -26.750 65.499 1.00 57.25 338 GLU A C 1
ATOM 2482 O O . GLU A 1 338 ? -30.784 -26.736 65.013 1.00 57.25 338 GLU A O 1
ATOM 2487 N N . GLU A 1 339 ? -32.978 -27.299 64.893 1.00 49.97 339 GLU A N 1
ATOM 2488 C CA . GLU A 1 339 ? -33.011 -27.956 63.590 1.00 49.97 339 GLU A CA 1
ATOM 2489 C C . GLU A 1 339 ? -32.684 -26.995 62.440 1.00 49.97 339 GLU A C 1
ATOM 2491 O O . GLU A 1 339 ? -33.085 -25.831 62.392 1.00 49.97 339 GLU A O 1
ATOM 2496 N N . THR A 1 340 ? -31.952 -27.515 61.457 1.00 47.97 340 THR A N 1
ATOM 2497 C CA . THR A 1 340 ? -31.459 -26.776 60.293 1.00 47.97 340 THR A CA 1
ATOM 2498 C C . THR A 1 340 ? -32.601 -26.298 59.387 1.00 47.97 340 THR A C 1
ATOM 2500 O O . THR A 1 340 ? -32.962 -26.941 58.399 1.00 47.97 340 THR A O 1
ATOM 2503 N N . ALA A 1 341 ? -33.141 -25.107 59.650 1.00 45.72 341 ALA A N 1
ATOM 2504 C CA . ALA A 1 341 ? -34.078 -24.451 58.742 1.00 45.72 341 ALA A CA 1
ATOM 2505 C C . ALA A 1 341 ? -33.357 -23.995 57.454 1.00 45.72 341 ALA A C 1
ATOM 2507 O O . ALA A 1 341 ? -32.845 -22.875 57.345 1.00 45.72 341 ALA A O 1
ATOM 2508 N N . ARG A 1 342 ? -33.326 -24.870 56.438 1.00 51.28 342 ARG A N 1
ATOM 2509 C CA . ARG A 1 342 ? -32.867 -24.548 55.075 1.00 51.28 342 ARG A CA 1
ATOM 2510 C C . ARG A 1 342 ? -33.787 -23.495 54.452 1.00 51.28 342 ARG A C 1
ATOM 2512 O O . ARG A 1 342 ? -34.786 -23.819 53.815 1.00 51.28 342 ARG A O 1
ATOM 2519 N N . SER A 1 343 ? -33.450 -22.216 54.601 1.00 47.81 343 SER A N 1
ATOM 2520 C CA . SER A 1 343 ? -34.209 -21.148 53.944 1.00 47.81 343 SER A CA 1
ATOM 2521 C C . SER A 1 343 ? -33.878 -21.082 52.444 1.00 47.81 343 SER A C 1
ATOM 2523 O O . SER A 1 343 ? -32.708 -21.013 52.052 1.00 47.81 343 SER A O 1
ATOM 2525 N N . ARG A 1 344 ? -34.913 -21.066 51.594 1.00 48.12 344 ARG A N 1
ATOM 2526 C CA . ARG A 1 344 ? -34.806 -20.838 50.143 1.00 48.12 344 ARG A CA 1
ATOM 2527 C C . ARG A 1 344 ? -34.503 -19.360 49.868 1.00 48.12 344 ARG A C 1
ATOM 2529 O O . ARG A 1 344 ? -35.409 -18.573 49.606 1.00 48.12 344 ARG A O 1
ATOM 2536 N N . ALA A 1 345 ? -33.232 -18.967 49.918 1.00 52.50 345 ALA A N 1
ATOM 2537 C CA . ALA A 1 345 ? -32.820 -17.641 49.456 1.00 52.50 345 ALA A CA 1
ATOM 2538 C C . ALA A 1 345 ? -33.064 -17.517 47.936 1.00 52.50 345 ALA A C 1
ATOM 2540 O O . ALA A 1 345 ? -32.488 -18.274 47.151 1.00 52.50 345 ALA A O 1
ATOM 2541 N N . ARG A 1 346 ? -33.925 -16.576 47.521 1.00 52.50 346 ARG A N 1
ATOM 2542 C CA . ARG A 1 346 ? -34.194 -16.251 46.108 1.00 52.50 346 ARG A CA 1
ATOM 2543 C C . ARG A 1 346 ? -33.152 -15.251 45.577 1.00 52.50 346 ARG A C 1
ATOM 2545 O O . ARG A 1 346 ? -32.814 -14.287 46.259 1.00 52.50 346 ARG A O 1
ATOM 2552 N N . GLY A 1 347 ? -32.669 -15.485 44.352 1.00 58.44 347 GLY A N 1
ATOM 2553 C CA . GLY A 1 347 ? -31.713 -14.631 43.627 1.00 58.44 347 GLY A CA 1
ATOM 2554 C C . GLY A 1 347 ? -30.257 -15.118 43.692 1.00 58.44 347 GLY A C 1
ATOM 2555 O O . GLY A 1 347 ? -29.814 -15.619 44.721 1.00 58.44 347 GLY A O 1
ATOM 2556 N N . SER A 1 348 ? -29.508 -14.994 42.588 1.00 72.38 348 SER A N 1
ATOM 2557 C CA . SER A 1 348 ? -28.107 -15.435 42.474 1.00 72.38 348 SER A CA 1
ATOM 2558 C C . SER A 1 348 ? -27.190 -14.273 42.101 1.00 72.38 348 SER A C 1
ATOM 2560 O O . SER A 1 348 ? -27.457 -13.569 41.131 1.00 72.38 348 SER A O 1
ATOM 2562 N N . VAL A 1 349 ? -26.075 -14.122 42.823 1.00 78.94 349 VAL A N 1
ATOM 2563 C CA . VAL A 1 349 ? -25.011 -13.140 42.534 1.00 78.94 349 VAL A CA 1
ATOM 2564 C C . VAL A 1 349 ? -24.466 -13.308 41.108 1.00 78.94 349 VAL A C 1
ATOM 2566 O O . VAL A 1 349 ? -24.117 -12.329 40.450 1.00 78.94 349 VAL A O 1
ATOM 2569 N N . ARG A 1 350 ? -24.484 -14.539 40.577 1.00 82.12 350 ARG A N 1
ATOM 2570 C CA . ARG A 1 350 ? -24.126 -14.817 39.179 1.00 82.12 350 ARG A CA 1
ATOM 2571 C C . ARG A 1 350 ? -25.015 -14.087 38.181 1.00 82.12 350 ARG A C 1
ATOM 2573 O O . ARG A 1 350 ? -24.519 -13.667 37.149 1.00 82.12 350 ARG A O 1
ATOM 2580 N N . LEU A 1 351 ? -26.305 -13.939 38.476 1.00 85.06 351 LEU A N 1
ATOM 2581 C CA . LEU A 1 351 ? -27.258 -13.295 37.572 1.00 85.06 351 LEU A CA 1
ATOM 2582 C C . LEU A 1 351 ? -26.967 -11.790 37.468 1.00 85.06 351 LEU A C 1
ATOM 2584 O O . LEU A 1 351 ? -27.072 -11.216 36.391 1.00 85.06 351 LEU A O 1
ATOM 2588 N N . THR A 1 352 ? -26.491 -11.180 38.559 1.00 86.62 352 THR A N 1
ATOM 2589 C CA . THR A 1 352 ? -25.978 -9.803 38.572 1.00 86.62 352 THR A CA 1
ATOM 2590 C C . THR A 1 352 ? -24.712 -9.664 37.728 1.00 86.62 352 THR A C 1
ATOM 2592 O O . THR A 1 352 ? -24.652 -8.774 36.887 1.00 86.62 352 THR A O 1
ATOM 2595 N N . VAL A 1 353 ? -23.721 -10.548 37.905 1.00 88.12 353 VAL A N 1
ATOM 2596 C CA . VAL A 1 353 ? -22.482 -10.520 37.100 1.00 88.12 353 VAL A CA 1
ATOM 2597 C C . VAL A 1 353 ? -22.787 -10.750 35.620 1.00 88.12 353 VAL A C 1
ATOM 2599 O O . VAL A 1 353 ? -22.279 -10.018 34.778 1.00 88.12 353 VAL A O 1
ATOM 2602 N N . LEU A 1 354 ? -23.661 -11.707 35.300 1.00 89.38 354 LEU A N 1
ATOM 2603 C CA . LEU A 1 354 ? -24.084 -11.992 33.930 1.00 89.38 354 LEU A CA 1
ATOM 2604 C C . LEU A 1 354 ? -24.831 -10.802 33.312 1.00 89.38 354 LEU A C 1
ATOM 2606 O O . LEU A 1 354 ? -24.574 -10.463 32.165 1.00 89.38 354 LEU A O 1
ATOM 2610 N N . GLY A 1 355 ? -25.677 -10.111 34.083 1.00 91.25 355 GLY A N 1
ATOM 2611 C CA . GLY A 1 355 ? -26.305 -8.858 33.659 1.00 91.25 355 GLY A CA 1
ATOM 2612 C C . GLY A 1 355 ? -25.281 -7.765 33.339 1.00 91.25 355 GLY A C 1
ATOM 2613 O O . GLY A 1 355 ? -25.391 -7.121 32.300 1.00 91.25 355 GLY A O 1
ATOM 2614 N N . CYS A 1 356 ? -24.241 -7.604 34.166 1.00 92.06 356 CYS A N 1
ATOM 2615 C CA . CYS A 1 356 ? -23.141 -6.678 33.872 1.00 92.06 356 CYS A CA 1
ATOM 2616 C C . CYS A 1 356 ? -22.382 -7.067 32.592 1.00 92.06 356 CYS A C 1
ATOM 2618 O O . CYS A 1 356 ? -22.074 -6.189 31.789 1.00 92.06 356 CYS A O 1
ATOM 2620 N N . VAL A 1 357 ? -22.115 -8.364 32.376 1.00 92.81 357 VAL A N 1
ATOM 2621 C CA . VAL A 1 357 ? -21.502 -8.857 31.129 1.00 92.81 357 VAL A CA 1
ATOM 2622 C C . VAL A 1 357 ? -22.383 -8.498 29.937 1.00 92.81 357 VAL A C 1
ATOM 2624 O O . VAL A 1 357 ? -21.898 -7.882 28.996 1.00 92.81 357 VAL A O 1
ATOM 2627 N N . VAL A 1 358 ? -23.676 -8.830 29.977 1.00 94.56 358 VAL A N 1
ATOM 2628 C CA . VAL A 1 358 ? -24.618 -8.555 28.878 1.00 94.56 358 VAL A CA 1
ATOM 2629 C C . VAL A 1 358 ? -24.671 -7.063 28.568 1.00 94.56 358 VAL A C 1
ATOM 2631 O O . VAL A 1 358 ? -24.628 -6.676 27.408 1.00 94.56 358 VAL A O 1
ATOM 2634 N N . LEU A 1 359 ? -24.703 -6.215 29.590 1.00 93.81 359 LEU A N 1
ATOM 2635 C CA . LEU A 1 359 ? -24.844 -4.775 29.420 1.00 93.81 359 LEU A CA 1
ATOM 2636 C C . LEU A 1 359 ? -23.592 -4.139 28.784 1.00 93.81 359 LEU A C 1
ATOM 2638 O O . LEU A 1 359 ? -23.724 -3.354 27.846 1.00 93.81 359 LEU A O 1
ATOM 2642 N N . VAL A 1 360 ? -22.383 -4.538 29.204 1.00 92.75 360 VAL A N 1
ATOM 2643 C CA . VAL A 1 360 ? -21.139 -4.057 28.568 1.00 92.75 360 VAL A CA 1
ATOM 2644 C C . VAL A 1 360 ? -20.965 -4.648 27.166 1.00 92.75 360 VAL A C 1
ATOM 2646 O O . VAL A 1 360 ? -20.661 -3.916 26.229 1.00 92.75 360 VAL A O 1
ATOM 2649 N N . THR A 1 361 ? -21.212 -5.949 26.990 1.00 92.88 361 THR A N 1
ATOM 2650 C CA . THR A 1 361 ? -21.073 -6.625 25.684 1.00 92.88 361 THR A CA 1
ATOM 2651 C C . THR A 1 361 ? -22.080 -6.118 24.650 1.00 92.88 361 THR A C 1
ATOM 2653 O O . THR A 1 361 ? -21.730 -5.987 23.478 1.00 92.88 361 THR A O 1
ATOM 2656 N N . SER A 1 362 ? -23.296 -5.760 25.076 1.00 94.12 362 SER A N 1
ATOM 2657 C CA . SER A 1 362 ? -24.301 -5.140 24.207 1.00 94.12 362 SER A CA 1
ATOM 2658 C C . SER A 1 362 ? -23.809 -3.800 23.670 1.00 94.12 362 SER A C 1
ATOM 2660 O O . SER A 1 362 ? -23.911 -3.558 22.472 1.00 94.12 362 SER A O 1
ATOM 2662 N N . TRP A 1 363 ? -23.208 -2.956 24.516 1.00 94.62 363 TRP A N 1
ATOM 2663 C CA . TRP A 1 363 ? -22.604 -1.700 24.059 1.00 94.62 363 TRP A CA 1
ATOM 2664 C C . TRP A 1 363 ? -21.398 -1.941 23.141 1.00 94.62 363 TRP A C 1
ATOM 2666 O O . TRP A 1 363 ? -21.302 -1.311 22.087 1.00 94.62 363 TRP A O 1
ATOM 2676 N N . SER A 1 364 ? -20.535 -2.908 23.482 1.00 92.31 364 SER A N 1
ATOM 2677 C CA . SER A 1 364 ? -19.379 -3.298 22.661 1.00 92.31 364 SER A CA 1
ATOM 2678 C C . SER A 1 364 ? -19.756 -3.738 21.247 1.00 92.31 364 SER A C 1
ATOM 2680 O O . SER A 1 364 ? -18.969 -3.530 20.330 1.00 92.31 364 SER A O 1
ATOM 2682 N N . CYS A 1 365 ? -20.936 -4.338 21.065 1.00 91.75 365 CYS A N 1
ATOM 2683 C CA . CYS A 1 365 ? -21.433 -4.747 19.750 1.00 91.75 365 CYS A CA 1
ATOM 2684 C C . CYS A 1 365 ? -22.246 -3.643 19.063 1.00 91.75 365 CYS A C 1
ATOM 2686 O O . CYS A 1 365 ? -22.126 -3.455 17.855 1.00 91.75 365 CYS A O 1
ATOM 2688 N N . ALA A 1 366 ? -23.064 -2.900 19.814 1.00 90.00 366 ALA A N 1
ATOM 2689 C CA . ALA A 1 366 ? -23.929 -1.865 19.256 1.00 90.00 366 ALA A CA 1
ATOM 2690 C C . ALA A 1 366 ? -23.124 -0.741 18.594 1.00 90.00 366 ALA A C 1
ATOM 2692 O O . ALA A 1 366 ? -23.483 -0.298 17.507 1.00 90.00 366 ALA A O 1
ATOM 2693 N N . LEU A 1 367 ? -22.018 -0.307 19.208 1.00 88.06 367 LEU A N 1
ATOM 2694 C CA . LEU A 1 367 ? -21.246 0.818 18.687 1.00 88.06 367 LEU A CA 1
ATOM 2695 C 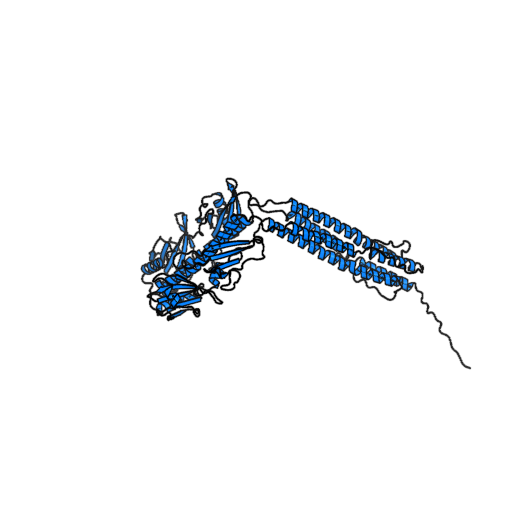C . LEU A 1 367 ? -20.645 0.544 17.288 1.00 88.06 367 LEU A C 1
ATOM 2697 O O . LEU A 1 367 ? -20.885 1.363 16.399 1.00 88.06 367 LEU A O 1
ATOM 2701 N N . PRO A 1 368 ? -19.928 -0.571 17.034 1.00 85.81 368 PRO A N 1
ATOM 2702 C CA . PRO A 1 368 ? -19.467 -0.913 15.686 1.00 85.81 368 PRO A CA 1
ATOM 2703 C C . PRO A 1 368 ? -20.610 -1.080 14.682 1.00 85.81 368 PRO A C 1
ATOM 2705 O O . PRO A 1 368 ? -20.511 -0.573 13.571 1.00 85.81 368 PRO A O 1
ATOM 2708 N N . LEU A 1 369 ? -21.713 -1.727 15.079 1.00 85.31 369 LEU A N 1
ATOM 2709 C CA . LEU A 1 369 ? -22.866 -1.956 14.200 1.00 85.31 369 LEU A CA 1
ATOM 2710 C C . LEU A 1 369 ? -23.532 -0.646 13.758 1.00 85.31 369 LEU A C 1
ATOM 2712 O O . LEU A 1 369 ? -23.899 -0.504 12.597 1.00 85.31 369 LEU A O 1
ATOM 2716 N N . MET A 1 370 ? -23.645 0.335 14.656 1.00 81.81 370 MET A N 1
ATOM 2717 C CA . MET A 1 370 ? -24.186 1.662 14.330 1.00 81.81 370 MET A CA 1
ATOM 2718 C C . MET A 1 370 ? -23.229 2.521 13.491 1.00 81.81 370 MET A C 1
ATOM 2720 O O . MET A 1 370 ? -23.651 3.536 12.943 1.00 81.81 370 MET A O 1
ATOM 2724 N N . ASN A 1 371 ? -21.951 2.139 13.406 1.00 77.81 371 ASN A N 1
ATOM 2725 C CA . ASN A 1 371 ? -20.924 2.823 12.618 1.00 77.81 371 ASN A CA 1
ATOM 2726 C C . ASN A 1 371 ? -20.434 1.971 11.440 1.00 77.81 371 ASN A C 1
ATOM 2728 O O . ASN A 1 371 ? -19.351 2.230 10.922 1.00 77.81 371 ASN A O 1
ATOM 2732 N N . LEU A 1 372 ? -21.203 0.963 11.015 1.00 74.19 372 LEU A N 1
ATOM 2733 C CA . LEU A 1 372 ? -20.912 0.233 9.786 1.00 74.19 372 LEU A CA 1
ATOM 2734 C C . LEU A 1 372 ? -20.899 1.226 8.623 1.00 74.19 372 LEU A C 1
ATOM 2736 O O . LEU A 1 372 ? -21.908 1.872 8.342 1.00 74.19 372 LEU A O 1
ATOM 2740 N N . ALA A 1 373 ? -19.753 1.353 7.956 1.00 64.06 373 ALA A N 1
ATOM 2741 C CA . ALA A 1 373 ? -19.671 2.116 6.727 1.00 64.06 373 ALA A CA 1
ATOM 2742 C C . ALA A 1 373 ? -20.513 1.385 5.675 1.00 64.06 373 ALA A C 1
ATOM 2744 O O . ALA A 1 373 ? -20.142 0.311 5.190 1.00 64.06 373 ALA A O 1
ATOM 2745 N N . GLU A 1 374 ? -21.680 1.938 5.346 1.00 59.78 374 GLU A N 1
ATOM 2746 C CA . GLU A 1 374 ? -22.466 1.447 4.224 1.00 59.78 374 GLU A CA 1
ATOM 2747 C C . GLU A 1 374 ? -21.595 1.549 2.967 1.00 59.78 374 GLU A C 1
ATOM 2749 O O . GLU A 1 374 ? -21.020 2.597 2.666 1.00 59.78 374 GLU A O 1
ATOM 2754 N N . GLY A 1 375 ? -21.471 0.454 2.213 1.00 52.75 375 GLY A N 1
ATOM 2755 C CA . GLY A 1 375 ? -20.595 0.364 1.036 1.00 52.75 375 GLY A CA 1
ATOM 2756 C C . GLY A 1 375 ? -20.935 1.322 -0.120 1.00 52.75 375 GLY A C 1
ATOM 2757 O O . GLY A 1 375 ? -20.372 1.172 -1.201 1.00 52.75 375 GLY A O 1
ATOM 2758 N N . GLY A 1 376 ? -21.854 2.270 0.085 1.00 55.81 376 GLY A N 1
ATOM 2759 C CA . GLY A 1 376 ? -22.274 3.301 -0.860 1.00 55.81 376 GLY A CA 1
ATOM 2760 C C . GLY A 1 376 ? -21.624 4.671 -0.654 1.00 55.81 376 GLY A C 1
ATOM 2761 O O . GLY A 1 376 ? -22.005 5.610 -1.350 1.00 55.81 376 GLY A O 1
ATOM 2762 N N . GLU A 1 377 ? -20.674 4.828 0.273 1.00 65.12 377 GLU A N 1
ATOM 2763 C CA . GLU A 1 377 ? -20.050 6.138 0.473 1.00 65.12 377 GLU A CA 1
ATOM 2764 C C . GLU A 1 377 ? -19.274 6.597 -0.771 1.00 65.12 377 GLU A C 1
ATOM 2766 O O . GLU A 1 377 ? -18.442 5.845 -1.299 1.00 65.12 377 GLU A O 1
ATOM 2771 N N . PRO A 1 378 ? -19.534 7.820 -1.271 1.00 70.94 378 PRO A N 1
ATOM 2772 C CA . PRO A 1 378 ? -18.907 8.304 -2.486 1.00 70.94 378 PRO A CA 1
ATOM 2773 C C . PRO A 1 378 ? -17.405 8.477 -2.263 1.00 70.94 378 PRO A C 1
ATOM 2775 O O . PRO A 1 378 ? -16.948 9.380 -1.565 1.00 70.94 378 PRO A O 1
ATOM 2778 N N . VAL A 1 379 ? -16.615 7.615 -2.903 1.00 81.88 379 VAL A N 1
ATOM 2779 C CA . VAL A 1 379 ? -15.160 7.771 -2.955 1.00 81.88 379 VAL A CA 1
ATOM 2780 C C . VAL A 1 379 ? -14.844 9.098 -3.658 1.00 81.88 379 VAL A C 1
ATOM 2782 O O . VAL A 1 379 ? -15.309 9.298 -4.787 1.00 81.88 379 VAL A O 1
ATOM 2785 N N . PRO A 1 380 ? -14.037 9.998 -3.059 1.00 84.81 380 PRO A N 1
ATOM 2786 C CA . PRO A 1 380 ? -13.709 11.271 -3.687 1.00 84.81 380 PRO A CA 1
ATOM 2787 C C . PRO A 1 380 ? -13.124 11.072 -5.089 1.00 84.81 380 PRO A C 1
ATOM 2789 O O . PRO A 1 380 ? -12.223 10.252 -5.292 1.00 84.81 380 PRO A O 1
ATOM 2792 N N . ALA A 1 381 ? -13.586 11.863 -6.062 1.00 85.19 381 ALA A N 1
ATOM 2793 C CA . ALA A 1 381 ? -13.165 11.735 -7.461 1.00 85.19 381 ALA A CA 1
ATOM 2794 C C . ALA A 1 381 ? -11.636 11.826 -7.640 1.00 85.19 381 ALA A C 1
ATOM 2796 O O . ALA A 1 381 ? -11.068 11.162 -8.508 1.00 85.19 381 ALA A O 1
ATOM 2797 N N . HIS A 1 382 ? -10.953 12.589 -6.780 1.00 84.88 382 HIS A N 1
ATOM 2798 C CA . HIS A 1 382 ? -9.492 12.682 -6.759 1.00 84.88 382 HIS A CA 1
ATOM 2799 C C . HIS A 1 382 ? -8.803 11.370 -6.363 1.00 84.88 382 HIS A C 1
ATOM 2801 O O . HIS A 1 382 ? -7.759 11.057 -6.929 1.00 84.88 382 HIS A O 1
ATOM 2807 N N . VAL A 1 383 ? -9.385 10.582 -5.454 1.00 88.81 383 VAL A N 1
ATOM 2808 C CA . VAL A 1 383 ? -8.856 9.262 -5.064 1.00 88.81 383 VAL A CA 1
ATOM 2809 C C . VAL A 1 383 ? -9.036 8.266 -6.209 1.00 88.81 383 VAL A C 1
ATOM 2811 O O . VAL A 1 383 ? -8.104 7.540 -6.552 1.00 88.81 383 VAL A O 1
ATOM 2814 N N . VAL A 1 384 ? -10.200 8.287 -6.869 1.00 89.81 384 VAL A N 1
ATOM 2815 C CA . VAL A 1 384 ? -10.459 7.469 -8.067 1.00 89.81 384 VAL A CA 1
ATOM 2816 C C . VAL A 1 384 ? -9.476 7.814 -9.186 1.00 89.81 384 VAL A C 1
ATOM 2818 O O . VAL A 1 384 ? -8.891 6.918 -9.797 1.00 89.81 384 VAL A O 1
ATOM 2821 N N . ARG A 1 385 ? -9.262 9.110 -9.447 1.00 89.00 385 ARG A N 1
ATOM 2822 C CA . ARG A 1 385 ? -8.306 9.585 -10.454 1.00 89.00 385 ARG A CA 1
ATOM 2823 C C . ARG A 1 385 ? -6.875 9.189 -10.102 1.00 89.00 385 ARG A C 1
ATOM 2825 O O . ARG A 1 385 ? -6.193 8.651 -10.961 1.00 89.00 385 ARG A O 1
ATOM 2832 N N . ALA A 1 386 ? -6.458 9.354 -8.847 1.00 88.56 386 ALA A N 1
ATOM 2833 C CA . ALA A 1 386 ? -5.143 8.914 -8.396 1.00 88.56 386 ALA A CA 1
ATOM 2834 C C . ALA A 1 386 ? -4.948 7.401 -8.596 1.00 88.56 386 ALA A C 1
ATOM 2836 O O . ALA A 1 386 ? -3.914 6.987 -9.107 1.00 88.56 386 ALA A O 1
ATOM 2837 N N . GLN A 1 387 ? -5.944 6.562 -8.290 1.00 92.44 387 GLN A N 1
ATOM 2838 C CA . GLN A 1 387 ? -5.842 5.118 -8.544 1.00 92.44 387 GLN A CA 1
ATOM 2839 C C . GLN A 1 387 ? -5.740 4.785 -10.044 1.00 92.44 387 GLN A C 1
ATOM 2841 O O . GLN A 1 387 ? -4.968 3.897 -10.424 1.00 92.44 387 GLN A O 1
ATOM 2846 N N . ARG A 1 388 ? -6.474 5.502 -10.910 1.00 91.56 388 ARG A N 1
ATOM 2847 C CA . ARG A 1 388 ? -6.320 5.381 -12.372 1.00 91.56 388 ARG A CA 1
ATOM 2848 C C . ARG A 1 388 ? -4.902 5.749 -12.798 1.00 91.56 388 ARG A C 1
ATOM 2850 O O . ARG A 1 388 ? -4.253 4.937 -13.446 1.00 91.56 388 ARG A O 1
ATOM 2857 N N . ASP A 1 389 ? -4.388 6.884 -12.329 1.00 88.81 389 ASP A N 1
ATOM 2858 C CA . ASP A 1 389 ? -3.031 7.352 -12.624 1.00 88.81 389 ASP A CA 1
ATOM 2859 C C . ASP A 1 389 ? -1.971 6.319 -12.203 1.00 88.81 389 ASP A C 1
ATOM 2861 O O . ASP A 1 389 ? -1.015 6.059 -12.936 1.00 88.81 389 ASP A O 1
ATOM 2865 N N . ARG A 1 390 ? -2.140 5.686 -11.037 1.00 91.56 390 ARG A N 1
ATOM 2866 C CA . ARG A 1 390 ? -1.234 4.634 -10.546 1.00 91.56 390 ARG A CA 1
ATOM 2867 C C . ARG A 1 390 ? -1.319 3.350 -11.369 1.00 91.56 390 ARG A C 1
ATOM 2869 O O . ARG A 1 390 ? -0.296 2.713 -11.617 1.00 91.56 390 ARG A O 1
ATOM 2876 N N . THR A 1 391 ? -2.510 3.001 -11.843 1.00 93.69 391 THR A N 1
ATOM 2877 C CA . THR A 1 391 ? -2.724 1.865 -12.757 1.00 93.69 391 THR A CA 1
ATOM 2878 C C . THR A 1 391 ? -2.088 2.128 -14.119 1.00 93.69 391 THR A C 1
ATOM 2880 O O . THR A 1 391 ? -1.391 1.264 -14.651 1.00 93.69 391 THR A O 1
ATOM 2883 N N . ASP A 1 392 ? -2.232 3.346 -14.642 1.00 91.19 392 ASP A N 1
ATOM 2884 C CA . ASP A 1 392 ? -1.545 3.794 -15.854 1.00 91.19 392 ASP A CA 1
ATOM 2885 C C . ASP A 1 392 ? -0.023 3.791 -15.661 1.00 91.19 392 ASP A C 1
ATOM 2887 O O . ASP A 1 392 ? 0.712 3.361 -16.548 1.00 91.19 392 ASP A O 1
ATOM 2891 N N . ALA A 1 393 ? 0.474 4.212 -14.492 1.00 89.06 393 ALA A N 1
ATOM 2892 C CA . ALA A 1 393 ? 1.898 4.144 -14.162 1.00 89.06 393 ALA A CA 1
ATOM 2893 C C . ALA A 1 393 ? 2.409 2.695 -14.126 1.00 89.06 393 ALA A C 1
ATOM 2895 O O . ALA A 1 393 ? 3.494 2.422 -14.637 1.00 89.06 393 ALA A O 1
ATOM 2896 N N . ALA A 1 394 ? 1.636 1.763 -13.559 1.00 92.94 394 ALA A N 1
ATOM 2897 C CA . ALA A 1 394 ? 1.966 0.338 -13.551 1.00 92.94 394 ALA A CA 1
ATOM 2898 C C . ALA A 1 394 ? 2.024 -0.241 -14.970 1.00 92.94 394 ALA A C 1
ATOM 2900 O O . ALA A 1 394 ? 3.010 -0.883 -15.330 1.00 92.94 394 ALA A O 1
ATOM 2901 N N . SER A 1 395 ? 1.033 0.080 -15.804 1.00 92.69 395 SER A N 1
ATOM 2902 C CA . SER A 1 395 ? 1.049 -0.246 -17.233 1.00 92.69 395 SER A CA 1
ATOM 2903 C C . SER A 1 395 ? 2.281 0.336 -17.944 1.00 92.69 395 SER A C 1
ATOM 2905 O O . SER A 1 395 ? 2.982 -0.367 -18.677 1.00 92.69 395 SER A O 1
ATOM 2907 N N . GLY A 1 396 ? 2.620 1.596 -17.657 1.00 90.12 396 GLY A N 1
ATOM 2908 C CA . GLY A 1 396 ? 3.810 2.264 -18.178 1.00 90.12 396 GLY A CA 1
ATOM 2909 C C . GLY A 1 396 ? 5.123 1.594 -17.762 1.00 90.12 396 GLY A C 1
ATOM 2910 O O . GLY A 1 396 ? 6.042 1.531 -18.578 1.00 90.12 396 GLY A O 1
ATOM 2911 N N . ARG A 1 397 ? 5.213 1.053 -16.538 1.00 90.62 397 ARG A N 1
ATOM 2912 C CA . ARG A 1 397 ? 6.380 0.281 -16.071 1.00 90.62 397 ARG A CA 1
ATOM 2913 C C . ARG A 1 397 ? 6.502 -1.060 -16.782 1.00 90.62 397 ARG A C 1
ATOM 2915 O O . ARG A 1 397 ? 7.592 -1.375 -17.241 1.00 90.62 397 ARG A O 1
ATOM 2922 N N . VAL A 1 398 ? 5.404 -1.804 -16.942 1.00 93.44 398 VAL A N 1
ATOM 2923 C CA . VAL A 1 398 ? 5.405 -3.058 -17.721 1.00 93.44 398 VAL A CA 1
ATOM 2924 C C . VAL A 1 398 ? 5.865 -2.787 -19.151 1.00 93.44 398 VAL A C 1
ATOM 2926 O O . VAL A 1 398 ? 6.786 -3.431 -19.646 1.00 93.44 398 VAL A O 1
ATOM 2929 N N . ARG A 1 399 ? 5.284 -1.773 -19.801 1.00 91.25 399 ARG A N 1
ATOM 2930 C CA . ARG A 1 399 ? 5.710 -1.337 -21.135 1.00 91.25 399 ARG A CA 1
ATOM 2931 C C . ARG A 1 399 ? 7.194 -0.997 -21.179 1.00 91.25 399 ARG A C 1
ATOM 2933 O O . ARG A 1 399 ? 7.855 -1.361 -22.144 1.00 91.25 399 ARG A O 1
ATOM 2940 N N . ARG A 1 400 ? 7.685 -0.255 -20.185 1.00 88.25 400 ARG A N 1
ATOM 2941 C CA . ARG A 1 400 ? 9.082 0.171 -20.104 1.00 88.25 400 ARG A CA 1
ATOM 2942 C C . ARG A 1 400 ? 10.008 -1.040 -20.029 1.00 88.25 400 ARG A C 1
ATOM 2944 O O . ARG A 1 400 ? 10.855 -1.148 -20.896 1.00 88.25 400 ARG A O 1
ATOM 2951 N N . VAL A 1 401 ? 9.753 -1.985 -19.123 1.00 90.31 401 VAL A N 1
ATOM 2952 C CA . VAL A 1 401 ? 10.515 -3.244 -19.006 1.00 90.31 401 VAL A CA 1
ATOM 2953 C C . VAL A 1 401 ? 10.569 -3.999 -20.340 1.00 90.31 401 VAL A C 1
ATOM 2955 O O . VAL A 1 401 ? 11.630 -4.449 -20.766 1.00 90.31 401 VAL A O 1
ATOM 2958 N N . LEU A 1 402 ? 9.430 -4.125 -21.028 1.00 91.81 402 LEU A N 1
ATOM 2959 C CA . LEU A 1 402 ? 9.358 -4.823 -22.316 1.00 91.81 402 LEU A CA 1
ATOM 2960 C C . LEU A 1 402 ? 10.086 -4.066 -23.435 1.00 91.81 402 LEU A C 1
ATOM 2962 O O . LEU A 1 402 ? 10.768 -4.672 -24.259 1.00 91.81 402 LEU A O 1
ATOM 2966 N N . GLY A 1 403 ? 9.918 -2.744 -23.478 1.00 88.88 403 GLY A N 1
ATOM 2967 C CA . GLY A 1 403 ? 10.547 -1.872 -24.464 1.00 88.88 403 GLY A CA 1
ATOM 2968 C C . GLY A 1 403 ? 12.060 -1.781 -24.283 1.00 88.88 403 GLY A C 1
ATOM 2969 O O . GLY A 1 403 ? 12.778 -1.869 -25.273 1.00 88.88 403 GLY A O 1
ATOM 2970 N N . GLU A 1 404 ? 12.531 -1.667 -23.041 1.00 85.88 404 GLU A N 1
ATOM 2971 C CA . GLU A 1 404 ? 13.950 -1.694 -22.666 1.00 85.88 404 GLU A CA 1
ATOM 2972 C C . GLU A 1 404 ? 14.567 -3.032 -23.059 1.00 85.88 404 GLU A C 1
ATOM 2974 O O . GLU A 1 404 ? 15.503 -3.045 -23.848 1.00 85.88 404 GLU A O 1
ATOM 2979 N N . GLY A 1 405 ? 13.955 -4.161 -22.686 1.00 89.31 405 GLY A N 1
ATOM 2980 C CA . GLY A 1 405 ? 14.465 -5.470 -23.098 1.00 89.31 405 GLY A CA 1
ATOM 2981 C C . GLY A 1 405 ? 14.538 -5.665 -24.621 1.00 89.31 405 GLY A C 1
ATOM 2982 O O . GLY A 1 405 ? 15.443 -6.336 -25.110 1.00 89.31 405 GLY A O 1
ATOM 2983 N N . ALA A 1 406 ? 13.625 -5.073 -25.398 1.00 89.25 406 ALA A N 1
ATOM 2984 C CA . ALA A 1 406 ? 13.707 -5.100 -26.861 1.00 89.25 406 ALA A CA 1
ATOM 2985 C C . ALA A 1 406 ? 14.769 -4.136 -27.422 1.00 89.25 406 ALA A C 1
ATOM 2987 O O . ALA A 1 406 ? 15.419 -4.453 -28.423 1.00 89.25 406 ALA A O 1
ATOM 2988 N N . ALA A 1 407 ? 14.943 -2.969 -26.798 1.00 86.06 407 ALA A N 1
ATOM 2989 C CA . ALA A 1 407 ? 15.958 -1.990 -27.171 1.00 86.06 407 ALA A CA 1
ATOM 2990 C C . ALA A 1 407 ? 17.369 -2.512 -26.871 1.00 86.06 407 ALA A C 1
ATOM 2992 O O . ALA A 1 407 ? 18.218 -2.464 -27.754 1.00 86.06 407 ALA A O 1
ATOM 2993 N N . ASP A 1 408 ? 17.593 -3.100 -25.699 1.00 86.88 408 ASP A N 1
ATOM 2994 C CA . ASP A 1 408 ? 18.883 -3.671 -25.306 1.00 86.88 408 ASP A CA 1
ATOM 2995 C C . ASP A 1 408 ? 19.255 -4.859 -26.198 1.00 86.88 408 ASP A C 1
ATOM 2997 O O . ASP A 1 408 ? 20.378 -4.938 -26.693 1.00 86.88 408 ASP A O 1
ATOM 3001 N N . LEU A 1 409 ? 18.289 -5.724 -26.538 1.00 90.00 409 LEU A N 1
ATOM 3002 C CA . LEU A 1 409 ? 18.511 -6.785 -27.526 1.00 90.00 409 LEU A CA 1
ATOM 3003 C C . LEU A 1 409 ? 18.850 -6.222 -28.919 1.00 90.00 409 LEU A C 1
ATOM 3005 O O . LEU A 1 409 ? 19.648 -6.809 -29.652 1.00 90.00 409 LEU A O 1
ATOM 3009 N N . SER A 1 410 ? 18.269 -5.077 -29.287 1.00 88.06 410 SER A N 1
ATOM 3010 C CA . SER A 1 410 ? 18.597 -4.386 -30.541 1.00 88.06 410 SER A CA 1
ATOM 3011 C C . SER A 1 410 ? 20.004 -3.785 -30.498 1.00 88.06 410 SER A C 1
ATOM 3013 O O . SER A 1 410 ? 20.729 -3.877 -31.485 1.00 88.06 410 SER A O 1
ATOM 3015 N N . SER A 1 411 ? 20.432 -3.244 -29.357 1.00 85.81 411 SER A N 1
ATOM 3016 C CA . SER A 1 411 ? 21.803 -2.768 -29.147 1.00 85.81 411 SER A CA 1
ATOM 3017 C C . SER A 1 411 ? 22.815 -3.905 -29.239 1.00 85.81 411 SER A C 1
ATOM 3019 O O . SER A 1 411 ? 23.830 -3.750 -29.916 1.00 85.81 411 SER A O 1
ATOM 3021 N N . VAL A 1 412 ? 22.520 -5.075 -28.658 1.00 87.81 412 VAL A N 1
ATOM 3022 C CA . VAL A 1 412 ? 23.343 -6.287 -28.831 1.00 87.81 412 VAL A CA 1
ATOM 3023 C C . VAL A 1 412 ? 23.466 -6.639 -30.316 1.00 87.81 412 VAL A C 1
ATOM 3025 O O . VAL A 1 412 ? 24.572 -6.867 -30.800 1.00 87.81 412 VAL A O 1
ATOM 3028 N N . ALA A 1 413 ? 22.358 -6.616 -31.062 1.00 86.06 413 ALA A N 1
ATOM 3029 C CA . ALA A 1 413 ? 22.355 -6.896 -32.498 1.00 86.06 413 ALA A CA 1
ATOM 3030 C C . ALA A 1 413 ? 23.179 -5.895 -33.332 1.00 86.06 413 ALA A C 1
ATOM 3032 O O . ALA A 1 413 ? 23.771 -6.280 -34.341 1.00 86.06 413 ALA A O 1
ATOM 3033 N N . LEU A 1 414 ? 23.189 -4.616 -32.937 1.00 83.25 414 LEU A N 1
ATOM 3034 C CA . LEU A 1 414 ? 23.890 -3.538 -33.641 1.00 83.25 414 LEU A CA 1
ATOM 3035 C C . LEU A 1 414 ? 25.387 -3.486 -33.303 1.00 83.25 414 LEU A C 1
ATOM 3037 O O . LEU A 1 414 ? 26.200 -3.239 -34.192 1.00 83.25 414 LEU A O 1
ATOM 3041 N N . LEU A 1 415 ? 25.755 -3.703 -32.037 1.00 79.25 415 LEU A N 1
ATOM 3042 C CA . LEU A 1 415 ? 27.123 -3.506 -31.540 1.00 79.25 415 LEU A CA 1
ATOM 3043 C C . LEU A 1 415 ? 27.997 -4.767 -31.646 1.00 79.25 415 LEU A C 1
ATOM 3045 O O . LEU A 1 415 ? 29.199 -4.645 -31.870 1.00 79.25 415 LEU A O 1
ATOM 3049 N N . ALA A 1 416 ? 27.417 -5.970 -31.551 1.00 77.25 416 ALA A N 1
ATOM 3050 C CA . ALA A 1 416 ? 28.167 -7.233 -31.584 1.00 77.25 416 ALA A CA 1
ATOM 3051 C C . ALA A 1 416 ? 28.465 -7.777 -32.999 1.00 77.25 416 ALA A C 1
ATOM 3053 O O . ALA A 1 416 ? 29.113 -8.817 -33.144 1.00 77.25 416 ALA A O 1
ATOM 3054 N N . GLY A 1 417 ? 27.994 -7.097 -34.051 1.00 71.25 417 GLY A N 1
ATOM 3055 C CA . GLY A 1 417 ? 28.136 -7.528 -35.445 1.00 71.25 417 GLY A CA 1
ATOM 3056 C C . GLY A 1 417 ? 27.132 -8.612 -35.875 1.00 71.25 417 GLY A C 1
ATOM 3057 O O . GLY A 1 417 ? 26.147 -8.889 -35.197 1.00 71.25 417 GLY A O 1
ATOM 3058 N N . HIS A 1 418 ? 27.353 -9.217 -37.050 1.00 78.00 418 HIS A N 1
ATOM 3059 C CA . HIS A 1 418 ? 26.395 -10.146 -37.685 1.00 78.00 418 HIS A CA 1
ATOM 3060 C C . HIS A 1 418 ? 26.855 -11.614 -37.741 1.00 78.00 418 HIS A C 1
ATOM 3062 O O . HIS A 1 418 ? 26.122 -12.470 -38.246 1.00 78.00 418 HIS A O 1
ATOM 3068 N N . THR A 1 419 ? 28.056 -11.931 -37.249 1.00 81.00 419 THR A N 1
ATOM 3069 C CA . THR A 1 419 ? 28.563 -13.310 -37.236 1.00 81.00 419 THR A CA 1
ATOM 3070 C C . THR A 1 419 ? 27.952 -14.101 -36.073 1.00 81.00 419 THR A C 1
ATOM 3072 O O . THR A 1 419 ? 27.783 -13.550 -34.984 1.00 81.00 419 THR A O 1
ATOM 3075 N N . PRO A 1 420 ? 27.605 -15.389 -36.266 1.00 81.56 420 PRO A N 1
ATOM 3076 C CA . PRO A 1 420 ? 27.010 -16.198 -35.201 1.00 81.56 420 PRO A CA 1
ATOM 3077 C C . PRO A 1 420 ? 27.913 -16.297 -33.959 1.00 81.56 420 PRO A C 1
ATOM 3079 O O . PRO A 1 420 ? 27.415 -16.088 -32.859 1.00 81.56 420 PRO A O 1
ATOM 3082 N N . ASP A 1 421 ? 29.227 -16.470 -34.123 1.00 82.50 421 ASP A N 1
ATOM 3083 C CA . ASP A 1 421 ? 30.174 -16.556 -32.996 1.00 82.50 421 ASP A CA 1
ATOM 3084 C C . ASP A 1 421 ? 30.309 -15.228 -32.227 1.00 82.50 421 ASP A C 1
ATOM 3086 O O . ASP A 1 421 ? 30.412 -15.207 -30.997 1.00 82.50 421 ASP A O 1
ATOM 3090 N N . GLY A 1 422 ? 30.293 -14.096 -32.945 1.00 81.31 422 GLY A N 1
ATOM 3091 C CA . GLY A 1 422 ? 30.310 -12.755 -32.351 1.00 81.31 422 GLY A CA 1
ATOM 3092 C C . GLY A 1 422 ? 29.055 -12.496 -31.522 1.00 81.31 422 GLY A C 1
ATOM 3093 O O . GLY A 1 422 ? 29.148 -12.105 -30.356 1.00 81.31 422 GLY A O 1
ATOM 3094 N N . LEU A 1 423 ? 27.891 -12.834 -32.085 1.00 85.19 423 LEU A N 1
ATOM 3095 C CA . LEU A 1 423 ? 26.615 -12.778 -31.381 1.00 85.19 423 LEU A CA 1
ATOM 3096 C C . LEU A 1 423 ? 26.606 -13.722 -30.173 1.00 85.19 423 LEU A C 1
ATOM 3098 O O . LEU A 1 423 ? 26.249 -13.286 -29.086 1.00 85.19 423 LEU A O 1
ATOM 3102 N N . GLY A 1 424 ? 27.066 -14.969 -30.304 1.00 86.06 424 GLY A N 1
ATOM 3103 C CA . GLY A 1 424 ? 27.124 -15.935 -29.202 1.00 86.06 424 GLY A CA 1
ATOM 3104 C C . GLY A 1 424 ? 27.936 -15.437 -28.000 1.00 86.06 424 GLY A C 1
ATOM 3105 O O . GLY A 1 424 ? 27.503 -15.591 -26.853 1.00 86.06 424 GLY A O 1
ATOM 3106 N N . ARG A 1 425 ? 29.077 -14.773 -28.238 1.00 86.44 425 ARG A N 1
ATOM 3107 C CA . ARG A 1 425 ? 29.863 -14.118 -27.173 1.00 86.44 425 ARG A CA 1
ATOM 3108 C C . ARG A 1 425 ? 29.113 -12.948 -26.541 1.00 86.44 425 ARG A C 1
ATOM 3110 O O . ARG A 1 425 ? 29.067 -12.865 -25.315 1.00 86.44 425 ARG A O 1
ATOM 3117 N N . ALA A 1 426 ? 28.480 -12.100 -27.348 1.00 86.12 426 ALA A N 1
ATOM 3118 C CA . ALA A 1 426 ? 27.701 -10.976 -26.839 1.00 86.12 426 ALA A CA 1
ATOM 3119 C C . ALA A 1 426 ? 26.481 -11.422 -26.019 1.00 86.12 426 ALA A C 1
ATOM 3121 O O . ALA A 1 426 ? 26.217 -10.838 -24.975 1.00 86.12 426 ALA A O 1
ATOM 3122 N N . LEU A 1 427 ? 25.788 -12.503 -26.402 1.00 89.31 427 LEU A N 1
ATOM 3123 C CA . LEU A 1 427 ? 24.688 -13.059 -25.601 1.00 89.31 427 LEU A CA 1
ATOM 3124 C C . LEU A 1 427 ? 25.178 -13.560 -24.235 1.00 89.31 427 LEU A C 1
ATOM 3126 O O . LEU A 1 427 ? 24.515 -13.340 -23.221 1.00 89.31 427 LEU A O 1
ATOM 3130 N N . LYS A 1 428 ? 26.342 -14.221 -24.190 1.00 88.75 428 LYS A N 1
ATOM 3131 C CA . LYS A 1 428 ? 26.939 -14.706 -22.933 1.00 88.75 428 LYS A CA 1
ATOM 3132 C C . LYS A 1 428 ? 27.398 -13.562 -22.028 1.00 88.75 428 LYS A C 1
ATOM 3134 O O . LYS A 1 428 ? 27.294 -13.704 -20.815 1.00 88.75 428 LYS A O 1
ATOM 3139 N N . ALA A 1 429 ? 27.867 -12.457 -22.607 1.00 85.38 429 ALA A N 1
ATOM 3140 C CA . ALA A 1 429 ? 28.267 -11.263 -21.868 1.00 85.38 429 ALA A CA 1
ATOM 3141 C C . ALA A 1 429 ? 27.074 -10.412 -21.402 1.00 85.38 429 ALA A C 1
ATOM 3143 O O . ALA A 1 429 ? 27.122 -9.855 -20.315 1.00 85.38 429 ALA A O 1
ATOM 3144 N N . ALA A 1 430 ? 25.996 -10.341 -22.188 1.00 84.12 430 ALA A N 1
ATOM 3145 C CA . ALA A 1 430 ? 24.835 -9.514 -21.869 1.00 84.12 430 ALA A CA 1
ATOM 3146 C C . ALA A 1 430 ? 23.933 -10.143 -20.789 1.00 84.12 430 ALA A C 1
ATOM 3148 O O . ALA A 1 430 ? 23.377 -9.444 -19.949 1.00 84.12 430 ALA A O 1
ATOM 3149 N N . LEU A 1 431 ? 23.772 -11.472 -20.774 1.00 85.75 431 LEU A N 1
ATOM 3150 C CA . LEU A 1 431 ? 22.831 -12.119 -19.851 1.00 85.75 431 LEU A CA 1
ATOM 3151 C C . LEU A 1 431 ? 23.098 -11.846 -18.349 1.00 85.75 431 LEU A C 1
ATOM 3153 O O . LEU A 1 431 ? 22.117 -11.633 -17.637 1.00 85.75 431 LEU A O 1
ATOM 3157 N N . PRO A 1 432 ? 24.347 -11.876 -17.833 1.00 82.75 432 PRO A N 1
ATOM 3158 C CA . PRO A 1 432 ? 24.622 -11.598 -16.420 1.00 82.75 432 PRO A CA 1
ATOM 3159 C C . PRO A 1 432 ? 24.235 -10.181 -15.982 1.00 82.75 432 PRO A C 1
ATOM 3161 O O . PRO A 1 432 ? 23.781 -10.007 -14.854 1.00 82.75 432 PRO A O 1
ATOM 3164 N N . GLU A 1 433 ? 24.379 -9.201 -16.875 1.00 74.19 433 GLU A N 1
ATOM 3165 C CA . GLU A 1 433 ? 24.103 -7.786 -16.596 1.00 74.19 433 GLU A CA 1
ATOM 3166 C C . GLU A 1 433 ? 22.595 -7.470 -16.665 1.00 74.19 433 GLU A C 1
ATOM 3168 O O . GLU A 1 433 ? 22.092 -6.606 -15.947 1.00 74.19 433 GLU A O 1
ATOM 3173 N N . HIS A 1 434 ? 21.822 -8.231 -17.452 1.00 77.50 434 HIS A N 1
ATOM 3174 C CA . HIS A 1 434 ? 20.385 -8.002 -17.624 1.00 77.50 434 HIS A CA 1
ATOM 3175 C C . HIS A 1 434 ? 19.516 -8.971 -16.810 1.00 77.50 434 HIS A C 1
ATOM 3177 O O . HIS A 1 434 ? 19.124 -10.054 -17.256 1.00 77.50 434 HIS A O 1
ATOM 3183 N N . SER A 1 435 ? 19.088 -8.517 -15.630 1.00 79.25 435 SER A N 1
ATOM 3184 C CA . SER A 1 435 ? 18.174 -9.262 -14.746 1.00 79.25 435 SER A CA 1
ATOM 3185 C C . SER A 1 435 ? 16.790 -9.546 -15.358 1.00 79.25 435 SER A C 1
ATOM 3187 O O . SER A 1 435 ? 16.099 -10.467 -14.914 1.00 79.25 435 SER A O 1
ATOM 3189 N N . ALA A 1 436 ? 16.395 -8.803 -16.400 1.00 86.44 436 ALA A N 1
ATOM 3190 C CA . ALA A 1 436 ? 15.122 -8.953 -17.105 1.00 86.44 436 ALA A CA 1
ATOM 3191 C C . ALA A 1 436 ? 14.994 -10.277 -17.881 1.00 86.44 436 ALA A C 1
ATOM 3193 O O . ALA A 1 436 ? 13.879 -10.774 -18.092 1.00 86.44 436 ALA A O 1
ATOM 3194 N N . TRP A 1 437 ? 16.118 -10.857 -18.311 1.00 92.06 437 TRP A N 1
ATOM 3195 C CA . TRP A 1 437 ? 16.138 -12.004 -19.215 1.00 92.06 437 TRP A CA 1
ATOM 3196 C C . TRP A 1 437 ? 16.423 -13.321 -18.491 1.00 92.06 437 TRP A C 1
ATOM 3198 O O . TRP A 1 437 ? 17.181 -13.409 -17.519 1.00 92.06 437 TRP A O 1
ATOM 3208 N N . ARG A 1 438 ? 15.786 -14.390 -18.969 1.00 92.75 438 ARG A N 1
ATOM 3209 C CA . ARG A 1 438 ? 16.012 -15.770 -18.513 1.00 92.75 438 ARG A CA 1
ATOM 3210 C C . ARG A 1 438 ? 16.965 -16.518 -19.440 1.00 92.75 438 ARG A C 1
ATOM 3212 O O . ARG A 1 438 ? 17.824 -17.274 -18.983 1.00 92.75 438 ARG A O 1
ATOM 3219 N N . SER A 1 439 ? 16.773 -16.332 -20.740 1.00 92.94 439 SER A N 1
ATOM 3220 C CA . SER A 1 439 ? 17.565 -16.967 -21.785 1.00 92.94 439 SER A CA 1
ATOM 3221 C C . SER A 1 439 ? 17.621 -16.085 -23.018 1.00 92.94 439 SER A C 1
ATOM 3223 O O . SER A 1 439 ? 16.623 -15.467 -23.394 1.00 92.94 439 SER A O 1
ATOM 3225 N N . LEU A 1 440 ? 18.780 -16.097 -23.661 1.00 93.56 440 LEU A N 1
ATOM 3226 C CA . LEU A 1 440 ? 19.050 -15.427 -24.921 1.00 93.56 440 LEU A CA 1
ATOM 3227 C C . LEU A 1 440 ? 19.457 -16.474 -25.952 1.00 93.56 440 LEU A C 1
ATOM 3229 O O . LEU A 1 440 ? 20.244 -17.367 -25.632 1.00 93.56 440 LEU A O 1
ATOM 3233 N N . TYR A 1 441 ? 18.956 -16.384 -27.178 1.00 92.81 441 TYR A N 1
ATOM 3234 C CA . TYR A 1 441 ? 19.350 -17.314 -28.233 1.00 92.81 441 TYR A CA 1
ATOM 3235 C C . TYR A 1 441 ? 19.204 -16.736 -29.637 1.00 92.81 441 TYR A C 1
ATOM 3237 O O . TYR A 1 441 ? 18.414 -15.826 -29.886 1.00 92.81 441 TYR A O 1
ATOM 3245 N N . LEU A 1 442 ? 19.980 -17.297 -30.563 1.00 91.94 442 LEU A N 1
ATOM 3246 C CA . LEU A 1 442 ? 19.928 -16.994 -31.988 1.00 91.94 442 LEU A CA 1
ATOM 3247 C C . LEU A 1 442 ? 19.149 -18.092 -32.716 1.00 91.94 442 LEU A C 1
ATOM 3249 O O . LEU A 1 442 ? 19.552 -19.255 -32.705 1.00 91.94 442 LEU A O 1
ATOM 3253 N N . LEU A 1 443 ? 18.061 -17.712 -33.380 1.00 90.94 443 LEU A N 1
ATOM 3254 C CA . LEU A 1 443 ? 17.279 -18.582 -34.250 1.00 90.94 443 LEU A CA 1
ATOM 3255 C C . LEU A 1 443 ? 17.774 -18.504 -35.696 1.00 90.94 443 LEU A C 1
ATOM 3257 O O . LEU A 1 443 ? 17.846 -17.421 -36.285 1.00 90.94 443 LEU A O 1
ATOM 3261 N N . GLY A 1 444 ? 18.068 -19.668 -36.272 1.00 87.56 444 GLY A N 1
ATOM 3262 C CA . GLY A 1 444 ? 18.293 -19.854 -37.701 1.00 87.56 444 GLY A CA 1
ATOM 3263 C C . GLY A 1 444 ? 17.016 -19.659 -38.527 1.00 87.56 444 GLY A C 1
ATOM 3264 O O . GLY A 1 444 ? 15.925 -19.458 -37.991 1.00 87.56 444 GLY A O 1
ATOM 3265 N N . ARG A 1 445 ? 17.146 -19.739 -39.856 1.00 84.31 445 ARG A N 1
ATOM 3266 C CA . ARG A 1 445 ? 16.021 -19.549 -40.796 1.00 84.31 445 ARG A CA 1
ATOM 3267 C C . ARG A 1 445 ? 14.928 -20.606 -40.637 1.00 84.31 445 ARG A C 1
ATOM 3269 O O . ARG A 1 445 ? 13.756 -20.294 -40.817 1.00 84.31 445 ARG A O 1
ATOM 3276 N N . ASP A 1 446 ? 15.315 -21.810 -40.229 1.00 80.75 446 ASP A N 1
ATOM 3277 C CA . ASP A 1 446 ? 14.418 -22.961 -40.098 1.00 80.75 446 ASP A CA 1
ATOM 3278 C C . ASP A 1 446 ? 13.830 -23.119 -38.682 1.00 80.75 446 ASP A C 1
ATOM 3280 O O . ASP A 1 446 ? 13.070 -24.054 -38.416 1.00 80.75 446 ASP A O 1
ATOM 3284 N N . GLY A 1 447 ? 14.141 -22.184 -37.770 1.00 83.19 447 GLY A N 1
ATOM 3285 C CA . GLY A 1 447 ? 13.712 -22.210 -36.366 1.00 83.19 447 GLY A CA 1
ATOM 3286 C C . GLY A 1 447 ? 14.626 -23.016 -35.433 1.00 83.19 447 GLY A C 1
ATOM 3287 O O . GLY A 1 447 ? 14.287 -23.223 -34.266 1.00 83.19 447 GLY A O 1
ATOM 3288 N N . GLU A 1 448 ? 15.781 -23.466 -35.924 1.00 88.62 448 GLU A N 1
ATOM 3289 C CA . GLU A 1 448 ? 16.836 -24.089 -35.120 1.00 88.62 448 GLU A CA 1
ATOM 3290 C C . GLU A 1 448 ? 17.556 -23.064 -34.232 1.00 88.62 448 GLU A C 1
ATOM 3292 O O . GLU A 1 448 ? 17.696 -21.897 -34.597 1.00 88.62 448 GLU A O 1
ATOM 3297 N N . VAL A 1 449 ? 18.007 -23.488 -33.050 1.00 90.31 449 VAL A N 1
ATOM 3298 C CA . VAL A 1 449 ? 18.780 -22.635 -32.136 1.00 90.31 449 VAL A CA 1
ATOM 3299 C C . VAL A 1 449 ? 20.260 -22.812 -32.457 1.00 90.31 449 VAL A C 1
ATOM 3301 O O . VAL A 1 449 ? 20.802 -23.889 -32.232 1.00 90.31 449 VAL A O 1
ATOM 3304 N N . LEU A 1 450 ? 20.892 -21.760 -32.979 1.00 89.81 450 LEU A N 1
ATOM 3305 C CA . LEU A 1 450 ? 22.301 -21.765 -33.387 1.00 89.81 450 LEU A CA 1
ATOM 3306 C C . LEU A 1 450 ? 23.237 -21.479 -32.209 1.00 89.81 450 LEU A C 1
ATOM 3308 O O . LEU A 1 450 ? 24.224 -22.170 -32.011 1.00 89.81 450 LEU A O 1
ATOM 3312 N N . GLU A 1 451 ? 22.901 -20.463 -31.416 1.00 90.19 451 GLU A N 1
ATOM 3313 C CA . GLU A 1 451 ? 23.670 -20.014 -30.253 1.00 90.19 451 GLU A CA 1
ATOM 3314 C C . GLU A 1 451 ? 22.725 -19.731 -29.090 1.00 90.19 451 GLU A C 1
ATOM 3316 O O . GLU A 1 451 ? 21.567 -19.352 -29.297 1.00 90.19 451 GLU A O 1
ATOM 3321 N N . ARG A 1 452 ? 23.212 -19.898 -27.858 1.00 91.75 452 ARG A N 1
ATOM 3322 C CA . ARG A 1 452 ? 22.410 -19.727 -26.639 1.00 91.75 452 ARG A CA 1
ATOM 3323 C C . ARG A 1 452 ? 23.254 -19.250 -25.459 1.00 91.75 452 ARG A C 1
ATOM 3325 O O . ARG A 1 452 ? 24.371 -19.717 -25.244 1.00 91.75 452 ARG A O 1
ATOM 3332 N N . ALA A 1 453 ? 22.643 -18.419 -24.620 1.00 91.12 453 ALA A N 1
ATOM 3333 C CA . ALA A 1 453 ? 23.090 -18.106 -23.270 1.00 91.12 453 ALA A CA 1
ATOM 3334 C C . ALA A 1 453 ? 21.941 -18.290 -22.258 1.00 91.12 453 ALA A C 1
ATOM 3336 O O . ALA A 1 453 ? 20.786 -17.958 -22.533 1.00 91.12 453 ALA A O 1
ATOM 3337 N N . GLY A 1 454 ? 22.262 -18.809 -21.068 1.00 89.19 454 GLY A N 1
ATOM 3338 C CA . GLY A 1 454 ? 21.316 -18.940 -19.954 1.00 89.19 454 GLY A CA 1
ATOM 3339 C C . GLY A 1 454 ? 20.493 -20.226 -19.933 1.00 89.19 454 GLY A C 1
ATOM 3340 O O . GLY A 1 454 ? 20.951 -21.302 -20.341 1.00 89.19 454 GLY A O 1
ATOM 3341 N N . GLY A 1 455 ? 19.267 -20.111 -19.413 1.00 84.25 455 GLY A N 1
ATOM 3342 C CA . GLY A 1 455 ? 18.337 -21.231 -19.258 1.00 84.25 455 GLY A CA 1
ATOM 3343 C C . GLY A 1 455 ? 17.984 -21.916 -20.582 1.00 84.25 455 GLY A C 1
ATOM 3344 O O . GLY A 1 455 ? 18.244 -21.393 -21.665 1.00 84.25 455 GLY A O 1
ATOM 3345 N N . THR A 1 456 ? 17.403 -23.113 -20.506 1.00 85.62 456 THR A N 1
ATOM 3346 C CA . THR A 1 456 ? 16.820 -23.766 -21.685 1.00 85.62 456 THR A CA 1
ATOM 3347 C C . THR A 1 456 ? 15.609 -22.952 -22.160 1.00 85.62 456 THR A C 1
ATOM 3349 O O . THR A 1 456 ? 14.719 -22.709 -21.331 1.00 85.62 456 THR A O 1
ATOM 3352 N N . PRO A 1 457 ? 15.557 -22.554 -23.450 1.00 84.00 457 PRO A N 1
ATOM 3353 C CA . PRO A 1 457 ? 14.398 -21.878 -24.027 1.00 84.00 457 PRO A CA 1
ATOM 3354 C C . PRO A 1 457 ? 13.122 -22.664 -23.750 1.00 84.00 457 PRO A C 1
ATOM 3356 O O . PRO A 1 457 ? 13.153 -23.901 -23.739 1.00 84.00 457 PRO A O 1
ATOM 3359 N N . TYR A 1 458 ? 12.015 -21.966 -23.515 1.00 84.19 458 TYR A N 1
ATOM 3360 C CA . TYR A 1 458 ? 10.731 -22.643 -23.361 1.00 84.19 458 TYR A CA 1
ATOM 3361 C C . TYR A 1 458 ? 10.324 -23.361 -24.656 1.00 84.19 458 TYR A C 1
ATOM 3363 O O . TYR A 1 458 ? 10.714 -22.977 -25.762 1.00 84.19 458 TYR A O 1
ATOM 3371 N N . ASP A 1 459 ? 9.540 -24.430 -24.505 1.00 77.94 459 ASP A N 1
ATOM 3372 C CA . ASP A 1 459 ? 8.966 -25.136 -25.646 1.00 77.94 459 ASP A CA 1
ATOM 3373 C C . ASP A 1 459 ? 7.860 -24.268 -26.260 1.00 77.94 459 ASP A C 1
ATOM 3375 O O . ASP A 1 459 ? 6.764 -24.129 -25.715 1.00 77.94 459 ASP A O 1
ATOM 3379 N N . ALA A 1 460 ? 8.208 -23.588 -27.347 1.00 76.75 460 ALA A N 1
ATOM 3380 C CA . ALA A 1 460 ? 7.350 -22.677 -28.082 1.00 76.75 460 ALA A CA 1
ATOM 3381 C C . ALA A 1 460 ? 7.540 -22.909 -29.583 1.00 76.75 460 ALA A C 1
ATOM 3383 O O . ALA A 1 460 ? 8.626 -23.281 -30.034 1.00 76.75 460 ALA A O 1
ATOM 3384 N N . ASP A 1 461 ? 6.499 -22.649 -30.373 1.00 78.88 461 ASP A N 1
ATOM 3385 C CA . ASP A 1 461 ? 6.569 -22.770 -31.829 1.00 78.88 461 ASP A CA 1
ATOM 3386 C C . ASP A 1 461 ? 7.450 -21.656 -32.427 1.00 78.88 461 ASP A C 1
ATOM 3388 O O . ASP A 1 461 ? 7.014 -20.532 -32.693 1.00 78.88 461 ASP A O 1
ATOM 3392 N N . ARG A 1 462 ? 8.727 -21.980 -32.643 1.00 82.19 462 ARG A N 1
ATOM 3393 C CA . ARG A 1 462 ? 9.755 -21.062 -33.161 1.00 82.19 462 ARG A CA 1
ATOM 3394 C C . ARG A 1 462 ? 9.483 -20.624 -34.601 1.00 82.19 462 ARG A C 1
ATOM 3396 O O . ARG A 1 462 ? 9.867 -19.517 -34.978 1.00 82.19 462 ARG A O 1
ATOM 3403 N N . LYS A 1 463 ? 8.784 -21.441 -35.399 1.00 76.44 463 LYS A N 1
ATOM 3404 C CA . LYS A 1 463 ? 8.382 -21.062 -36.764 1.00 76.44 463 LYS A CA 1
ATOM 3405 C C . LYS A 1 463 ? 7.261 -20.028 -36.716 1.00 76.44 463 LYS A C 1
ATOM 3407 O O . LYS A 1 463 ? 7.314 -19.035 -37.445 1.00 76.44 463 LYS A O 1
ATOM 3412 N N . ALA A 1 464 ? 6.310 -20.191 -35.795 1.00 77.38 464 ALA A N 1
ATOM 3413 C CA . ALA A 1 464 ? 5.297 -19.171 -35.538 1.00 77.38 464 ALA A CA 1
ATOM 3414 C C . ALA A 1 464 ? 5.923 -17.850 -35.055 1.00 77.38 464 ALA A C 1
ATOM 3416 O O . ALA A 1 464 ? 5.511 -16.787 -35.525 1.00 77.38 464 ALA A O 1
ATOM 3417 N N . VAL A 1 465 ? 6.954 -17.893 -34.199 1.00 78.25 465 VAL A N 1
ATOM 3418 C CA . VAL A 1 465 ? 7.704 -16.693 -33.770 1.00 78.25 465 VAL A CA 1
ATOM 3419 C C . VAL A 1 465 ? 8.294 -15.947 -34.969 1.00 78.25 465 VAL A C 1
ATOM 3421 O O . VAL A 1 465 ? 8.031 -14.755 -35.126 1.00 78.25 465 VAL A O 1
ATOM 3424 N N . LEU A 1 466 ? 9.015 -16.643 -35.854 1.00 77.25 466 LEU A N 1
ATOM 3425 C CA . LEU A 1 466 ? 9.613 -16.038 -37.052 1.00 77.25 466 LEU A CA 1
ATOM 3426 C C . LEU A 1 466 ? 8.561 -15.445 -38.005 1.00 77.25 466 LEU A C 1
ATOM 3428 O O . LEU A 1 466 ? 8.795 -14.391 -38.592 1.00 77.25 466 LEU A O 1
ATOM 3432 N N . SER A 1 467 ? 7.388 -16.075 -38.127 1.00 76.94 467 SER A N 1
ATOM 3433 C CA . SER A 1 467 ? 6.303 -15.591 -38.997 1.00 76.94 467 SER A CA 1
ATOM 3434 C C . SER A 1 467 ? 5.607 -14.318 -38.490 1.00 76.94 467 SER A C 1
ATOM 3436 O O . SER A 1 467 ? 5.072 -13.547 -39.288 1.00 76.94 467 SER A O 1
ATOM 3438 N N . ARG A 1 468 ? 5.610 -14.081 -37.169 1.00 76.06 468 ARG A N 1
ATOM 3439 C CA . ARG A 1 468 ? 4.927 -12.942 -36.524 1.00 76.06 468 ARG A CA 1
ATOM 3440 C C . ARG A 1 468 ? 5.762 -11.662 -36.519 1.00 76.06 468 ARG A C 1
ATOM 3442 O O . ARG A 1 468 ? 5.213 -10.578 -36.324 1.00 76.06 468 ARG A O 1
ATOM 3449 N N . VAL A 1 469 ? 7.070 -11.770 -36.736 1.00 74.06 469 VAL A N 1
ATOM 3450 C CA . VAL A 1 469 ? 7.975 -10.620 -36.802 1.00 74.06 469 VAL A CA 1
ATOM 3451 C C . VAL A 1 469 ? 7.978 -10.075 -38.226 1.00 74.06 469 VAL A C 1
ATOM 3453 O O . VAL A 1 469 ? 8.434 -10.730 -39.164 1.00 74.06 469 VAL A O 1
ATOM 3456 N N . LYS A 1 470 ? 7.471 -8.850 -38.408 1.00 69.88 470 LYS A N 1
ATOM 3457 C CA . LYS A 1 470 ? 7.593 -8.146 -39.692 1.00 69.88 470 LYS A CA 1
ATOM 3458 C C . LYS A 1 470 ? 9.077 -7.988 -40.031 1.00 69.88 470 LYS A C 1
ATOM 3460 O O . LYS A 1 470 ? 9.880 -7.643 -39.164 1.00 69.88 470 LYS A O 1
ATOM 3465 N N . ARG A 1 471 ? 9.450 -8.238 -41.293 1.00 66.06 471 ARG A N 1
ATOM 3466 C CA . ARG A 1 471 ? 10.856 -8.179 -41.730 1.00 66.06 471 ARG A CA 1
ATOM 3467 C C . ARG A 1 471 ? 11.472 -6.835 -41.329 1.00 66.06 471 ARG A C 1
ATOM 3469 O O . ARG A 1 471 ? 11.009 -5.788 -41.768 1.00 66.06 471 ARG A O 1
ATOM 3476 N N . GLY A 1 472 ? 12.507 -6.891 -40.494 1.00 66.94 472 GLY A N 1
ATOM 3477 C CA . GLY A 1 472 ? 13.307 -5.731 -40.099 1.00 66.94 472 GLY A CA 1
ATOM 3478 C C . GLY A 1 472 ? 12.800 -4.922 -38.901 1.00 66.94 472 GLY A C 1
ATOM 3479 O O . GLY A 1 472 ? 13.438 -3.931 -38.572 1.00 66.94 472 GLY A O 1
ATOM 3480 N N . THR A 1 473 ? 11.702 -5.301 -38.231 1.00 82.00 473 THR A N 1
ATOM 3481 C CA . THR A 1 473 ? 11.217 -4.567 -37.042 1.00 82.00 473 THR A CA 1
ATOM 3482 C C . THR A 1 473 ? 11.302 -5.412 -35.768 1.00 82.00 473 THR A C 1
ATOM 3484 O O . THR A 1 473 ? 10.746 -6.510 -35.751 1.00 82.00 473 THR A O 1
ATOM 3487 N N . PRO A 1 474 ? 11.952 -4.922 -34.692 1.00 86.94 474 PRO A N 1
ATOM 3488 C CA . PRO A 1 474 ? 11.887 -5.550 -33.376 1.00 86.94 474 PRO A CA 1
ATOM 3489 C C . PRO A 1 474 ? 10.446 -5.691 -32.880 1.00 86.94 474 PRO A C 1
ATOM 3491 O O . PRO A 1 474 ? 9.623 -4.796 -33.093 1.00 86.94 474 PRO A O 1
ATOM 3494 N N . ALA A 1 475 ? 10.145 -6.792 -32.193 1.00 89.25 475 ALA A N 1
ATOM 3495 C CA . ALA A 1 475 ? 8.818 -7.069 -31.649 1.00 89.25 475 ALA A CA 1
ATOM 3496 C C . ALA A 1 475 ? 8.895 -7.767 -30.289 1.00 89.25 475 ALA A C 1
ATOM 3498 O O . ALA A 1 475 ? 9.821 -8.525 -30.020 1.00 89.25 475 ALA A O 1
ATOM 3499 N N . VAL A 1 476 ? 7.890 -7.543 -29.448 1.00 91.12 476 VAL A N 1
ATOM 3500 C CA . VAL A 1 476 ? 7.664 -8.294 -28.212 1.00 91.12 476 VAL A CA 1
ATOM 3501 C C . VAL A 1 476 ? 6.439 -9.177 -28.406 1.00 91.12 476 VAL A C 1
ATOM 3503 O O . VAL A 1 476 ? 5.381 -8.703 -28.822 1.00 91.12 476 VAL A O 1
ATOM 3506 N N . LEU A 1 477 ? 6.587 -10.467 -28.114 1.00 90.56 477 LEU A N 1
ATOM 3507 C CA . LEU A 1 477 ? 5.579 -11.492 -28.365 1.00 90.56 477 LEU A CA 1
ATOM 3508 C C . LEU A 1 477 ? 5.271 -12.281 -27.093 1.00 90.56 477 LEU A C 1
ATOM 3510 O O . LEU A 1 477 ? 6.166 -12.607 -26.316 1.00 90.56 477 LEU A O 1
ATOM 3514 N N . GLN A 1 478 ? 4.005 -12.655 -26.930 1.00 91.56 478 GLN A N 1
ATOM 3515 C CA . GLN A 1 478 ? 3.592 -13.708 -26.006 1.00 91.56 478 GLN A CA 1
ATOM 3516 C C . GLN A 1 478 ? 3.760 -15.064 -26.708 1.00 91.56 478 GLN A C 1
ATOM 3518 O O . GLN A 1 478 ? 3.203 -15.277 -27.788 1.00 91.56 478 GLN A O 1
ATOM 3523 N N . LEU A 1 479 ? 4.562 -15.957 -26.123 1.00 90.38 479 LEU A N 1
ATOM 3524 C CA . LEU A 1 479 ? 4.927 -17.242 -26.729 1.00 90.38 479 LEU A CA 1
ATOM 3525 C C . LEU A 1 479 ? 3.912 -18.351 -26.426 1.00 90.38 479 LEU A C 1
ATOM 3527 O O . LEU A 1 479 ? 3.795 -19.296 -27.202 1.00 90.38 479 LEU A O 1
ATOM 3531 N N . ASN A 1 480 ? 3.151 -18.236 -25.334 1.00 90.56 480 ASN A N 1
ATOM 3532 C CA . ASN A 1 480 ? 2.120 -19.200 -24.958 1.00 90.56 480 ASN A CA 1
ATOM 3533 C C . ASN A 1 480 ? 0.866 -18.537 -24.361 1.00 90.56 480 ASN A C 1
ATOM 3535 O O . ASN A 1 480 ? 0.913 -17.466 -23.763 1.00 90.56 480 ASN A O 1
ATOM 3539 N N . HIS A 1 481 ? -0.268 -19.228 -24.491 1.00 89.94 481 HIS A N 1
ATOM 3540 C CA . HIS A 1 481 ? -1.571 -18.817 -23.936 1.00 89.94 481 HIS A CA 1
ATOM 3541 C C . HIS A 1 481 ? -2.145 -19.845 -22.943 1.00 89.94 481 HIS A C 1
ATOM 3543 O O . HIS A 1 481 ? -3.293 -19.748 -22.518 1.00 89.94 481 HIS A O 1
ATOM 3549 N N . ARG A 1 482 ? -1.368 -20.888 -22.627 1.00 88.81 482 ARG A N 1
ATOM 3550 C CA . ARG A 1 482 ? -1.710 -21.985 -21.711 1.00 88.81 482 ARG A CA 1
ATOM 3551 C C . ARG A 1 482 ? -0.435 -22.520 -21.057 1.00 88.81 482 ARG A C 1
ATOM 3553 O O . ARG A 1 482 ? 0.664 -22.321 -21.575 1.00 88.81 482 ARG A O 1
ATOM 3560 N N . GLY A 1 483 ? -0.591 -23.248 -19.954 1.00 88.94 483 GLY A N 1
ATOM 3561 C CA . GLY A 1 483 ? 0.507 -23.879 -19.218 1.00 88.94 483 GLY A CA 1
ATOM 3562 C C . GLY A 1 483 ? 0.674 -23.305 -17.813 1.00 88.94 483 GLY A C 1
ATOM 3563 O O . GLY A 1 483 ? -0.183 -22.577 -17.326 1.00 88.94 483 GLY A O 1
ATOM 3564 N N . ARG A 1 484 ? 1.774 -23.665 -17.142 1.00 90.00 484 ARG A N 1
ATOM 3565 C CA . ARG A 1 484 ? 2.036 -23.254 -15.749 1.00 90.00 484 ARG A CA 1
ATOM 3566 C C . ARG A 1 484 ? 2.741 -21.907 -15.624 1.00 90.00 484 ARG A C 1
ATOM 3568 O O . ARG A 1 484 ? 2.652 -21.283 -14.575 1.00 90.00 484 ARG A O 1
ATOM 3575 N N . VAL A 1 485 ? 3.448 -21.483 -16.669 1.00 90.44 485 VAL A N 1
ATOM 3576 C CA . VAL A 1 485 ? 4.267 -20.270 -16.666 1.00 90.44 485 VAL A CA 1
ATOM 3577 C C . VAL A 1 485 ? 3.939 -19.459 -17.920 1.00 90.44 485 VAL A C 1
ATOM 3579 O O . VAL A 1 485 ? 3.995 -20.024 -19.015 1.00 90.44 485 VAL A O 1
ATOM 3582 N N . PRO A 1 486 ? 3.573 -18.175 -17.796 1.00 92.25 486 PRO A N 1
ATOM 3583 C CA . PRO A 1 486 ? 3.411 -17.293 -18.939 1.00 92.25 486 PRO A CA 1
ATOM 3584 C C . PRO A 1 486 ? 4.778 -16.894 -19.486 1.00 92.25 486 PRO A C 1
ATOM 3586 O O . PRO A 1 486 ? 5.674 -16.512 -18.737 1.00 92.25 486 PRO A O 1
ATOM 3589 N N . VAL A 1 487 ? 4.939 -17.003 -20.799 1.00 91.62 487 VAL A N 1
ATOM 3590 C CA . VAL A 1 487 ? 6.202 -16.787 -21.497 1.00 91.62 487 VAL A CA 1
ATOM 3591 C C . VAL A 1 487 ? 6.026 -15.671 -22.512 1.00 91.62 487 VAL A C 1
ATOM 3593 O O . VAL A 1 487 ? 5.147 -15.708 -23.376 1.00 91.62 487 VAL A O 1
ATOM 3596 N N . SER A 1 488 ? 6.915 -14.690 -22.435 1.00 93.06 488 SER A N 1
ATOM 3597 C CA . SER A 1 488 ? 7.027 -13.604 -23.402 1.00 93.06 488 SER A CA 1
ATOM 3598 C C . SER A 1 488 ? 8.476 -13.393 -23.798 1.00 93.06 488 SER A C 1
ATOM 3600 O O . SER A 1 488 ? 9.372 -13.594 -22.977 1.00 93.06 488 SER A O 1
ATOM 3602 N N . ALA A 1 489 ? 8.707 -12.948 -25.029 1.00 93.19 489 ALA A N 1
ATOM 3603 C CA . ALA A 1 489 ? 10.046 -12.711 -25.541 1.00 93.19 489 ALA A CA 1
ATOM 3604 C C . ALA A 1 489 ? 10.133 -11.450 -26.399 1.00 93.19 489 ALA A C 1
ATOM 3606 O O . ALA A 1 489 ? 9.191 -11.114 -27.122 1.00 93.19 489 ALA A O 1
ATOM 3607 N N . ALA A 1 490 ? 11.280 -10.778 -26.335 1.00 92.69 490 ALA A N 1
ATOM 3608 C CA . ALA A 1 490 ? 11.686 -9.790 -27.324 1.00 92.69 490 ALA A CA 1
ATOM 3609 C C . ALA A 1 490 ? 12.390 -10.496 -28.486 1.00 92.69 490 ALA A C 1
ATOM 3611 O O . ALA A 1 490 ? 13.174 -11.421 -28.273 1.00 92.69 490 ALA A O 1
ATOM 3612 N N . VAL A 1 491 ? 12.108 -10.062 -29.710 1.00 91.75 491 VAL A N 1
ATOM 3613 C CA . VAL A 1 491 ? 12.648 -10.644 -30.938 1.00 91.75 491 VAL A CA 1
ATOM 3614 C C . VAL A 1 491 ? 13.188 -9.541 -31.836 1.00 91.75 491 VAL A C 1
ATOM 3616 O O . VAL A 1 491 ? 12.462 -8.603 -32.173 1.00 91.75 491 VAL A O 1
ATOM 3619 N N . VAL A 1 492 ? 14.451 -9.666 -32.244 1.00 90.81 492 VAL A N 1
ATOM 3620 C CA . VAL A 1 492 ? 15.144 -8.711 -33.119 1.00 90.81 492 VAL A CA 1
ATOM 3621 C C . VAL A 1 492 ? 15.662 -9.440 -34.363 1.00 90.81 492 VAL A C 1
ATOM 3623 O O . VAL A 1 492 ? 16.455 -10.375 -34.236 1.00 90.81 492 VAL A O 1
ATOM 3626 N N . PRO A 1 493 ? 15.236 -9.053 -35.579 1.00 88.38 493 PRO A N 1
ATOM 3627 C CA . PRO A 1 493 ? 15.727 -9.666 -36.809 1.00 88.38 493 PRO A CA 1
ATOM 3628 C C . PRO A 1 493 ? 17.164 -9.219 -37.128 1.00 88.38 493 PRO A C 1
ATOM 3630 O O . PRO A 1 493 ? 17.457 -8.027 -37.123 1.00 88.38 493 PRO A O 1
ATOM 3633 N N . VAL A 1 494 ? 18.046 -10.166 -37.470 1.00 86.56 494 VAL A N 1
ATOM 3634 C CA . VAL A 1 494 ? 19.464 -9.918 -37.802 1.00 86.56 494 VAL A CA 1
ATOM 3635 C C . VAL A 1 494 ? 19.879 -10.778 -38.997 1.00 86.56 494 VAL A C 1
ATOM 3637 O O . VAL A 1 494 ? 19.931 -11.998 -38.889 1.00 86.56 494 VAL A O 1
ATOM 3640 N N . GLY A 1 495 ? 20.161 -10.182 -40.162 1.00 78.75 495 GLY A N 1
ATOM 3641 C CA . GLY A 1 495 ? 20.722 -10.912 -41.318 1.00 78.75 495 GLY A CA 1
ATOM 3642 C C . GLY A 1 495 ? 19.885 -12.106 -41.825 1.00 78.75 495 GLY A C 1
ATOM 3643 O O . GLY A 1 495 ? 20.431 -13.090 -42.324 1.00 78.75 495 GLY A O 1
ATOM 3644 N N . GLY A 1 496 ? 18.556 -12.062 -41.668 1.00 79.12 496 GLY A N 1
ATOM 3645 C CA . GLY A 1 496 ? 17.653 -13.178 -41.995 1.00 79.12 496 GLY A CA 1
ATOM 3646 C C . GLY A 1 496 ? 17.577 -14.279 -40.927 1.00 79.12 496 GLY A C 1
ATOM 3647 O O . GLY A 1 496 ? 17.001 -15.328 -41.189 1.00 79.12 496 GLY A O 1
ATOM 3648 N N . ARG A 1 497 ? 18.159 -14.043 -39.750 1.00 87.38 497 ARG A N 1
ATOM 3649 C CA . ARG A 1 497 ? 18.001 -14.795 -38.496 1.00 87.38 497 ARG A CA 1
ATOM 3650 C C . ARG A 1 497 ? 17.226 -13.936 -37.491 1.00 87.38 497 ARG A C 1
ATOM 3652 O O . ARG A 1 497 ? 16.932 -12.772 -37.778 1.00 87.38 497 ARG A O 1
ATOM 3659 N N . ALA A 1 498 ? 16.921 -14.474 -36.315 1.00 89.81 498 ALA A N 1
ATOM 3660 C CA . ALA A 1 498 ? 16.302 -13.702 -35.238 1.00 89.81 498 ALA A CA 1
ATOM 3661 C C . ALA A 1 498 ? 17.005 -13.937 -33.901 1.00 89.81 498 ALA A C 1
ATOM 3663 O O . ALA A 1 498 ? 17.188 -15.076 -33.482 1.00 89.81 498 ALA A O 1
ATOM 3664 N N . LEU A 1 499 ? 17.376 -12.858 -33.221 1.00 91.75 499 LEU A N 1
ATOM 3665 C CA . LEU A 1 499 ? 17.759 -12.899 -31.816 1.00 91.75 499 LEU A CA 1
ATOM 3666 C C . LEU A 1 499 ? 16.500 -12.891 -30.961 1.00 91.75 499 LEU A C 1
ATOM 3668 O O . LEU A 1 499 ? 15.595 -12.096 -31.212 1.00 91.75 499 LEU A O 1
ATOM 3672 N N . VAL A 1 500 ? 16.455 -13.757 -29.956 1.00 93.06 500 VAL A N 1
ATOM 3673 C CA . VAL A 1 500 ? 15.320 -13.887 -29.045 1.00 93.06 500 VAL A CA 1
ATOM 3674 C C . VAL A 1 500 ? 15.801 -13.792 -27.605 1.00 93.06 500 VAL A C 1
ATOM 3676 O O . VAL A 1 500 ? 16.727 -14.499 -27.204 1.00 93.06 500 VAL A O 1
ATOM 3679 N N . ALA A 1 501 ? 15.140 -12.938 -26.829 1.00 93.62 501 ALA A N 1
ATOM 3680 C CA . ALA A 1 501 ? 15.326 -12.805 -25.392 1.00 93.62 501 ALA A CA 1
ATOM 3681 C C . ALA A 1 501 ? 14.025 -13.155 -24.670 1.00 93.62 501 ALA A C 1
ATOM 3683 O O . ALA A 1 501 ? 13.040 -12.428 -24.787 1.00 93.62 501 ALA A O 1
ATOM 3684 N N . GLU A 1 502 ? 14.008 -14.255 -23.918 1.00 94.12 502 GLU A N 1
ATOM 3685 C CA . GLU A 1 502 ? 12.857 -14.626 -23.088 1.00 94.12 502 GLU A CA 1
ATOM 3686 C C . GLU A 1 502 ? 12.887 -13.859 -21.764 1.00 94.12 502 GLU A C 1
ATOM 3688 O O . GLU A 1 502 ? 13.877 -13.904 -21.025 1.00 94.12 502 GLU A O 1
ATOM 3693 N N . PHE A 1 503 ? 11.785 -13.180 -21.448 1.00 93.56 503 PHE A N 1
ATOM 3694 C CA . PHE A 1 503 ? 11.628 -12.433 -20.205 1.00 93.56 503 PHE A CA 1
ATOM 3695 C C . PHE A 1 503 ? 11.375 -13.361 -19.017 1.00 93.56 503 PHE A C 1
ATOM 3697 O O . PHE A 1 503 ? 10.694 -14.385 -19.128 1.00 93.56 503 PHE A O 1
ATOM 3704 N N . ARG A 1 504 ? 11.883 -12.962 -17.850 1.00 91.88 504 ARG A N 1
ATOM 3705 C CA . ARG A 1 504 ? 11.507 -13.564 -16.569 1.00 91.88 504 ARG A CA 1
ATOM 3706 C C . ARG A 1 504 ? 10.086 -13.125 -16.177 1.00 91.88 504 ARG A C 1
ATOM 3708 O O . ARG A 1 504 ? 9.844 -11.917 -16.100 1.00 91.88 504 ARG A O 1
ATOM 3715 N N . PRO A 1 505 ? 9.153 -14.051 -15.887 1.00 89.62 505 PRO A N 1
ATOM 3716 C CA . PRO A 1 505 ? 7.804 -13.699 -15.425 1.00 89.62 505 PRO A CA 1
ATOM 3717 C C . PRO A 1 505 ? 7.806 -12.840 -14.151 1.00 89.62 505 PRO A C 1
ATOM 3719 O O . PRO A 1 505 ? 6.932 -11.991 -13.950 1.00 89.62 505 PRO A O 1
ATOM 3722 N N . GLU A 1 506 ? 8.817 -13.031 -13.302 1.00 91.31 506 GLU A N 1
ATOM 3723 C CA . GLU A 1 506 ? 8.990 -12.321 -12.034 1.00 91.31 506 GLU A CA 1
ATOM 3724 C C . GLU A 1 506 ? 9.247 -10.829 -12.253 1.00 91.31 506 GLU A C 1
ATOM 3726 O O . GLU A 1 506 ? 8.799 -10.007 -11.462 1.00 91.31 506 GLU A O 1
ATOM 3731 N N . VAL A 1 507 ? 9.909 -10.460 -13.351 1.00 91.69 507 VAL A N 1
ATOM 3732 C CA . VAL A 1 507 ? 10.244 -9.061 -13.658 1.00 91.69 507 VAL A CA 1
ATOM 3733 C C . VAL A 1 507 ? 8.991 -8.297 -14.094 1.00 91.69 507 VAL A C 1
ATOM 3735 O O . VAL A 1 507 ? 8.787 -7.151 -13.695 1.00 91.69 507 VAL A O 1
ATOM 3738 N N . LEU A 1 508 ? 8.093 -8.953 -14.837 1.00 92.25 508 LEU A N 1
ATOM 3739 C CA . LEU A 1 508 ? 6.786 -8.387 -15.186 1.00 92.25 508 LEU A CA 1
ATOM 3740 C C . LEU A 1 508 ? 5.882 -8.255 -13.957 1.00 92.25 508 LEU A C 1
ATOM 3742 O O . LEU A 1 508 ? 5.185 -7.253 -13.814 1.00 92.25 508 LEU A O 1
ATOM 3746 N N . SER A 1 509 ? 5.929 -9.235 -13.053 1.00 93.44 509 SER A N 1
ATOM 3747 C CA . SER A 1 509 ? 5.193 -9.198 -11.784 1.00 93.44 509 SER A CA 1
ATOM 3748 C C . SER A 1 509 ? 5.736 -8.109 -10.847 1.00 93.44 509 SER A C 1
ATOM 3750 O O . SER A 1 509 ? 4.964 -7.327 -10.296 1.00 93.44 509 SER A O 1
ATOM 3752 N N . GLY A 1 510 ? 7.060 -7.956 -10.757 1.00 91.88 510 GLY A N 1
ATOM 3753 C CA . GLY A 1 510 ? 7.719 -6.894 -9.991 1.00 91.88 510 GLY A CA 1
ATOM 3754 C C . GLY A 1 510 ? 7.429 -5.486 -10.523 1.00 91.88 510 GLY A C 1
ATOM 3755 O O . GLY A 1 510 ? 7.373 -4.530 -9.752 1.00 91.88 510 GLY A O 1
ATOM 3756 N N . ALA A 1 511 ? 7.147 -5.332 -11.822 1.00 91.50 511 ALA A N 1
ATOM 3757 C CA . ALA A 1 511 ? 6.711 -4.050 -12.383 1.00 91.50 511 ALA A CA 1
ATOM 3758 C C . ALA A 1 511 ? 5.334 -3.594 -11.850 1.00 91.50 511 ALA A C 1
ATOM 3760 O O . ALA A 1 511 ? 5.040 -2.387 -11.836 1.00 91.50 511 ALA A O 1
ATOM 3761 N N . LEU A 1 512 ? 4.499 -4.534 -11.394 1.00 94.12 512 LEU A N 1
ATOM 3762 C CA . LEU A 1 512 ? 3.188 -4.264 -10.800 1.00 94.12 512 LEU A CA 1
ATOM 3763 C C . LEU A 1 512 ? 3.279 -3.892 -9.317 1.00 94.12 512 LEU A C 1
ATOM 3765 O O . LEU A 1 512 ? 2.379 -3.218 -8.818 1.00 94.12 512 LEU A O 1
ATOM 3769 N N . ASP A 1 513 ? 4.355 -4.288 -8.635 1.00 91.88 513 ASP A N 1
ATOM 3770 C CA . ASP A 1 513 ? 4.485 -4.102 -7.195 1.00 91.88 513 ASP A CA 1
ATOM 3771 C C . ASP A 1 513 ? 4.721 -2.632 -6.814 1.00 91.88 513 ASP A C 1
ATOM 3773 O O . ASP A 1 513 ? 5.634 -1.961 -7.318 1.00 91.88 513 ASP A O 1
ATOM 3777 N N . ARG A 1 514 ? 3.840 -2.121 -5.947 1.00 89.88 514 ARG A N 1
ATOM 3778 C CA . ARG A 1 514 ? 3.868 -0.776 -5.360 1.00 89.88 514 ARG A CA 1
ATOM 3779 C C . ARG A 1 514 ? 3.126 -0.769 -4.030 1.00 89.88 514 ARG A C 1
ATOM 3781 O O . ARG A 1 514 ? 2.029 -1.315 -3.915 1.00 89.88 514 ARG A O 1
ATOM 3788 N N . ALA A 1 515 ? 3.674 -0.042 -3.060 1.00 88.44 515 ALA A N 1
ATOM 3789 C CA . ALA A 1 515 ? 3.022 0.182 -1.775 1.00 88.44 515 ALA A CA 1
ATOM 3790 C C . ALA A 1 515 ? 1.609 0.755 -1.976 1.00 88.44 515 ALA A C 1
ATOM 3792 O O . ALA A 1 515 ? 1.420 1.673 -2.763 1.00 88.44 515 ALA A O 1
ATOM 3793 N N . HIS A 1 516 ? 0.604 0.221 -1.284 1.00 89.06 516 HIS A N 1
ATOM 3794 C CA . HIS A 1 516 ? -0.773 0.744 -1.280 1.00 89.06 516 HIS A CA 1
ATOM 3795 C C . HIS A 1 516 ? -1.534 0.747 -2.629 1.00 89.06 516 HIS A C 1
ATOM 3797 O O . HIS A 1 516 ? -2.645 1.291 -2.681 1.00 89.06 516 HIS A O 1
ATOM 3803 N N . ILE A 1 517 ? -1.018 0.120 -3.700 1.00 90.38 517 ILE A N 1
ATOM 3804 C CA . ILE A 1 517 ? -1.727 0.019 -4.998 1.00 90.38 517 ILE A CA 1
ATOM 3805 C C . ILE A 1 517 ? -2.919 -0.956 -4.957 1.00 90.38 517 ILE A C 1
ATOM 3807 O O . ILE A 1 517 ? -3.820 -0.872 -5.794 1.00 90.38 517 ILE A O 1
ATOM 3811 N N . GLY A 1 518 ? -2.956 -1.837 -3.952 1.00 90.75 518 GLY A N 1
ATOM 3812 C CA . GLY A 1 518 ? -3.894 -2.956 -3.860 1.00 90.75 518 GLY A CA 1
ATOM 3813 C C . GLY A 1 518 ? -3.364 -4.186 -4.598 1.00 90.75 518 GLY A C 1
ATOM 3814 O O . GLY A 1 518 ? -2.155 -4.340 -4.766 1.00 90.75 518 GLY A O 1
ATOM 3815 N N . ARG A 1 519 ? -4.268 -5.057 -5.051 1.00 92.94 519 ARG A N 1
ATOM 3816 C CA . ARG A 1 519 ? -3.909 -6.175 -5.934 1.00 92.94 519 ARG A CA 1
ATOM 3817 C C . ARG A 1 519 ? -3.849 -5.686 -7.372 1.00 92.94 519 ARG A C 1
ATOM 3819 O O . ARG A 1 519 ? -4.730 -4.946 -7.804 1.00 92.94 519 ARG A O 1
ATOM 3826 N N . ALA A 1 520 ? -2.824 -6.084 -8.103 1.00 94.81 520 ALA A N 1
ATOM 3827 C CA . ALA A 1 520 ? -2.575 -5.692 -9.477 1.00 94.81 520 ALA A CA 1
ATOM 3828 C C . ALA A 1 520 ? -2.289 -6.938 -10.308 1.00 94.81 520 ALA A C 1
ATOM 3830 O O . ALA A 1 520 ? -1.399 -7.712 -9.970 1.00 94.81 520 ALA A O 1
ATOM 3831 N N . TRP A 1 521 ? -3.008 -7.098 -11.414 1.00 95.88 521 TRP A N 1
ATOM 3832 C CA . TRP A 1 521 ? -2.818 -8.180 -12.372 1.00 95.88 521 TRP A CA 1
ATOM 3833 C C . TRP A 1 521 ? -2.405 -7.618 -13.722 1.00 95.88 521 TRP A C 1
ATOM 3835 O O . TRP A 1 521 ? -2.960 -6.622 -14.187 1.00 95.88 521 TRP A O 1
ATOM 3845 N N . LEU A 1 522 ? -1.469 -8.296 -14.372 1.00 96.06 522 LEU A N 1
ATOM 3846 C CA . LEU A 1 522 ? -1.219 -8.158 -15.798 1.00 96.06 522 LEU A CA 1
ATOM 3847 C C . LEU A 1 522 ? -2.018 -9.251 -16.506 1.00 96.06 522 LEU A C 1
ATOM 3849 O O . LEU A 1 522 ? -1.865 -10.433 -16.190 1.00 96.06 522 LEU A O 1
ATOM 3853 N N . VAL A 1 523 ? -2.872 -8.853 -17.442 1.00 95.06 523 VAL A N 1
ATOM 3854 C CA . VAL A 1 523 ? -3.696 -9.767 -18.235 1.00 95.06 523 VAL A CA 1
ATOM 3855 C C . VAL A 1 523 ? -3.365 -9.671 -19.713 1.00 95.06 523 VAL A C 1
ATOM 3857 O O . VAL A 1 523 ? -2.988 -8.600 -20.203 1.00 95.06 523 VAL A O 1
ATOM 3860 N N . ASP A 1 524 ? -3.501 -10.794 -20.411 1.00 93.44 524 ASP A N 1
ATOM 3861 C CA . ASP A 1 524 ? -3.342 -10.852 -21.857 1.00 93.44 524 ASP A CA 1
ATOM 3862 C C . ASP A 1 524 ? -4.582 -10.343 -22.617 1.00 93.44 524 ASP A C 1
ATOM 3864 O O . ASP A 1 524 ? -5.476 -9.714 -22.049 1.00 93.44 524 ASP A O 1
ATOM 3868 N N . ALA A 1 525 ? -4.604 -10.560 -23.935 1.00 91.06 525 ALA A N 1
ATOM 3869 C CA . ALA A 1 525 ? -5.682 -10.109 -24.814 1.00 91.06 525 ALA A CA 1
ATOM 3870 C C . ALA A 1 525 ? -7.043 -10.770 -24.521 1.00 91.06 525 ALA A C 1
ATOM 3872 O O . ALA A 1 525 ? -8.069 -10.203 -24.899 1.00 91.06 525 ALA A O 1
ATOM 3873 N N . ASP A 1 526 ? -7.033 -11.936 -23.868 1.00 91.06 526 ASP A N 1
ATOM 3874 C CA . ASP A 1 526 ? -8.201 -12.767 -23.557 1.00 91.06 526 ASP A CA 1
ATOM 3875 C C . ASP A 1 526 ? -8.581 -12.677 -22.064 1.00 91.06 526 ASP A C 1
ATOM 3877 O O . ASP A 1 526 ? -9.278 -13.542 -21.523 1.00 91.06 526 ASP A O 1
ATOM 3881 N N . ASP A 1 527 ? -8.098 -11.634 -21.379 1.00 91.38 527 ASP A N 1
ATOM 3882 C CA . ASP A 1 527 ? -8.301 -11.361 -19.953 1.00 91.38 527 ASP A CA 1
ATOM 3883 C C . ASP A 1 527 ? -7.785 -12.469 -19.028 1.00 91.38 527 ASP A C 1
ATOM 3885 O O . ASP A 1 527 ? -8.292 -12.681 -17.916 1.00 91.38 527 ASP A O 1
ATOM 3889 N N . LYS A 1 528 ? -6.746 -13.177 -19.483 1.00 93.94 528 LYS A N 1
ATOM 3890 C CA . LYS A 1 528 ? -6.084 -14.229 -18.718 1.00 93.94 528 LYS A CA 1
ATOM 3891 C C . LYS A 1 528 ? -4.884 -13.679 -17.970 1.00 93.94 528 LYS A C 1
ATOM 3893 O O . LYS A 1 528 ? -4.082 -12.931 -18.522 1.00 93.94 528 LYS A O 1
ATOM 3898 N N . VAL A 1 529 ? -4.760 -14.048 -16.697 1.00 94.88 529 VAL A N 1
ATOM 3899 C CA . VAL A 1 529 ? -3.706 -13.535 -15.816 1.00 94.88 529 VAL A CA 1
ATOM 3900 C C . VAL A 1 529 ? -2.346 -14.100 -16.226 1.00 94.88 529 VAL A C 1
ATOM 3902 O O . VAL A 1 529 ? -2.133 -15.311 -16.220 1.00 94.88 529 VAL A O 1
ATOM 3905 N N . ILE A 1 530 ? -1.409 -13.211 -16.543 1.00 94.62 530 ILE A N 1
ATOM 3906 C CA . ILE A 1 530 ? -0.022 -13.531 -16.914 1.00 94.62 530 ILE A CA 1
ATOM 3907 C C . ILE A 1 530 ? 1.008 -12.947 -15.931 1.00 94.62 530 ILE A C 1
ATOM 3909 O O . ILE A 1 530 ? 2.199 -13.209 -16.059 1.00 94.62 530 ILE A O 1
ATOM 3913 N N . GLY A 1 531 ? 0.564 -12.173 -14.940 1.00 95.06 531 GLY A N 1
ATOM 3914 C CA . GLY A 1 531 ? 1.400 -11.633 -13.867 1.00 95.06 531 GLY A CA 1
ATOM 3915 C C . GLY A 1 531 ? 0.553 -11.030 -12.748 1.00 95.06 531 GLY A C 1
ATOM 3916 O O . GLY A 1 531 ? -0.592 -10.639 -12.984 1.00 95.06 531 GLY A O 1
ATOM 3917 N N . SER A 1 532 ? 1.100 -10.946 -11.535 1.00 95.00 532 SER A N 1
ATOM 3918 C CA . SER A 1 532 ? 0.431 -10.337 -10.375 1.00 95.00 532 SER A CA 1
ATOM 3919 C C . SER A 1 532 ? 1.444 -9.848 -9.345 1.00 95.00 532 SER A C 1
ATOM 3921 O O . SER A 1 532 ? 2.511 -10.447 -9.225 1.00 95.00 532 SER A O 1
ATOM 3923 N N . ASN A 1 533 ? 1.110 -8.808 -8.579 1.00 94.38 533 ASN A N 1
ATOM 3924 C CA . ASN A 1 533 ? 1.913 -8.401 -7.418 1.00 94.38 533 ASN A CA 1
ATOM 3925 C C . ASN A 1 533 ? 1.647 -9.245 -6.153 1.00 94.38 533 ASN A C 1
ATOM 3927 O O . ASN A 1 533 ? 2.416 -9.156 -5.205 1.00 94.38 533 ASN A O 1
ATOM 3931 N N . ASP A 1 534 ? 0.583 -10.054 -6.131 1.00 89.19 534 ASP A N 1
ATOM 3932 C CA . ASP A 1 534 ? 0.123 -10.804 -4.949 1.00 89.19 534 ASP A CA 1
ATOM 3933 C C . ASP A 1 534 ? -0.216 -12.261 -5.305 1.00 89.19 534 ASP A C 1
ATOM 3935 O O . ASP A 1 534 ? -1.350 -12.717 -5.158 1.00 89.19 534 ASP A O 1
ATOM 3939 N N . GLY A 1 535 ? 0.759 -12.972 -5.888 1.00 87.56 535 GLY A N 1
ATOM 3940 C CA . GLY A 1 535 ? 0.595 -14.345 -6.381 1.00 87.56 535 GLY A CA 1
ATOM 3941 C C . GLY A 1 535 ? -0.446 -14.485 -7.506 1.00 87.56 535 GLY A C 1
ATOM 3942 O O . GLY A 1 535 ? -1.342 -13.658 -7.686 1.00 87.56 535 GLY A O 1
ATOM 3943 N N . PHE A 1 536 ? -0.331 -15.523 -8.338 1.00 91.75 536 PHE A N 1
ATOM 3944 C CA . PHE A 1 536 ? -1.365 -15.823 -9.335 1.00 91.75 536 PHE A CA 1
ATOM 3945 C C . PHE A 1 536 ? -1.295 -17.251 -9.867 1.00 91.75 536 PHE A C 1
ATOM 3947 O O . PHE A 1 536 ? -0.280 -17.936 -9.762 1.00 91.75 536 PHE A O 1
ATOM 3954 N N . ILE A 1 537 ? -2.396 -17.662 -10.495 1.00 91.81 537 ILE A N 1
ATOM 3955 C CA . ILE A 1 537 ? -2.468 -18.859 -11.327 1.00 91.81 537 ILE A CA 1
ATOM 3956 C C . ILE A 1 537 ? -2.380 -18.405 -12.785 1.00 91.81 537 ILE A C 1
ATOM 3958 O O . ILE A 1 537 ? -3.215 -17.623 -13.245 1.00 91.81 537 ILE A O 1
ATOM 3962 N N . ALA A 1 538 ? -1.366 -18.885 -13.505 1.00 92.81 538 ALA A N 1
ATOM 3963 C CA . ALA A 1 538 ? -1.153 -18.535 -14.903 1.00 92.81 538 ALA A CA 1
ATOM 3964 C C . ALA A 1 538 ? -2.366 -18.910 -15.766 1.00 92.81 538 ALA A C 1
ATOM 3966 O O . ALA A 1 538 ? -2.916 -20.007 -15.665 1.00 92.81 538 ALA A O 1
ATOM 3967 N N . PHE A 1 539 ? -2.765 -17.979 -16.623 1.00 94.06 539 PHE A N 1
ATOM 3968 C CA . PHE A 1 539 ? -3.892 -18.071 -17.543 1.00 94.06 539 PHE A CA 1
ATOM 3969 C C . PHE A 1 539 ? -5.271 -18.290 -16.895 1.00 94.06 539 PHE A C 1
ATOM 3971 O O . PHE A 1 539 ? -6.242 -18.607 -17.590 1.00 94.06 539 PHE A O 1
ATOM 3978 N N . ALA A 1 540 ? -5.392 -18.109 -15.577 1.00 92.81 540 ALA A N 1
ATOM 3979 C CA . ALA A 1 540 ? -6.693 -18.063 -14.924 1.00 92.81 540 ALA A CA 1
ATOM 3980 C C . ALA A 1 540 ? -7.458 -16.806 -15.361 1.00 92.81 540 ALA A C 1
ATOM 3982 O O . ALA A 1 540 ? -6.860 -15.784 -15.704 1.00 92.81 540 ALA A O 1
ATOM 3983 N N . SER A 1 541 ? -8.789 -16.871 -15.354 1.00 89.75 541 SER A N 1
ATOM 3984 C CA . SER A 1 541 ? -9.603 -15.661 -15.493 1.00 89.75 541 SER A CA 1
ATOM 3985 C C . SER A 1 541 ? -9.372 -14.747 -14.290 1.00 89.75 541 SER A C 1
ATOM 3987 O O . SER A 1 541 ? -9.136 -15.237 -13.182 1.00 89.75 541 SER A O 1
ATOM 3989 N N . LEU A 1 542 ? -9.484 -13.431 -14.497 1.00 84.12 542 LEU A N 1
ATOM 3990 C CA . LEU A 1 542 ? -9.500 -12.474 -13.392 1.00 84.12 542 LEU A CA 1
ATOM 3991 C C . LEU A 1 542 ? -10.508 -12.933 -12.327 1.00 84.12 542 LEU A C 1
ATOM 3993 O O . LEU A 1 542 ? -11.634 -13.291 -12.689 1.00 84.12 542 LEU A O 1
ATOM 3997 N N . PRO A 1 543 ? -10.135 -12.938 -11.036 1.00 75.38 543 PRO A N 1
ATOM 3998 C CA . PRO A 1 543 ? -11.069 -13.297 -9.982 1.00 75.38 543 PRO A CA 1
ATOM 3999 C C . PRO A 1 543 ? -12.267 -12.335 -10.020 1.00 75.38 543 PRO A C 1
ATOM 4001 O O . PRO A 1 543 ? -12.158 -11.159 -9.673 1.00 75.38 543 PRO A O 1
ATOM 4004 N N . GLY A 1 544 ? -13.412 -12.835 -10.497 1.00 63.16 544 GLY A N 1
ATOM 4005 C CA . GLY A 1 544 ? -14.692 -12.134 -10.454 1.00 63.16 544 GLY A CA 1
ATOM 4006 C C . GLY A 1 544 ? -15.183 -12.060 -9.011 1.00 63.16 544 GLY A C 1
ATOM 4007 O O . GLY A 1 544 ? -14.985 -12.997 -8.242 1.00 63.16 544 GLY A O 1
ATOM 4008 N N . ARG A 1 545 ? -15.794 -10.942 -8.612 1.00 55.12 545 ARG A N 1
ATOM 4009 C CA . ARG A 1 545 ? -16.285 -10.758 -7.240 1.00 55.12 545 ARG A CA 1
ATOM 4010 C C . ARG A 1 545 ? -17.673 -11.358 -7.025 1.00 55.12 545 ARG A C 1
ATOM 4012 O O . ARG A 1 545 ? -18.630 -10.877 -7.626 1.00 55.12 545 ARG A O 1
ATOM 4019 N N . PRO A 1 546 ? -17.796 -12.255 -6.039 1.00 43.84 546 PRO A N 1
ATOM 4020 C CA . PRO A 1 546 ? -18.924 -12.223 -5.115 1.00 43.84 546 PRO A CA 1
ATOM 4021 C C . PRO A 1 546 ? -18.430 -12.195 -3.653 1.00 43.84 546 PRO A C 1
ATOM 4023 O O . PRO A 1 546 ? -17.715 -13.095 -3.230 1.00 43.84 546 PRO A O 1
ATOM 4026 N N . GLY A 1 547 ? -18.810 -11.164 -2.880 1.00 52.09 547 GLY A N 1
ATOM 4027 C CA . GLY A 1 547 ? -18.744 -11.174 -1.402 1.00 52.09 547 GLY A CA 1
ATOM 4028 C C . GLY A 1 547 ? -17.996 -10.025 -0.702 1.00 52.09 547 GLY A C 1
ATOM 4029 O O . GLY A 1 547 ? -18.454 -9.557 0.335 1.00 52.09 547 GLY A O 1
ATOM 4030 N N . ASP A 1 548 ? -16.899 -9.508 -1.265 1.00 56.00 548 ASP A N 1
ATOM 4031 C CA . ASP A 1 548 ? -15.959 -8.644 -0.512 1.00 56.00 548 ASP A CA 1
ATOM 4032 C C . ASP A 1 548 ? -16.232 -7.124 -0.615 1.00 56.00 548 ASP A C 1
ATOM 4034 O O . ASP A 1 548 ? -15.393 -6.362 -1.100 1.00 56.00 548 ASP A O 1
ATOM 4038 N N . GLY A 1 549 ? -17.394 -6.641 -0.170 1.00 66.56 549 GLY A N 1
ATOM 4039 C CA . GLY A 1 549 ? -17.656 -5.199 0.036 1.00 66.56 549 GLY A CA 1
ATOM 4040 C C . GLY A 1 549 ? -17.454 -4.282 -1.192 1.00 66.56 549 GLY A C 1
ATOM 4041 O O . GLY A 1 549 ? -17.390 -4.744 -2.329 1.00 66.56 549 GLY A O 1
ATOM 4042 N N . ALA A 1 550 ? -17.347 -2.964 -0.991 1.00 78.94 550 ALA A N 1
ATOM 4043 C CA . ALA A 1 550 ? -17.108 -1.996 -2.071 1.00 78.94 550 ALA A CA 1
ATOM 4044 C C . ALA A 1 550 ? -15.633 -1.962 -2.522 1.00 78.94 550 ALA A C 1
ATOM 4046 O O . ALA A 1 550 ? -14.702 -2.165 -1.738 1.00 78.94 550 ALA A O 1
ATOM 4047 N N . THR A 1 551 ? -15.403 -1.709 -3.810 1.00 83.62 551 THR A N 1
ATOM 4048 C CA . THR A 1 551 ? -14.103 -1.889 -4.477 1.00 83.62 551 THR A CA 1
ATOM 4049 C C . THR A 1 551 ? -13.847 -0.836 -5.524 1.00 83.62 551 THR A C 1
ATOM 4051 O O . THR A 1 551 ? -14.702 -0.570 -6.366 1.00 83.62 551 THR A O 1
ATOM 4054 N N . LEU A 1 552 ? -12.620 -0.333 -5.538 1.00 87.06 552 LEU A N 1
ATOM 4055 C CA . LEU A 1 552 ? -12.108 0.477 -6.622 1.00 87.06 552 LEU A CA 1
ATOM 4056 C C . LEU A 1 552 ? -11.338 -0.418 -7.598 1.00 87.06 552 LEU A C 1
ATOM 4058 O O . LEU A 1 552 ? -10.261 -0.925 -7.274 1.00 87.06 552 LEU A O 1
ATOM 4062 N N . THR A 1 553 ? -11.907 -0.612 -8.788 1.00 90.31 553 THR A N 1
ATOM 4063 C CA . THR A 1 553 ? -11.287 -1.366 -9.883 1.00 90.31 553 THR A CA 1
ATOM 4064 C C . THR A 1 553 ? -10.956 -0.422 -11.027 1.00 90.31 553 THR A C 1
ATOM 4066 O O . THR A 1 553 ? -11.816 0.319 -11.506 1.00 90.31 553 THR A O 1
ATOM 4069 N N . THR A 1 554 ? -9.710 -0.453 -11.480 1.00 92.69 554 THR A N 1
ATOM 4070 C CA . THR A 1 554 ? -9.237 0.359 -12.606 1.00 92.69 554 THR A CA 1
ATOM 4071 C C . THR A 1 554 ? -8.419 -0.503 -13.550 1.00 92.69 554 THR A C 1
ATOM 4073 O O . THR A 1 554 ? -7.742 -1.431 -13.115 1.00 92.69 554 THR A O 1
ATOM 4076 N N . ALA A 1 555 ? -8.476 -0.207 -14.847 1.00 93.31 555 ALA A N 1
ATOM 4077 C CA . ALA A 1 555 ? -7.729 -0.936 -15.860 1.00 93.31 555 ALA A CA 1
ATOM 4078 C C . ALA A 1 555 ? -7.026 0.035 -16.808 1.00 93.31 555 ALA A C 1
ATOM 4080 O O . ALA A 1 555 ? -7.638 1.002 -17.261 1.00 93.31 555 ALA A O 1
ATOM 4081 N N . ALA A 1 556 ? -5.770 -0.259 -17.132 1.00 93.19 556 ALA A N 1
ATOM 4082 C CA . ALA A 1 556 ? -4.955 0.506 -18.064 1.00 93.19 556 ALA A CA 1
ATOM 4083 C C . ALA A 1 556 ? -4.367 -0.420 -19.136 1.00 93.19 556 ALA A C 1
ATOM 4085 O O . ALA A 1 556 ? -3.728 -1.418 -18.797 1.00 93.19 556 ALA A O 1
ATOM 4086 N N . PRO A 1 557 ? -4.544 -0.127 -20.433 1.00 93.44 557 PRO A N 1
ATOM 4087 C CA . PRO A 1 557 ? -3.897 -0.896 -21.488 1.00 93.44 557 PRO A CA 1
ATOM 4088 C C . PRO A 1 557 ? -2.385 -0.646 -21.510 1.00 93.44 557 PRO A C 1
ATOM 4090 O O . PRO A 1 557 ? -1.937 0.490 -21.332 1.00 93.44 557 PRO A O 1
ATOM 4093 N N . VAL A 1 558 ? -1.602 -1.692 -21.782 1.00 90.31 558 VAL A N 1
ATOM 4094 C CA . VAL A 1 558 ? -0.150 -1.609 -22.010 1.00 90.31 558 VAL A CA 1
ATOM 4095 C C . VAL A 1 558 ? 0.087 -1.069 -23.419 1.00 90.31 558 VAL A C 1
ATOM 4097 O O . VAL A 1 558 ? 0.369 -1.801 -24.360 1.00 90.31 558 VAL A O 1
ATOM 4100 N N . ARG A 1 559 ? -0.102 0.245 -23.588 1.00 81.06 559 ARG A N 1
ATOM 4101 C CA . ARG A 1 559 ? 0.052 0.937 -24.879 1.00 81.06 559 ARG A CA 1
ATOM 4102 C C . ARG A 1 559 ? 1.500 1.328 -25.116 1.00 81.06 559 ARG A C 1
ATOM 4104 O O . ARG A 1 559 ? 2.024 2.158 -24.371 1.00 81.06 559 ARG A O 1
ATOM 4111 N N . GLY A 1 560 ? 2.118 0.810 -26.172 1.00 66.69 560 GLY A N 1
ATOM 4112 C CA . GLY A 1 560 ? 3.479 1.170 -26.570 1.00 66.69 560 GLY A CA 1
ATOM 4113 C C . GLY A 1 560 ? 3.614 1.551 -28.038 1.00 66.69 560 GLY A C 1
ATOM 4114 O O . GLY A 1 560 ? 2.739 1.284 -28.853 1.00 66.69 560 GLY A O 1
ATOM 4115 N N . THR A 1 561 ? 4.740 2.179 -28.360 1.00 63.25 561 THR A N 1
ATOM 4116 C CA . THR A 1 561 ? 5.210 2.394 -29.731 1.00 63.25 561 THR A CA 1
ATOM 4117 C C . THR A 1 561 ? 6.172 1.265 -30.122 1.00 63.25 561 THR A C 1
ATOM 4119 O O . THR A 1 561 ? 6.720 0.574 -29.261 1.00 63.25 561 THR A O 1
ATOM 4122 N N . GLY A 1 562 ? 6.361 1.030 -31.424 1.00 71.94 562 GLY A N 1
ATOM 4123 C CA . GLY A 1 562 ? 7.329 0.042 -31.916 1.00 71.94 562 GLY A CA 1
ATOM 4124 C C . GLY A 1 562 ? 7.035 -1.395 -31.460 1.00 71.94 562 GLY A C 1
ATOM 4125 O O . GLY A 1 562 ? 5.951 -1.919 -31.716 1.00 71.94 562 GLY A O 1
ATOM 4126 N N . ALA A 1 563 ? 8.004 -2.024 -30.785 1.00 75.31 563 ALA A N 1
ATOM 4127 C CA . ALA A 1 563 ? 8.033 -3.463 -30.508 1.00 75.31 563 ALA A CA 1
ATOM 4128 C C . ALA A 1 563 ? 6.898 -3.980 -29.603 1.00 75.31 563 ALA A C 1
ATOM 4130 O O . ALA A 1 563 ? 6.495 -5.133 -29.727 1.00 75.31 563 ALA A O 1
ATOM 4131 N N . VAL A 1 564 ? 6.355 -3.142 -28.713 1.00 82.12 564 VAL A N 1
ATOM 4132 C CA . VAL A 1 564 ? 5.341 -3.544 -27.713 1.00 82.12 564 VAL A CA 1
ATOM 4133 C C . VAL A 1 564 ? 3.906 -3.378 -28.243 1.00 82.12 564 VAL A C 1
ATOM 4135 O O . VAL A 1 564 ? 2.964 -3.894 -27.655 1.00 82.12 564 VAL A O 1
ATOM 4138 N N . ASN A 1 565 ? 3.708 -2.697 -29.379 1.00 77.00 565 ASN A N 1
ATOM 4139 C CA . ASN A 1 565 ? 2.381 -2.285 -29.862 1.00 77.00 565 ASN A CA 1
ATOM 4140 C C . ASN A 1 565 ? 1.436 -3.455 -30.207 1.00 77.00 565 ASN A C 1
ATOM 4142 O O . ASN A 1 565 ? 0.218 -3.316 -30.156 1.00 77.00 565 ASN A O 1
ATOM 4146 N N . ALA A 1 566 ? 1.986 -4.620 -30.558 1.00 77.00 566 ALA A N 1
ATOM 4147 C CA . ALA A 1 566 ? 1.187 -5.807 -30.860 1.00 77.00 566 ALA A CA 1
ATOM 4148 C C . ALA A 1 566 ? 0.574 -6.454 -29.603 1.00 77.00 566 ALA A C 1
ATOM 4150 O O . ALA A 1 566 ? -0.363 -7.248 -29.712 1.00 77.00 566 ALA A O 1
ATOM 4151 N N . LEU A 1 567 ? 1.086 -6.125 -28.412 1.00 83.06 567 LEU A N 1
ATOM 4152 C CA . LEU A 1 567 ? 0.603 -6.682 -27.158 1.00 83.06 567 LEU A CA 1
ATOM 4153 C C . LEU A 1 567 ? -0.689 -5.973 -26.750 1.00 83.06 567 LEU A C 1
ATOM 4155 O O . LEU A 1 567 ? -0.701 -4.802 -26.386 1.00 83.06 567 LEU A O 1
ATOM 4159 N N . ARG A 1 568 ? -1.802 -6.708 -26.761 1.00 88.94 568 ARG A N 1
ATOM 4160 C CA . ARG A 1 568 ? -3.105 -6.227 -26.268 1.00 88.94 568 ARG A CA 1
ATOM 4161 C C . ARG A 1 568 ? -3.264 -6.433 -24.758 1.00 88.94 568 ARG A C 1
ATOM 4163 O O . ARG A 1 568 ? -4.366 -6.663 -24.273 1.00 88.94 568 ARG A O 1
ATOM 4170 N N . TRP A 1 569 ? -2.155 -6.382 -24.030 1.00 94.44 569 TRP A N 1
ATOM 4171 C CA . TRP A 1 569 ? -2.122 -6.608 -22.593 1.00 94.44 569 TRP A CA 1
ATOM 4172 C C . TRP A 1 569 ? -2.711 -5.429 -21.825 1.00 94.44 569 TRP A C 1
ATOM 4174 O O . TRP A 1 569 ? -2.705 -4.283 -22.290 1.00 94.44 569 TRP A O 1
ATOM 4184 N N . ARG A 1 570 ? -3.206 -5.699 -20.618 1.00 95.25 570 ARG A N 1
ATOM 4185 C CA . ARG A 1 570 ? -3.770 -4.680 -19.726 1.00 95.25 570 ARG A CA 1
ATOM 4186 C C . ARG A 1 570 ? -3.327 -4.928 -18.295 1.00 95.25 570 ARG A C 1
ATOM 4188 O O . ARG A 1 570 ? -3.185 -6.068 -17.871 1.00 95.25 570 ARG A O 1
ATOM 4195 N N . VAL A 1 571 ? -3.145 -3.854 -17.542 1.00 95.69 571 VAL A N 1
ATOM 4196 C CA . VAL A 1 571 ? -2.978 -3.910 -16.092 1.00 95.69 571 VAL A CA 1
ATOM 4197 C C . VAL A 1 571 ? -4.319 -3.605 -15.449 1.00 95.69 571 VAL A C 1
ATOM 4199 O O . VAL A 1 571 ? -4.947 -2.602 -15.782 1.00 95.69 571 VAL A O 1
ATOM 4202 N N . VAL A 1 572 ? -4.759 -4.460 -14.535 1.00 94.88 572 VAL A N 1
ATOM 4203 C CA . VAL A 1 572 ? -5.987 -4.289 -13.756 1.00 94.88 572 VAL A CA 1
ATOM 4204 C C . VAL A 1 572 ? -5.600 -4.192 -12.293 1.00 94.88 572 VAL A C 1
ATOM 4206 O O . VAL A 1 572 ? -4.944 -5.093 -11.781 1.00 94.88 572 VAL A O 1
ATOM 4209 N N . THR A 1 573 ? -5.999 -3.121 -11.614 1.00 93.94 573 THR A N 1
ATOM 4210 C CA . THR A 1 573 ? -5.797 -2.980 -10.170 1.00 93.94 573 THR A CA 1
ATOM 4211 C C . THR A 1 573 ? -7.113 -3.009 -9.420 1.00 93.94 573 THR A C 1
ATOM 4213 O O . THR A 1 573 ? -8.174 -2.640 -9.934 1.00 93.94 573 THR A O 1
ATOM 4216 N N . HIS A 1 574 ? -7.025 -3.470 -8.181 1.00 91.62 574 HIS A N 1
ATOM 4217 C CA . HIS A 1 574 ? -8.144 -3.705 -7.297 1.00 91.62 574 HIS A CA 1
ATOM 4218 C C . HIS A 1 574 ? -7.781 -3.315 -5.874 1.00 91.62 574 HIS A C 1
ATOM 4220 O O . HIS A 1 574 ? -6.942 -3.950 -5.231 1.00 91.62 574 HIS A O 1
ATOM 4226 N N . LYS A 1 575 ? -8.450 -2.276 -5.374 1.00 89.94 575 LYS A N 1
ATOM 4227 C CA . LYS A 1 575 ? -8.264 -1.764 -4.018 1.00 89.94 575 LYS A CA 1
ATOM 4228 C C . LYS A 1 575 ? -9.598 -1.795 -3.263 1.00 89.94 575 LYS A C 1
ATOM 4230 O O . LYS A 1 575 ? -10.557 -1.164 -3.720 1.00 89.94 575 LYS A O 1
ATOM 4235 N N . PRO A 1 576 ? -9.703 -2.524 -2.135 1.00 87.50 576 PRO A N 1
ATOM 4236 C CA . PRO A 1 576 ? -10.881 -2.455 -1.276 1.00 87.50 576 PRO A CA 1
ATOM 4237 C C . PRO A 1 576 ? -11.107 -1.020 -0.797 1.00 87.50 576 PRO A C 1
ATOM 4239 O O . PRO A 1 576 ? -10.161 -0.354 -0.373 1.00 87.50 576 PRO A O 1
ATOM 4242 N N . VAL A 1 577 ? -12.350 -0.537 -0.840 1.00 85.62 577 VAL A N 1
ATOM 4243 C CA . VAL A 1 577 ? -12.668 0.832 -0.388 1.00 85.62 577 VAL A CA 1
ATOM 4244 C C . VAL A 1 577 ? -12.417 0.982 1.115 1.00 85.62 577 VAL A C 1
ATOM 4246 O O . VAL A 1 577 ? -11.974 2.035 1.556 1.00 85.62 577 VAL A O 1
ATOM 4249 N N . SER A 1 578 ? -12.566 -0.099 1.886 1.00 79.94 578 SER A N 1
ATOM 4250 C CA . SER A 1 578 ? -12.243 -0.139 3.316 1.00 79.94 578 SER A CA 1
ATOM 4251 C C . SER A 1 578 ? -10.769 0.128 3.635 1.00 79.94 578 SER A C 1
ATOM 4253 O O . SER A 1 578 ? -10.441 0.489 4.763 1.00 79.94 578 SER A O 1
ATOM 4255 N N . TRP A 1 579 ? -9.862 -0.031 2.667 1.00 83.88 579 TRP A N 1
ATOM 4256 C CA . TRP A 1 579 ? -8.439 0.283 2.839 1.00 83.88 579 TRP A CA 1
ATOM 4257 C C . TRP A 1 579 ? -8.130 1.764 2.628 1.00 83.88 579 TRP A C 1
ATOM 4259 O O . TRP A 1 579 ? -7.011 2.193 2.893 1.00 83.88 579 TRP A O 1
ATOM 4269 N N . LEU A 1 580 ? -9.091 2.549 2.140 1.00 84.31 580 LEU A N 1
ATOM 4270 C CA . LEU A 1 580 ? -8.937 3.991 2.034 1.00 84.31 580 LEU A CA 1
ATOM 4271 C C . LEU A 1 580 ? -9.168 4.626 3.419 1.00 84.31 580 LEU A C 1
ATOM 4273 O O . LEU A 1 580 ? -10.046 4.173 4.166 1.00 84.31 580 LEU A O 1
ATOM 4277 N N . PRO A 1 581 ? -8.411 5.672 3.789 1.00 81.31 581 PRO A N 1
ATOM 4278 C CA . PRO A 1 581 ? -8.628 6.431 5.021 1.00 81.31 581 PRO A CA 1
ATOM 4279 C C . PRO A 1 581 ? -9.809 7.399 4.825 1.00 81.31 581 PRO A C 1
ATOM 4281 O O . PRO A 1 581 ? -9.676 8.621 4.851 1.00 81.31 581 PRO A O 1
ATOM 4284 N N . LEU A 1 582 ? -10.978 6.838 4.525 1.00 80.81 582 LEU A N 1
ATOM 4285 C CA . LEU A 1 582 ? -12.234 7.575 4.485 1.00 80.81 582 LEU A CA 1
ATOM 4286 C C . LEU A 1 582 ? -12.732 7.748 5.923 1.00 80.81 582 LEU A C 1
ATOM 4288 O O . LEU A 1 582 ? -12.598 6.835 6.743 1.00 80.81 582 LEU A O 1
ATOM 4292 N N . ALA A 1 583 ? -13.315 8.906 6.227 1.00 76.12 583 ALA A N 1
ATOM 4293 C CA . ALA A 1 583 ? -13.701 9.272 7.589 1.00 76.12 583 ALA A CA 1
ATOM 4294 C C . ALA A 1 583 ? -14.665 8.262 8.239 1.00 76.12 583 ALA A C 1
ATOM 4296 O O . ALA A 1 583 ? -14.561 7.984 9.436 1.00 76.12 583 ALA A O 1
ATOM 4297 N N . SER A 1 584 ? -15.573 7.669 7.462 1.00 74.94 584 SER A N 1
ATOM 4298 C CA . SER A 1 584 ? -16.486 6.623 7.931 1.00 74.94 584 SER A CA 1
ATOM 4299 C C . SER A 1 584 ? -15.776 5.337 8.325 1.00 74.94 584 SER A C 1
ATOM 4301 O O . SER A 1 584 ? -15.988 4.844 9.425 1.00 74.94 584 SER A O 1
ATOM 4303 N N . TYR A 1 585 ? -14.886 4.821 7.477 1.00 78.88 585 TYR A N 1
ATOM 4304 C CA . TYR A 1 585 ? -14.118 3.611 7.747 1.00 78.88 585 TYR A CA 1
ATOM 4305 C C . TYR A 1 585 ? -13.113 3.834 8.883 1.00 78.88 585 TYR A C 1
ATOM 4307 O O . TYR A 1 585 ? -12.836 2.915 9.652 1.00 78.88 585 TYR A O 1
ATOM 4315 N N . GLU A 1 586 ? -12.574 5.047 9.042 1.00 80.50 586 GLU A N 1
ATOM 4316 C CA . GLU A 1 586 ? -11.820 5.409 10.248 1.00 80.50 586 GLU A CA 1
ATOM 4317 C C . GLU A 1 586 ? -12.703 5.400 11.499 1.00 80.50 586 GLU A C 1
ATOM 4319 O O . GLU A 1 586 ? -12.308 4.826 12.515 1.00 80.50 586 GLU A O 1
ATOM 4324 N N . THR A 1 587 ? -13.900 5.983 11.427 1.00 80.44 587 THR A N 1
ATOM 4325 C CA . THR A 1 587 ? -14.856 5.995 12.544 1.00 80.44 587 THR A CA 1
ATOM 4326 C C . THR A 1 587 ? -15.286 4.578 12.917 1.00 80.44 587 THR A C 1
ATOM 4328 O O . THR A 1 587 ? -15.275 4.239 14.099 1.00 80.44 587 THR A O 1
ATOM 4331 N N . GLN A 1 588 ? -15.561 3.726 11.926 1.00 85.00 588 GLN A N 1
ATOM 4332 C CA . GLN A 1 588 ? -15.866 2.310 12.107 1.00 85.00 588 GLN A CA 1
ATOM 4333 C C . GLN A 1 588 ? -14.711 1.579 12.798 1.00 85.00 588 GLN A C 1
ATOM 4335 O O . GLN A 1 588 ? -14.922 0.950 13.831 1.00 85.00 588 GLN A O 1
ATOM 4340 N N . ARG A 1 589 ? -13.473 1.707 12.296 1.00 86.44 589 ARG A N 1
ATOM 4341 C CA . ARG A 1 589 ? -12.295 1.064 12.909 1.00 86.44 589 ARG A CA 1
ATOM 4342 C C . ARG A 1 589 ? -12.074 1.516 14.352 1.00 86.44 589 ARG A C 1
ATOM 4344 O O . ARG A 1 589 ? -11.789 0.697 15.222 1.00 86.44 589 ARG A O 1
ATOM 4351 N N . ARG A 1 590 ? -12.216 2.815 14.635 1.00 88.19 590 ARG A N 1
ATOM 4352 C CA . ARG A 1 590 ? -12.087 3.354 16.001 1.00 88.19 590 ARG A CA 1
ATOM 4353 C C . ARG A 1 590 ? -13.208 2.839 16.912 1.00 88.19 590 ARG A C 1
ATOM 4355 O O . ARG A 1 590 ? -12.936 2.501 18.063 1.00 88.19 590 ARG A O 1
ATOM 4362 N N . ALA A 1 591 ? -14.433 2.716 16.396 1.00 88.25 591 ALA A N 1
ATOM 4363 C CA . ALA A 1 591 ? -15.565 2.110 17.096 1.00 88.25 591 ALA A CA 1
ATOM 4364 C C . ALA A 1 591 ? -15.349 0.611 17.380 1.00 88.25 591 ALA A C 1
ATOM 4366 O O . ALA A 1 591 ? -15.626 0.165 18.492 1.00 88.25 591 ALA A O 1
ATOM 4367 N N . GLU A 1 592 ? -14.808 -0.151 16.425 1.00 90.38 592 GLU A N 1
ATOM 4368 C CA . GLU A 1 592 ? -14.429 -1.564 16.592 1.00 90.38 592 GLU A CA 1
ATOM 4369 C C . GLU A 1 592 ? -13.369 -1.735 17.685 1.00 90.38 592 GLU A C 1
ATOM 4371 O O . GLU A 1 592 ? -13.539 -2.558 18.585 1.00 90.38 592 GLU A O 1
ATOM 4376 N N . VAL A 1 593 ? -12.315 -0.910 17.669 1.00 93.50 593 VAL A N 1
ATOM 4377 C CA . VAL A 1 593 ? -11.280 -0.915 18.715 1.00 93.50 593 VAL A CA 1
ATOM 4378 C C . VAL A 1 593 ? -11.877 -0.560 20.078 1.00 93.50 593 VAL A C 1
ATOM 4380 O O . VAL A 1 593 ? -11.617 -1.264 21.052 1.00 93.50 593 VAL A O 1
ATOM 4383 N N . ALA A 1 594 ? -12.713 0.478 20.168 1.00 92.88 594 ALA A N 1
ATOM 4384 C CA . ALA A 1 594 ? -13.384 0.842 21.418 1.00 92.88 594 ALA A CA 1
ATOM 4385 C C . ALA A 1 594 ? -14.285 -0.293 21.941 1.00 92.88 594 ALA A C 1
ATOM 4387 O O . ALA A 1 594 ? -14.245 -0.622 23.131 1.00 92.88 594 ALA A O 1
ATOM 4388 N N . GLY A 1 595 ? -15.046 -0.937 21.050 1.00 92.94 595 GLY A N 1
ATOM 4389 C CA . GLY A 1 595 ? -15.886 -2.090 21.368 1.00 92.94 595 GLY A CA 1
ATOM 4390 C C . GLY A 1 595 ? -15.074 -3.276 21.894 1.00 92.94 595 GLY A C 1
ATOM 4391 O O . GLY A 1 595 ? -15.416 -3.830 22.945 1.00 92.94 595 GLY A O 1
ATOM 4392 N N . LEU A 1 596 ? -13.963 -3.611 21.225 1.00 95.56 596 LEU A N 1
ATOM 4393 C CA . LEU A 1 596 ? -13.025 -4.664 21.631 1.00 95.56 596 LEU A CA 1
ATOM 4394 C C . LEU A 1 596 ? -12.360 -4.364 22.979 1.00 95.56 596 LEU A C 1
ATOM 4396 O O . LEU A 1 596 ? -12.249 -5.264 23.812 1.00 95.56 596 LEU A O 1
ATOM 4400 N N . LEU A 1 597 ? -11.960 -3.114 23.230 1.00 95.44 597 LEU A N 1
ATOM 4401 C CA . LEU A 1 597 ? -11.376 -2.707 24.511 1.00 95.44 597 LEU A CA 1
ATOM 4402 C C . LEU A 1 597 ? -12.388 -2.829 25.659 1.00 95.44 597 LEU A C 1
ATOM 4404 O O . LEU A 1 597 ? -12.055 -3.387 26.706 1.00 95.44 597 LEU A O 1
ATOM 4408 N N . ALA A 1 598 ? -13.630 -2.372 25.464 1.00 93.25 598 ALA A N 1
ATOM 4409 C CA . ALA A 1 598 ? -14.695 -2.537 26.459 1.00 93.25 598 ALA A CA 1
ATOM 4410 C C . ALA A 1 598 ? -15.024 -4.019 26.709 1.00 93.25 598 ALA A C 1
ATOM 4412 O O . ALA A 1 598 ? -15.184 -4.434 27.861 1.00 93.25 598 ALA A O 1
ATOM 4413 N N . PHE A 1 599 ? -15.062 -4.832 25.649 1.00 95.31 599 PHE A N 1
ATOM 4414 C CA . PHE A 1 599 ? -15.290 -6.273 25.747 1.00 95.31 599 PHE A CA 1
ATOM 4415 C C . PHE A 1 599 ? -14.162 -6.963 26.525 1.00 95.31 599 PHE A C 1
ATOM 4417 O O . PHE A 1 599 ? -14.421 -7.719 27.463 1.00 95.31 599 PHE A O 1
ATOM 4424 N N . GLY A 1 600 ? -12.908 -6.651 26.189 1.00 95.62 600 GLY A N 1
ATOM 4425 C CA . GLY A 1 600 ? -11.726 -7.164 26.878 1.00 95.62 600 GLY A CA 1
ATOM 4426 C C . GLY A 1 600 ? -11.708 -6.788 28.359 1.00 95.62 600 GLY A C 1
ATOM 4427 O O . GLY A 1 600 ? -11.485 -7.655 29.204 1.00 95.62 600 GLY A O 1
ATOM 4428 N N . ALA A 1 601 ? -12.028 -5.533 28.693 1.00 93.19 601 ALA A N 1
ATOM 4429 C CA . ALA A 1 601 ? -12.149 -5.077 30.078 1.00 93.19 601 ALA A CA 1
ATOM 4430 C C . ALA A 1 601 ? -13.237 -5.849 30.847 1.00 93.19 601 ALA A C 1
ATOM 4432 O O . ALA A 1 601 ? -13.011 -6.268 31.985 1.00 93.19 601 ALA A O 1
ATOM 4433 N N . ALA A 1 602 ? -14.394 -6.096 30.221 1.00 92.50 602 ALA A N 1
ATOM 4434 C CA . ALA A 1 602 ? -15.468 -6.880 30.825 1.00 92.50 602 ALA A CA 1
ATOM 4435 C C . ALA A 1 602 ? -15.034 -8.325 31.102 1.00 92.50 602 ALA A C 1
ATOM 4437 O O . ALA A 1 602 ? -15.162 -8.789 32.235 1.00 92.50 602 ALA A O 1
ATOM 4438 N N . VAL A 1 603 ? -14.486 -9.023 30.101 1.00 94.38 603 VAL A N 1
ATOM 4439 C CA . VAL A 1 603 ? -14.035 -10.419 30.242 1.00 94.38 603 VAL A CA 1
ATOM 4440 C C . VAL A 1 603 ? -12.944 -10.534 31.305 1.00 94.38 603 VAL A C 1
ATOM 4442 O O . VAL A 1 603 ? -13.023 -11.408 32.170 1.00 94.38 603 VAL A O 1
ATOM 4445 N N . LEU A 1 604 ? -11.960 -9.632 31.289 1.00 94.88 604 LEU A N 1
ATOM 4446 C CA . LEU A 1 604 ? -10.826 -9.670 32.207 1.00 94.88 604 LEU A CA 1
ATOM 4447 C C . LEU A 1 604 ? -11.242 -9.360 33.650 1.00 94.88 604 LEU A C 1
ATOM 4449 O O . LEU A 1 604 ? -10.954 -10.146 34.551 1.00 94.88 604 LEU A O 1
ATOM 4453 N N . CYS A 1 605 ? -11.955 -8.258 33.896 1.00 93.06 605 CYS A N 1
ATOM 4454 C CA . CYS A 1 605 ? -12.291 -7.850 35.262 1.00 93.06 605 CYS A CA 1
ATOM 4455 C C . CYS A 1 605 ? -13.446 -8.658 35.866 1.00 93.06 605 CYS A C 1
ATOM 4457 O O . CYS A 1 605 ? -13.395 -8.997 37.050 1.00 93.06 605 CYS A O 1
ATOM 4459 N N . LEU A 1 606 ? -14.477 -9.001 35.084 1.00 92.62 606 LEU A N 1
ATOM 4460 C CA . LEU A 1 606 ? -15.577 -9.839 35.580 1.00 92.62 606 LEU A CA 1
ATOM 4461 C C . LEU A 1 606 ? -15.146 -11.306 35.684 1.00 92.62 606 LEU A C 1
ATOM 4463 O O . LEU A 1 606 ? -15.556 -11.988 36.624 1.00 92.62 606 LEU A O 1
ATOM 4467 N N . GLY A 1 607 ? -14.261 -11.775 34.797 1.00 92.12 607 GLY A N 1
ATOM 4468 C CA . GLY A 1 607 ? -13.594 -13.071 34.929 1.00 92.12 607 GLY A CA 1
ATOM 4469 C C . GLY A 1 607 ? -12.705 -13.139 36.173 1.00 92.12 607 GLY A C 1
ATOM 4470 O O . GLY A 1 607 ? -12.764 -14.117 36.920 1.00 92.12 607 GLY A O 1
ATOM 4471 N N . TRP A 1 608 ? -11.952 -12.072 36.463 1.00 93.25 608 TRP A N 1
ATOM 4472 C CA . TRP A 1 608 ? -11.190 -11.953 37.707 1.00 93.25 608 TRP A CA 1
ATOM 4473 C C . TRP A 1 608 ? -12.114 -11.993 38.930 1.00 93.25 608 TRP A C 1
ATOM 4475 O O . TRP A 1 608 ? -11.879 -12.780 39.845 1.00 93.25 608 TRP A O 1
ATOM 4485 N N . LEU A 1 609 ? -13.210 -11.232 38.932 1.00 90.94 609 LEU A N 1
ATOM 4486 C CA . LEU A 1 609 ? -14.195 -11.259 40.016 1.00 90.94 609 LEU A CA 1
ATOM 4487 C C . LEU A 1 609 ? -14.803 -12.664 40.215 1.00 90.94 609 LEU A C 1
ATOM 4489 O O . LEU A 1 609 ? -14.947 -13.133 41.347 1.00 90.94 609 LEU A O 1
ATOM 4493 N N . GLU A 1 610 ? -15.122 -13.362 39.126 1.00 90.31 610 GLU A N 1
ATOM 4494 C CA . GLU A 1 610 ? -15.648 -14.730 39.148 1.00 90.31 610 GLU A CA 1
ATOM 4495 C C . GLU A 1 610 ? -14.649 -15.725 39.761 1.00 90.31 610 GLU A C 1
ATOM 4497 O O . GLU A 1 610 ? -15.036 -16.555 40.590 1.00 90.31 610 GLU A O 1
ATOM 4502 N N . LEU A 1 611 ? -13.366 -15.630 39.397 1.00 89.44 611 LEU A N 1
ATOM 4503 C CA . LEU A 1 611 ? -12.309 -16.515 39.894 1.00 89.44 611 LEU A CA 1
ATOM 4504 C C . LEU A 1 611 ? -11.882 -16.197 41.333 1.00 89.44 611 LEU A C 1
ATOM 4506 O O . LEU A 1 611 ? -11.718 -17.126 42.121 1.00 89.44 611 LEU A O 1
ATOM 4510 N N . ALA A 1 612 ? -11.716 -14.919 41.679 1.00 86.25 612 ALA A N 1
ATOM 4511 C CA . ALA A 1 612 ? -11.185 -14.490 42.974 1.00 86.25 612 ALA A CA 1
ATOM 4512 C C . ALA A 1 612 ? -12.252 -14.392 44.073 1.00 86.25 612 ALA A C 1
ATOM 4514 O O . ALA A 1 612 ? -11.936 -14.567 45.243 1.00 86.25 612 ALA A O 1
ATOM 4515 N N . VAL A 1 613 ? -13.517 -14.126 43.723 1.00 86.62 613 VAL A N 1
ATOM 4516 C CA . VAL A 1 613 ? -14.567 -13.843 44.716 1.00 86.62 613 VAL A CA 1
ATOM 4517 C C . VAL A 1 613 ? -15.701 -14.856 44.638 1.00 86.62 613 VAL A C 1
ATOM 4519 O O . VAL A 1 613 ? -15.953 -15.564 45.613 1.00 86.62 613 VAL A O 1
ATOM 4522 N N . LEU A 1 614 ? -16.387 -14.975 43.495 1.00 87.00 614 LEU A N 1
ATOM 4523 C CA . LEU A 1 614 ? -17.612 -15.787 43.430 1.00 87.00 614 LEU A CA 1
ATOM 4524 C C . LEU A 1 614 ? -17.337 -17.293 43.551 1.00 87.00 614 LEU A C 1
ATOM 4526 O O . LEU A 1 614 ? -18.078 -18.002 44.235 1.00 87.00 614 LEU A O 1
ATOM 4530 N N . ARG A 1 615 ? -16.300 -17.819 42.885 1.00 87.50 615 ARG A N 1
ATOM 4531 C CA . ARG A 1 615 ? -15.936 -19.242 43.009 1.00 87.50 615 ARG A CA 1
ATOM 4532 C C . ARG A 1 615 ? -15.535 -19.603 44.450 1.00 87.50 615 ARG A C 1
ATOM 4534 O O . ARG A 1 615 ? -16.094 -20.578 44.963 1.00 87.50 615 ARG A O 1
ATOM 4541 N N . PRO A 1 616 ? -14.661 -18.836 45.132 1.00 87.25 616 PRO A N 1
ATOM 4542 C CA . PRO A 1 616 ? -14.359 -19.048 46.546 1.00 87.25 616 PRO A CA 1
ATOM 4543 C C . PRO A 1 616 ? -15.572 -18.910 47.472 1.00 87.25 616 PRO A C 1
ATOM 4545 O O . PRO A 1 616 ? -15.758 -19.768 48.333 1.00 87.25 616 PRO A O 1
ATOM 4548 N N . LEU A 1 617 ? -16.449 -17.918 47.273 1.00 85.50 617 LEU A N 1
ATOM 4549 C CA . LEU A 1 617 ? -17.670 -17.761 48.081 1.00 85.50 617 LEU A CA 1
ATOM 4550 C C . LEU A 1 617 ? -18.610 -18.970 47.974 1.00 85.50 617 LEU A C 1
ATOM 4552 O O . LEU A 1 617 ? -19.186 -19.387 48.975 1.00 85.50 617 LEU A O 1
ATOM 4556 N N . ARG A 1 618 ? -18.717 -19.600 46.799 1.00 85.31 618 ARG A N 1
ATOM 4557 C CA . ARG A 1 618 ? -19.490 -20.847 46.621 1.00 85.31 618 ARG A CA 1
ATOM 4558 C C . ARG A 1 618 ? -18.887 -22.056 47.312 1.00 85.31 618 ARG A C 1
ATOM 4560 O O . ARG A 1 618 ? -19.610 -22.968 47.715 1.00 85.31 618 ARG A O 1
ATOM 4567 N N . ALA A 1 619 ? -17.562 -22.129 47.368 1.00 84.50 619 ALA A N 1
ATOM 4568 C CA . ALA A 1 619 ? -16.894 -23.159 48.151 1.00 84.50 619 ALA A CA 1
ATOM 4569 C C . ALA A 1 619 ? -17.133 -22.913 49.648 1.00 84.50 619 ALA A C 1
ATOM 4571 O O . ALA A 1 619 ? -17.483 -23.842 50.369 1.00 84.50 619 ALA A O 1
ATOM 4572 N N . LEU A 1 620 ? -17.040 -21.652 50.080 1.00 85.50 620 LEU A N 1
ATOM 4573 C CA . LEU A 1 620 ? -17.287 -21.230 51.455 1.00 85.50 620 LEU A CA 1
ATOM 4574 C C . LEU A 1 620 ? -18.724 -21.529 51.912 1.00 85.50 620 LEU A C 1
ATOM 4576 O O . LEU A 1 620 ? -18.895 -22.048 53.007 1.00 85.50 620 LEU A O 1
ATOM 4580 N N . ASP A 1 621 ? -19.737 -21.246 51.085 1.00 85.31 621 ASP A N 1
ATOM 4581 C CA . ASP A 1 621 ? -21.159 -21.509 51.386 1.00 85.31 621 ASP A CA 1
ATOM 4582 C C . ASP A 1 621 ? -21.387 -22.985 51.739 1.00 85.31 621 ASP A C 1
ATOM 4584 O O . ASP A 1 621 ? -21.938 -23.311 52.790 1.00 85.31 621 ASP A O 1
ATOM 4588 N N . ARG A 1 622 ? -20.839 -23.891 50.917 1.00 84.75 622 ARG A N 1
ATOM 4589 C CA . ARG A 1 622 ? -20.887 -25.341 51.161 1.00 84.75 622 ARG A CA 1
ATOM 4590 C C . ARG A 1 622 ? -20.161 -25.731 52.449 1.00 84.75 622 ARG A C 1
ATOM 4592 O O . ARG A 1 622 ? -20.700 -26.495 53.244 1.00 84.75 622 ARG A O 1
ATOM 4599 N N . SER A 1 623 ? -18.975 -25.174 52.679 1.00 84.38 623 SER A N 1
ATOM 4600 C CA . SER A 1 623 ? -18.170 -25.457 53.871 1.00 84.38 623 SER A CA 1
ATOM 4601 C C . SER A 1 623 ? -18.812 -24.960 55.169 1.00 84.38 623 SER A C 1
ATOM 4603 O O . SER A 1 623 ? -18.711 -25.644 56.187 1.00 84.38 623 SER A O 1
ATOM 4605 N N . ALA A 1 624 ? -19.451 -23.788 55.145 1.00 84.00 624 ALA A N 1
ATOM 4606 C CA . ALA A 1 624 ? -20.153 -23.211 56.289 1.00 84.00 624 ALA A CA 1
ATOM 4607 C C . ALA A 1 624 ? -21.452 -23.968 56.590 1.00 84.00 624 ALA A C 1
ATOM 4609 O O . ALA A 1 624 ? -21.755 -24.214 57.753 1.00 84.00 624 ALA A O 1
ATOM 4610 N N . ALA A 1 625 ? -22.187 -24.383 55.553 1.00 85.31 625 ALA A N 1
ATOM 4611 C CA . ALA A 1 625 ? -23.369 -25.225 55.712 1.00 85.31 625 ALA A CA 1
ATOM 4612 C C . ALA A 1 625 ? -23.022 -26.602 56.307 1.00 85.31 625 ALA A C 1
ATOM 4614 O O . ALA A 1 625 ? -23.733 -27.072 57.188 1.00 85.31 625 ALA A O 1
ATOM 4615 N N . ALA A 1 626 ? -21.914 -27.220 55.878 1.00 85.00 626 ALA A N 1
ATOM 4616 C CA . ALA A 1 626 ? -21.424 -28.469 56.465 1.00 85.00 626 ALA A CA 1
ATOM 4617 C C . ALA A 1 626 ? -21.021 -28.297 57.941 1.00 85.00 626 ALA A C 1
ATOM 4619 O O . ALA A 1 626 ? -21.384 -29.125 58.770 1.00 85.00 626 ALA A O 1
ATOM 4620 N N . LEU A 1 627 ? -20.344 -27.190 58.289 1.00 85.00 627 LEU A N 1
ATOM 4621 C CA . LEU A 1 627 ? -19.986 -26.890 59.682 1.00 85.00 627 LEU A CA 1
ATOM 4622 C C . LEU A 1 627 ? -21.230 -26.724 60.560 1.00 85.00 627 LEU A C 1
ATOM 4624 O O . LEU A 1 627 ? -21.307 -27.313 61.629 1.00 85.00 627 LEU A O 1
ATOM 4628 N N . ALA A 1 628 ? -22.216 -25.958 60.086 1.00 83.19 628 ALA A N 1
ATOM 4629 C CA . ALA A 1 628 ? -23.478 -25.751 60.797 1.00 83.19 628 ALA A CA 1
ATOM 4630 C C . ALA A 1 628 ? -24.292 -27.049 60.943 1.00 83.19 628 ALA A C 1
ATOM 4632 O O . ALA A 1 628 ? -25.073 -27.178 61.880 1.00 83.19 628 ALA A O 1
ATOM 4633 N N . ALA A 1 629 ? -24.098 -28.018 60.044 1.00 83.00 629 ALA A N 1
ATOM 4634 C CA . ALA A 1 629 ? -24.687 -29.351 60.135 1.00 83.00 629 ALA A CA 1
ATOM 4635 C C . ALA A 1 629 ? -23.922 -30.310 61.073 1.00 83.00 629 ALA A C 1
ATOM 4637 O O . ALA A 1 629 ? -24.346 -31.453 61.218 1.00 83.00 629 ALA A O 1
ATOM 4638 N N . GLY A 1 630 ? -22.827 -29.866 61.705 1.00 80.50 630 GLY A N 1
ATOM 4639 C CA . GLY A 1 630 ? -22.061 -30.649 62.681 1.00 80.50 630 GLY A CA 1
ATOM 4640 C C . GLY A 1 630 ? -20.749 -31.253 62.166 1.00 80.50 630 GLY A C 1
ATOM 4641 O O . GLY A 1 630 ? -20.130 -32.039 62.877 1.00 80.50 630 GLY A O 1
ATOM 4642 N N . ASP A 1 631 ? -20.277 -30.907 60.961 1.00 83.75 631 ASP A N 1
ATOM 4643 C CA . ASP A 1 631 ? -18.960 -31.362 60.487 1.00 83.75 631 ASP A CA 1
ATOM 4644 C C . ASP A 1 631 ? -17.814 -30.585 61.161 1.00 83.75 631 ASP A C 1
ATOM 4646 O O . ASP A 1 631 ? -17.343 -29.545 60.668 1.00 83.75 631 ASP A O 1
ATOM 4650 N N . LEU A 1 632 ? -17.365 -31.124 62.297 1.00 82.38 632 LEU A N 1
ATOM 4651 C CA . LEU A 1 632 ? -16.228 -30.631 63.074 1.00 82.38 632 LEU A CA 1
ATOM 4652 C C . LEU A 1 632 ? -14.885 -31.252 62.661 1.00 82.38 632 LEU A C 1
ATOM 4654 O O . LEU A 1 632 ? -13.849 -30.760 63.107 1.00 82.38 632 LEU A O 1
ATOM 4658 N N . GLN A 1 633 ? -14.867 -32.283 61.810 1.00 80.31 633 GLN A N 1
ATOM 4659 C CA . GLN A 1 633 ? -13.645 -33.026 61.461 1.00 80.31 633 GLN A CA 1
ATOM 4660 C C . GLN A 1 633 ? -12.890 -32.392 60.287 1.00 80.31 633 GLN A C 1
ATOM 4662 O O . GLN A 1 633 ? -11.661 -32.446 60.221 1.00 80.31 633 GLN A O 1
ATOM 4667 N N . THR A 1 634 ? -13.603 -31.731 59.374 1.00 85.00 634 THR A N 1
ATOM 4668 C CA . THR A 1 634 ? -12.976 -31.105 58.206 1.00 85.00 634 THR A CA 1
ATOM 4669 C C . THR A 1 634 ? -12.254 -29.801 58.570 1.00 85.00 634 THR A C 1
ATOM 4671 O O . THR A 1 634 ? -12.884 -28.774 58.850 1.00 85.00 634 THR A O 1
ATOM 4674 N N . VAL A 1 635 ? -10.917 -29.814 58.501 1.00 83.31 635 VAL A N 1
ATOM 4675 C CA . VAL A 1 635 ? -10.062 -28.627 58.684 1.00 83.31 635 VAL A CA 1
ATOM 4676 C C . VAL A 1 635 ? -10.129 -27.721 57.454 1.00 83.31 635 VAL A C 1
ATOM 4678 O O . VAL A 1 635 ? -9.980 -28.172 56.314 1.00 83.31 635 VAL A O 1
ATOM 4681 N N . ARG A 1 636 ? -10.334 -26.418 57.671 1.00 80.81 636 ARG A N 1
ATOM 4682 C CA . ARG A 1 636 ? -10.495 -25.436 56.588 1.00 80.81 636 ARG A CA 1
ATOM 4683 C C . ARG A 1 636 ? -9.269 -24.527 56.492 1.00 80.81 636 ARG A C 1
ATOM 4685 O O . ARG A 1 636 ? -9.055 -23.658 57.331 1.00 80.81 636 ARG A O 1
ATOM 4692 N N . TYR A 1 637 ? -8.489 -24.684 55.422 1.00 78.81 637 TYR A N 1
ATOM 4693 C CA . TYR A 1 637 ? -7.291 -23.873 55.180 1.00 78.81 637 TYR A CA 1
ATOM 4694 C C . TYR A 1 637 ? -7.600 -22.606 54.359 1.00 78.81 637 TYR A C 1
ATOM 4696 O O . TYR A 1 637 ? -8.135 -22.715 53.249 1.00 78.81 637 TYR A O 1
ATOM 4704 N N . PRO A 1 638 ? -7.236 -21.400 54.839 1.00 79.06 638 PRO A N 1
ATOM 4705 C CA . PRO A 1 638 ? -7.307 -20.178 54.041 1.00 79.06 638 PRO A CA 1
ATOM 4706 C C . PRO A 1 638 ? -6.310 -20.243 52.876 1.00 79.06 638 PRO A C 1
ATOM 4708 O O . PRO A 1 638 ? -5.103 -20.187 53.089 1.00 79.06 638 PRO A O 1
ATOM 4711 N N . ARG A 1 639 ? -6.804 -20.360 51.637 1.00 75.94 639 ARG A N 1
ATOM 4712 C CA . ARG A 1 639 ? -5.958 -20.357 50.423 1.00 75.94 639 ARG A CA 1
ATOM 4713 C C . ARG A 1 639 ? -5.626 -18.955 49.905 1.00 75.94 639 ARG A C 1
ATOM 4715 O O . ARG A 1 639 ? -4.667 -18.795 49.160 1.00 75.94 639 ARG A O 1
ATOM 4722 N N . HIS A 1 640 ? -6.418 -17.952 50.280 1.00 75.69 640 HIS A N 1
ATOM 4723 C CA . HIS A 1 640 ? -6.277 -16.572 49.815 1.00 75.69 640 HIS A CA 1
ATOM 4724 C C . HIS A 1 640 ? -6.121 -15.620 51.008 1.00 75.69 640 HIS A C 1
ATOM 4726 O O . HIS A 1 640 ? -6.668 -15.865 52.082 1.00 75.69 640 HIS A O 1
ATOM 4732 N N . HIS A 1 641 ? -5.363 -14.535 50.834 1.00 77.38 641 HIS A N 1
ATOM 4733 C CA . HIS A 1 641 ? -5.165 -13.488 51.846 1.00 77.38 641 HIS A CA 1
ATOM 4734 C C . HIS A 1 641 ? -6.101 -12.293 51.614 1.00 77.38 641 HIS A C 1
ATOM 4736 O O . HIS A 1 641 ? -5.679 -11.142 51.667 1.00 77.38 641 HIS A O 1
ATOM 4742 N N . ASP A 1 642 ? -7.367 -12.562 51.318 1.00 82.06 642 ASP A N 1
ATOM 4743 C CA . ASP A 1 642 ? -8.393 -11.561 51.023 1.00 82.06 642 ASP A CA 1
ATOM 4744 C C . ASP A 1 642 ? -9.559 -11.628 52.027 1.00 82.06 642 ASP A C 1
ATOM 4746 O O . ASP A 1 642 ? -9.494 -12.340 53.040 1.00 82.06 642 ASP A O 1
ATOM 4750 N N . GLU A 1 643 ? -10.633 -10.867 51.786 1.00 83.25 643 GLU A N 1
ATOM 4751 C CA . GLU A 1 643 ? -11.793 -10.867 52.681 1.00 83.25 643 GLU A CA 1
ATOM 4752 C C . GLU A 1 643 ? -12.431 -12.260 52.788 1.00 83.25 643 GLU A C 1
ATOM 4754 O O . GLU A 1 643 ? -12.855 -12.645 53.880 1.00 83.25 643 GLU A O 1
ATOM 4759 N N . VAL A 1 644 ? -12.440 -13.038 51.696 1.00 83.25 644 VAL A N 1
ATOM 4760 C CA . VAL A 1 644 ? -12.988 -14.404 51.666 1.00 83.25 644 VAL A CA 1
ATOM 4761 C C . VAL A 1 644 ? -12.116 -15.354 52.483 1.00 83.25 644 VAL A C 1
ATOM 4763 O O . VAL A 1 644 ? -12.628 -16.089 53.328 1.00 83.25 644 VAL A O 1
ATOM 4766 N N . GLY A 1 645 ? -10.798 -15.310 52.303 1.00 83.75 645 GLY A N 1
ATOM 4767 C CA . GLY A 1 645 ? -9.852 -16.106 53.078 1.00 83.75 645 GLY A CA 1
ATOM 4768 C C . GLY A 1 645 ? -9.865 -15.773 54.568 1.00 83.75 645 GLY A C 1
ATOM 4769 O O . GLY A 1 645 ? -9.746 -16.668 55.408 1.00 83.75 645 GLY A O 1
ATOM 4770 N N . SER A 1 646 ? -10.110 -14.512 54.928 1.00 85.44 646 SER A N 1
ATOM 4771 C CA . SER A 1 646 ? -10.328 -14.162 56.330 1.00 85.44 646 SER A CA 1
ATOM 4772 C C . SER A 1 646 ? -11.626 -14.748 56.889 1.00 85.44 646 SER A C 1
ATOM 4774 O O . SER A 1 646 ? -11.639 -15.117 58.060 1.00 85.44 646 SER A O 1
ATOM 4776 N N . VAL A 1 647 ? -12.697 -14.864 56.093 1.00 85.12 647 VAL A N 1
ATOM 4777 C CA . VAL A 1 647 ? -13.922 -15.554 56.539 1.00 85.12 647 VAL A CA 1
ATOM 4778 C C . VAL A 1 647 ? -13.659 -17.047 56.740 1.00 85.12 647 VAL A C 1
ATOM 4780 O O . VAL A 1 647 ? -14.105 -17.602 57.740 1.00 85.12 647 VAL A O 1
ATOM 4783 N N . VAL A 1 648 ? -12.878 -17.691 55.860 1.00 87.75 648 VAL A N 1
ATOM 4784 C CA . VAL A 1 648 ? -12.437 -19.090 56.055 1.00 87.75 648 VAL A CA 1
ATOM 4785 C C . VAL A 1 648 ? -11.711 -19.244 57.393 1.00 87.75 648 VAL A C 1
ATOM 4787 O O . VAL A 1 648 ? -12.025 -20.150 58.160 1.00 87.75 648 VAL A O 1
ATOM 4790 N N . ARG A 1 649 ? -10.780 -18.332 57.703 1.00 88.06 649 ARG A N 1
ATOM 4791 C CA . ARG A 1 649 ? -10.049 -18.335 58.979 1.00 88.06 649 ARG A CA 1
ATOM 4792 C C . ARG A 1 649 ? -10.991 -18.175 60.176 1.00 88.06 649 ARG A C 1
ATOM 4794 O O . ARG A 1 649 ? -10.840 -18.886 61.163 1.00 88.06 649 ARG A O 1
ATOM 4801 N N . SER A 1 650 ? -11.963 -17.270 60.088 1.00 87.25 650 SER A N 1
ATOM 4802 C CA . SER A 1 650 ? -12.977 -17.091 61.131 1.00 87.25 650 SER A CA 1
ATOM 4803 C C . SER A 1 650 ? -13.822 -18.350 61.342 1.00 87.25 650 SER A C 1
ATOM 4805 O O . SER A 1 650 ? -14.052 -18.725 62.487 1.00 87.25 650 SER A O 1
ATOM 4807 N N . LEU A 1 651 ? -14.231 -19.038 60.270 1.00 87.38 651 LEU A N 1
ATOM 4808 C CA . LEU A 1 651 ? -14.961 -20.310 60.363 1.00 87.38 651 LEU A CA 1
ATOM 4809 C C . LEU A 1 651 ? -14.132 -21.413 61.030 1.00 87.38 651 LEU A C 1
ATOM 4811 O O . LEU A 1 651 ? -14.674 -22.189 61.810 1.00 87.38 651 LEU A O 1
ATOM 4815 N N . GLU A 1 652 ? -12.830 -21.476 60.758 1.00 89.81 652 GLU A N 1
ATOM 4816 C CA . GLU A 1 652 ? -11.937 -22.448 61.395 1.00 89.81 652 GLU A CA 1
ATOM 4817 C C . GLU A 1 652 ? -11.776 -22.179 62.901 1.00 89.81 652 GLU A C 1
ATOM 4819 O O . GLU A 1 652 ? -11.844 -23.109 63.701 1.00 89.81 652 GLU A O 1
ATOM 4824 N N . LEU A 1 653 ? -11.665 -20.910 63.310 1.00 88.44 653 LEU A N 1
ATOM 4825 C CA . LEU A 1 653 ? -11.665 -20.535 64.732 1.00 88.44 653 LEU A CA 1
ATOM 4826 C C . LEU A 1 653 ? -12.989 -20.899 65.424 1.00 88.44 653 LEU A C 1
ATOM 4828 O O . LEU A 1 653 ? -12.985 -21.361 66.563 1.00 88.44 653 LEU A O 1
ATOM 4832 N N . ILE A 1 654 ? -14.120 -20.725 64.734 1.00 85.69 654 ILE A N 1
ATOM 4833 C CA . ILE A 1 654 ? -15.440 -21.130 65.239 1.00 85.69 654 ILE A CA 1
ATOM 4834 C C . ILE A 1 654 ? -15.512 -22.655 65.398 1.00 85.69 654 ILE A C 1
ATOM 4836 O O . ILE A 1 654 ? -15.946 -23.125 66.447 1.00 85.69 654 ILE A O 1
ATOM 4840 N N . ARG A 1 655 ? -15.032 -23.430 64.412 1.00 90.19 655 ARG A N 1
ATOM 4841 C CA . ARG A 1 655 ? -14.954 -24.901 64.488 1.00 90.19 655 ARG A CA 1
ATOM 4842 C C . ARG A 1 655 ? -14.140 -25.358 65.698 1.00 90.19 655 ARG A C 1
ATOM 4844 O O . ARG A 1 655 ? -14.593 -26.227 66.432 1.00 90.19 655 ARG A O 1
ATOM 4851 N N . GLN A 1 656 ? -12.965 -24.765 65.918 1.00 88.06 656 GLN A N 1
ATOM 4852 C CA . GLN A 1 656 ? -12.099 -25.100 67.054 1.00 88.06 656 GLN A CA 1
ATOM 4853 C C . GLN A 1 656 ? -12.784 -24.833 68.398 1.00 88.06 656 GLN A C 1
ATOM 4855 O O . GLN A 1 656 ? -12.660 -25.636 69.316 1.00 88.06 656 GLN A O 1
ATOM 4860 N N . ARG A 1 657 ? -13.546 -23.738 68.505 1.00 86.25 657 ARG A N 1
ATOM 4861 C CA . ARG A 1 657 ? -14.317 -23.420 69.715 1.00 86.25 657 ARG A CA 1
ATOM 4862 C C . ARG A 1 657 ? -15.487 -24.372 69.940 1.00 86.25 657 ARG A C 1
ATOM 4864 O O . ARG A 1 657 ? -15.696 -24.780 71.073 1.00 86.25 657 ARG A O 1
ATOM 4871 N N . LEU A 1 658 ? -16.210 -24.746 68.884 1.00 84.75 658 LEU A N 1
ATOM 4872 C CA . LEU A 1 658 ? -17.274 -25.751 68.972 1.00 84.75 658 LEU A CA 1
ATOM 4873 C C . LEU A 1 658 ? -16.716 -27.117 69.396 1.00 84.75 658 LEU A C 1
ATOM 4875 O O . LEU A 1 658 ? -17.267 -27.735 70.296 1.00 84.75 658 LEU A O 1
ATOM 4879 N N . ALA A 1 659 ? -15.584 -27.540 68.825 1.00 84.25 659 ALA A N 1
ATOM 4880 C CA . ALA A 1 659 ? -14.915 -28.786 69.204 1.00 84.25 659 ALA A CA 1
ATOM 4881 C C . ALA A 1 659 ? -14.378 -28.766 70.648 1.00 84.25 659 ALA A C 1
ATOM 4883 O O . ALA A 1 659 ? -14.396 -29.789 71.318 1.00 84.25 659 ALA A O 1
ATOM 4884 N N . ALA A 1 660 ? -13.918 -27.612 71.146 1.00 81.69 660 ALA A N 1
ATOM 4885 C CA . ALA A 1 660 ? -13.490 -27.459 72.540 1.00 81.69 660 ALA A CA 1
ATOM 4886 C C . ALA A 1 660 ? -14.665 -27.393 73.535 1.00 81.69 660 ALA A C 1
ATOM 4888 O O . ALA A 1 660 ? -14.476 -27.655 74.720 1.00 81.69 660 ALA A O 1
ATOM 4889 N N . ALA A 1 661 ? -15.859 -27.019 73.065 1.00 73.25 661 ALA A N 1
ATOM 4890 C CA . ALA A 1 661 ? -17.078 -26.954 73.864 1.00 73.25 661 ALA A CA 1
ATOM 4891 C C . ALA A 1 661 ? -17.810 -28.306 73.972 1.00 73.25 661 ALA A C 1
ATOM 4893 O O . ALA A 1 661 ? -18.710 -28.417 74.800 1.00 73.25 661 ALA A O 1
ATOM 4894 N N . GLU A 1 662 ? -17.436 -29.327 73.188 1.00 66.19 662 GLU A N 1
ATOM 4895 C CA . GLU A 1 662 ? -17.866 -30.715 73.406 1.00 66.19 662 GLU A CA 1
ATOM 4896 C C . GLU A 1 662 ? -16.997 -31.357 74.509 1.00 66.19 662 GLU A C 1
ATOM 4898 O O . GLU A 1 662 ? -15.824 -31.653 74.271 1.00 66.19 662 GLU A O 1
ATOM 4903 N N . PRO A 1 663 ? -17.509 -31.577 75.737 1.00 50.97 663 PRO A N 1
ATOM 4904 C CA . PRO A 1 663 ? -16.741 -32.249 76.778 1.00 50.97 663 PRO A CA 1
ATOM 4905 C C . PRO A 1 663 ? -16.529 -33.728 76.429 1.00 50.97 663 PRO A C 1
ATOM 4907 O O . PRO A 1 663 ? -17.453 -34.415 75.994 1.00 50.97 663 PRO A O 1
ATOM 4910 N N . SER A 1 664 ? -15.313 -34.222 76.683 1.00 46.34 664 SER A N 1
ATOM 4911 C CA . SER A 1 664 ? -14.902 -35.625 76.584 1.00 46.34 664 SER A CA 1
ATOM 4912 C C . SER A 1 664 ? -15.848 -36.564 77.343 1.00 46.34 664 SER A C 1
ATOM 4914 O O . SER A 1 664 ? -15.636 -36.883 78.512 1.00 46.34 664 SER A O 1
ATOM 4916 N N . ALA A 1 665 ? -16.877 -37.065 76.664 1.00 43.41 665 ALA A N 1
ATOM 4917 C CA . ALA A 1 665 ? -17.760 -38.119 77.147 1.00 43.41 665 ALA A CA 1
ATOM 4918 C C . ALA A 1 665 ? -17.118 -39.508 76.968 1.00 43.41 665 ALA A C 1
ATOM 4920 O O . ALA A 1 665 ? -17.705 -40.396 76.366 1.00 43.41 665 ALA A O 1
ATOM 4921 N N . THR A 1 666 ? -15.902 -39.699 77.483 1.00 43.00 666 THR A N 1
ATOM 4922 C CA . THR A 1 666 ? -15.286 -41.022 77.702 1.00 43.00 666 THR A CA 1
ATOM 4923 C C . THR A 1 666 ? -14.295 -40.932 78.861 1.00 43.00 666 THR A C 1
ATOM 4925 O O . THR A 1 666 ? -13.083 -41.048 78.689 1.00 43.00 666 THR A O 1
ATOM 4928 N N . GLY A 1 667 ? -14.813 -40.688 80.063 1.00 41.47 667 GLY A N 1
ATOM 4929 C CA . GLY A 1 667 ? -14.137 -41.040 81.306 1.00 41.47 667 GLY A CA 1
ATOM 4930 C C . GLY A 1 667 ? -14.760 -42.321 81.851 1.00 41.47 667 GLY A C 1
ATOM 4931 O O . GLY A 1 667 ? -15.812 -42.258 82.476 1.00 41.47 667 GLY A O 1
ATOM 4932 N N . THR A 1 668 ? -14.130 -43.474 81.612 1.00 40.56 668 THR A N 1
ATOM 4933 C CA . THR A 1 668 ? -14.502 -44.748 82.257 1.00 40.56 668 THR A CA 1
ATOM 4934 C C . THR A 1 668 ? -13.383 -45.154 83.225 1.00 40.56 668 THR A C 1
ATOM 4936 O O . THR A 1 668 ? -12.225 -45.180 82.797 1.00 40.56 668 THR A O 1
ATOM 4939 N N . PRO A 1 669 ? -13.666 -45.461 84.507 1.00 46.56 669 PRO A N 1
ATOM 4940 C CA . PRO A 1 669 ? -12.644 -45.853 85.478 1.00 46.56 669 PRO A CA 1
ATOM 4941 C C . PRO A 1 669 ? -12.136 -47.279 85.210 1.00 46.56 669 PRO A C 1
ATOM 4943 O O . PRO A 1 669 ? -12.918 -48.174 84.896 1.00 46.56 669 PRO A O 1
ATOM 4946 N N . ARG A 1 670 ? -10.829 -47.511 85.384 1.00 37.75 670 ARG A N 1
ATOM 4947 C CA . ARG A 1 670 ? -10.233 -48.860 85.432 1.00 37.75 670 ARG A CA 1
ATOM 4948 C C . ARG A 1 670 ? -10.738 -49.617 86.676 1.00 37.75 670 ARG A C 1
ATOM 4950 O O . ARG A 1 670 ? -10.616 -49.062 87.768 1.00 37.75 670 ARG A O 1
ATOM 4957 N N . PRO A 1 671 ? -11.220 -50.870 86.564 1.00 48.62 671 PRO A N 1
ATOM 4958 C CA . PRO A 1 671 ? -11.522 -51.691 87.729 1.00 48.62 671 PRO A CA 1
ATOM 4959 C C . PRO A 1 671 ? -10.255 -52.368 88.273 1.00 48.62 671 PRO A C 1
ATOM 4961 O O . PRO A 1 671 ? -9.394 -52.825 87.520 1.00 48.62 671 PRO A O 1
ATOM 4964 N N . VAL A 1 672 ? -10.173 -52.435 89.600 1.00 49.03 672 VAL A N 1
ATOM 4965 C CA . VAL A 1 672 ? -9.233 -53.259 90.368 1.00 49.03 672 VAL A CA 1
ATOM 4966 C C . VAL A 1 672 ? -9.819 -54.670 90.492 1.00 49.03 672 VAL A C 1
ATOM 4968 O O . VAL A 1 672 ? -10.954 -54.834 90.928 1.00 49.03 672 VAL A O 1
ATOM 4971 N N . VAL A 1 673 ? -9.030 -55.680 90.131 1.00 49.50 673 VAL A N 1
ATOM 4972 C CA . VAL A 1 673 ? -9.228 -57.123 90.376 1.00 49.50 673 VAL A CA 1
ATOM 4973 C C . VAL A 1 673 ? -7.834 -57.626 90.768 1.00 49.50 673 VAL A C 1
ATOM 4975 O O . VAL A 1 673 ? -6.884 -57.285 90.074 1.00 49.50 673 VAL A O 1
ATOM 4978 N N . GLY A 1 674 ? -7.528 -58.377 91.822 1.00 47.53 674 GLY A N 1
ATOM 4979 C CA . GLY A 1 674 ? -8.231 -59.051 92.910 1.00 47.53 674 GLY A CA 1
ATOM 4980 C C . GLY A 1 674 ? -7.206 -60.068 93.458 1.00 47.53 674 GLY A C 1
ATOM 4981 O O . GLY A 1 674 ? -6.590 -60.773 92.663 1.00 47.53 674 GLY A O 1
ATOM 4982 N N . GLN A 1 675 ? -6.940 -60.100 94.769 1.00 39.97 675 GLN A N 1
ATOM 4983 C CA . GLN A 1 675 ? -6.081 -61.125 95.395 1.00 39.97 675 GLN A CA 1
ATOM 4984 C C . GLN A 1 675 ? -6.834 -62.464 95.515 1.00 39.97 675 GLN A C 1
ATOM 4986 O O . GLN A 1 675 ? -8.020 -62.437 95.852 1.00 39.97 675 GLN A O 1
ATOM 4991 N N . PRO A 1 676 ? -6.174 -63.626 95.342 1.00 53.88 676 PRO A N 1
ATOM 4992 C CA . PRO A 1 676 ? -6.663 -64.897 95.859 1.00 53.88 676 PRO A CA 1
ATOM 4993 C C . PRO A 1 676 ? -6.019 -65.240 97.216 1.00 53.88 676 PRO A C 1
ATOM 4995 O O . PRO A 1 676 ? -4.962 -64.717 97.567 1.00 53.88 676 PRO A O 1
ATOM 4998 N N . ARG A 1 677 ? -6.721 -66.101 97.962 1.00 44.09 677 ARG A N 1
ATOM 4999 C CA . ARG A 1 677 ? -6.317 -66.705 99.242 1.00 44.09 677 ARG A CA 1
ATOM 5000 C C . ARG A 1 677 ? -5.024 -67.502 99.160 1.00 44.09 677 ARG A C 1
ATOM 5002 O O . ARG A 1 677 ? -4.805 -68.134 98.102 1.00 44.09 677 ARG A O 1
#

Foldseek 3Di:
DPPQAALPVLLVLLLVLLLVLLVLLLVFFLDDPQPQAHPLLQVLQLQLQALQLQVLLVVLVCVQLVVQLLLVLLVLFPCPDPQSVVVLVCVLDVQFQKKFKAQQCPQHTPDIDHDDDDRDPNQDPDLPDFRQWAWDADPVLAIKIKHWYFNDDSPPGTIIMITIGGSDGPDEDAQKKKFKAALQLHTNDIDYPCRPPVLLSNQSSVLSVPQFDWGKDWDDDPDQKIKIKTKGANDQHPVSHHRRIMMIMIGIGGGPNADRRPSVLSNVLSVLSNVLSVVLSCLSCQAPVVLLVLLLVLLVCVLVPNLPDQQDQDHFDLSNLLSLLSNLLSCVLVVNDDDDPPDDGDDDPVVSLVVSLCSLLVSLVVLLVVLPDALPPDDPVSSLVSLQVLQQSLLVLLLVLQVVQLSSLVSLLSSQDQDPVSSQVSQQVVVVSDPFFQKKFKADLVRDTPHIDHDDDDPFDSVVVLVPDDPQFKAKDFRDLDDQATWIWIWGDGPSIIMITIGDLVSSQVSNDGPQSAKKFKAFPVQFGRYIVPDDGGGDHDDDDDDQGHKNKYKDFSDDPTHYNVTRMMMITIDHPLPRSRSSSSSSVSSNVSSVSSSVSSCVSSVCCCVSPVVLSVVVSVVSNVVSVPPLPDAFQQPGPYSSSSSSVSSNSSSVSSVVPDDPPDDDDDDDDDDDD

=== Feature glossary ===
Annotated list of the representations used here:

Nearest PDB structures. The Foldseek neighbor list gives the closest experimentally determined structures in the PDB, ranked by structural alignment. TM-score near 1 means near-identical fold; near 0.3 means only rough topology match. This is how one finds what a novel AlphaFold prediction most resembles in the solved-structure universe.

Foldseek 3Di. Foldseek's 3Di representation compresses backbone geometry into a per-residue letter drawn from a learned twenty-state alphabet. It captures the tertiary interaction pattern around each residue — which residues are packed against it in space, regardless of where they are in sequence.

Radius of gyration, Cα contacts, bounding box. Radius of gyration (Rg) is the root-mean-square distance of Cα atoms from their centroid — a single number for overall size and compactness. A globular domain of N residues has Rg ≈ 2.2·N^0.38 Å; an extended or disordered chain has a much larger Rg. The Cα contact count is the number of residue pairs whose Cα atoms are within 8 Å and are mo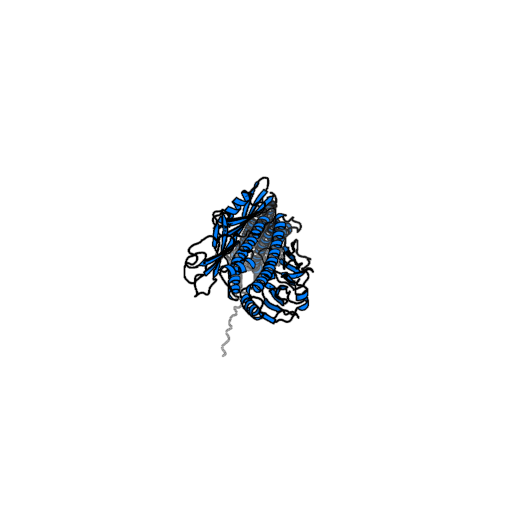re than four positions apart in sequence — a standard proxy for tertiary packing density. The bounding box is the smallest axis-aligned box enclosing all Cα atoms.

InterPro / GO / CATH / organism. The annotation block draws on four external resources. InterPro: which protein families and domains the sequence belongs to. GO: standardized terms for what the protein does, what process it participates in, and where in the cell it acts. CATH: which structural fold it has in the CATH hierarchy. Organism: the species of origin.

mmCIF coordinates. The mmCIF block holds the 3D Cartesian coordinates of each backbone atom (N, Cα, C, O) in ångströms. mmCIF is the PDB's canonical archive format — a tagged-loop text representation of the atomic model.

pLDDT. pLDDT is the predicted lDDT-Cα score: AlphaFold's confidence that the local environment of each residue (all inter-atomic distances within 15 Å) is correctly placed. It is a per-residue number between 0 and 100, with higher meaning more reliable.

Backbone torsions (φ/ψ). φ (phi) and ψ (psi) are the two rotatable backbone dihedrals per residue: φ is the C(i-1)–N–Cα–C torsion, ψ is the N–Cα–C–N(i+1) torsion, both in degrees on (−180°, 180°]. α-helical residues cluster near (−60°, −45°); β-strand residues near (−120°, +130°). A Ramachandran plot is simply a scatter of (φ, ψ) for every residue.

B-factor. For experimental (PDB) structures, the B-factor (temperature factor) quantifies the positional spread of each atom in the crystal — a combination of thermal vibration and static disorder — in units of Å². High B-factors mark flexible loops or poorly resolved regions; low B-factors mark the rigid, well-ordered core.

Secondary structure (3-state, P-SEA). SS3 is a coarse helix/strand/coil call (letters a/b/c) made by the P-SEA algorithm from inter-Cα distances and dihedrals. It is less detailed than DSSP but needs only Cα positions.

Predicted aligned error. Predicted aligned error is AlphaFold's pairwise confidence. Unlike pLDDT (per-residue), PAE is per-residue-pair and captures whether two parts of the structure are correctly placed relative to each other. Units are ångströms of expected positional error.

Solvent-accessible surface area. Solvent-accessible surface area (SASA) is the area in Å² traced out by the centre of a 1.4 Å probe sphere (a water molecule) rolled over the protein's van der Waals surface (Shrake–Rupley / Lee–Richards construction). Buried residues have near-zero SASA; fully exposed residues can exceed 200 Å². The total SASA scales roughly with the number of surface residues.

Secondary structure (8-state, DSSP). The SS8 string is DSSP's per-residue secondary-structure call. α-helix (H) means an i→i+4 H-bond ladder; β-strand (E) means the residue participates in a β-sheet; 3₁₀ (G) and π (I) are tighter and wider helices; T/S are turns/bends; '-' is loop.

Rendered structure images. Structure images are PyMOL renders from six orthogonal camera directions. Cartoon representation draws helices as coils and strands as arrows; sticks shows the backbone as bonds; surface shows the solvent-excluded envelope. Rainbow coloring maps sequence position to hue (blue→red, N→C); chain coloring assigns a distinct color per polypeptide.

Sequence. The amino-acid sequence is the protein's primary structure: the linear order of residues from the N-terminus to the C-terminus, written in one-letter code. Everything else here — the 3D coordinates, the secondary structure, the domain annotations — is ultimately a consequence of this string.

Contact-map, Ramachandran, and PAE plots. Three diagnostic plots accompany the record. The Cα contact map visualizes the tertiary structure as a 2D adjacency matrix (8 Å cutoff, sequence-local contacts suppressed). The Ramachandran plot shows the distribution of backbone (φ, ψ) torsions, with points in the α and β basins reflecting secondary structure content. The PAE plot shows AlphaFold's inter-residue confidence as a color matrix.